Protein AF-0000000066756641 (afdb_homodimer)

Foldseek 3Di:
DFKAFDDPVQVCQVVVVDPDPPDDDPAATGQKFKDFDCDDDPPAPDPDDGGFIWMFFRRDGHDLDDDDDDHPVRIFTADDLFPRQCLRVLQPQLVLLVCQQPPDDDDAQQAEEEEEPLLDLNNLSNQLVCVVRNYAYEYEYEDDVCVVVSQVVSVVLHHPHYYYLVRCPDPCNQVVCPPRDQHQEYEYAAADSRLVSNLVRHAQLHEYEYEHHNNVYHHDDDPCSCPVSVYHYYYDDSSVVSPDPCRVVSSVVSRVSVVCSSVVSRDDDEDEDESVVVVVSVCVNVQVVHDDHTYMYGD/DFKAFDDPVQVCQVVVVDPDHDDDDPAATGQKFKDFDCDDDPVAPDPHDGGFIWMFFRGDGHDLDDDDDDHPVRIFTADDLFPRQCRRVLQPQLVLLVCQQPPDDDDAQQAEEEEEPLLDLNNLSNQLVCVVRNYAYEYEYEDDVCQVVSQVVSVVLHHPHYYYLVRCPDPCNQVVCPPRDQHQEYEYAAADSRLVSNLVRHAQLHEYEYEHHNNVYHHDDDPCSCPVSVYHYYYDDSSVVSPDPCRVVSSVVSRVSVVCSSVVSRDDDEDEDESVVVVVSVCVNVQVVHDDHTYMYGD

pLDDT: mean 93.09, std 9.1, range [49.53, 98.94]

Sequence (598 aa):
MMAAPINPSDINRIEGVYPVRPPLPAAVGGYEGVGQVHALGPAVTARLSPGDWVIPSPPSFGTWQTYITKHENVWHKVRSDVPMEYAATITVNPLTALRMLQDFVKLNPGDAIVQNGATSIVGQCVIQLAKVHGIHTINIIRDRPGSEEAKNKLKQLGADEVFTETQLDMKNVKSLLGALPEPALGFNCVGGNAASLILKLLKQGGTMVTYGGMSKRPVTVPTSYFIFKDLSLRGFWLQKWLNSDKTEDCRRMIDYLLGLVHEGKLKYEMESISFGEFSLALEKALGKHGSQPKQVIKFMMAAPINPSDINRIEGVYPVRPPLPAAVGGYEGVGQVHALGPAVTARLSPGDWVIPSPPSFGTWQTYITKHENVWHKVRSDVPMEYAATITVNPLTALRMLQDFVKLNPGDAIVQNGATSIVGQCVIQLAKVHGIHTINIIRDRPGSEEAKNKLKQLGADEVFTETQLDMKNVKSLLGALPEPALGFNCVGGNAASLILKLLKQGGTMVTYGGMSKRPVTVPTSYFIFKDLSLRGFWLQKWLNSDKTEDCRRMIDYLLGLVHEGKLKYEMESISFGEFSLALEKALGKHGSQPKQVIKF

Nearest PDB structures (foldseek):
  1zsy-assembly1_A  TM=9.633E-01  e=6.680E-35  Homo sapiens
  7ayc-assembly1_A-2  TM=9.553E-01  e=4.305E-34  Homo sapiens
  8eyi-assembly1_E  TM=7.798E-01  e=3.895E-12  Homo sapiens
  8gkc-assembly1_D  TM=7.804E-01  e=6.780E-11  Homo sapiens
  6fn6-assembly1_A  TM=7.825E-01  e=1.618E-10  Drosophila melanogaster

Structure (mmCIF, N/CA/C/O backbone):
data_AF-0000000066756641-model_v1
#
loop_
_entity.id
_entity.type
_entity.pdbx_description
1 polymer enoyl-
#
loop_
_atom_site.group_PDB
_atom_site.id
_atom_site.type_symbol
_atom_site.label_atom_id
_atom_site.label_alt_id
_atom_site.label_comp_id
_atom_site.label_asym_id
_atom_site.label_entity_id
_atom_site.label_seq_id
_atom_site.pdbx_PDB_ins_code
_atom_site.Cartn_x
_atom_site.Cartn_y
_atom_site.Cartn_z
_atom_site.occupancy
_atom_site.B_iso_or_equiv
_atom_site.auth_seq_id
_atom_site.auth_comp_id
_atom_site.auth_asym_id
_atom_site.auth_atom_id
_atom_site.pdbx_PDB_model_num
ATOM 1 N N . MET A 1 1 ? 11.094 37.906 10.68 1 96.69 1 MET A N 1
ATOM 2 C CA . MET A 1 1 ? 10.016 36.969 10.945 1 96.69 1 MET A CA 1
ATOM 3 C C . MET A 1 1 ? 9 37.562 11.922 1 96.69 1 MET A C 1
ATOM 5 O O . MET A 1 1 ? 9.367 38.281 12.844 1 96.69 1 MET A O 1
ATOM 9 N N . MET A 1 2 ? 7.77 37.312 11.656 1 97.88 2 MET A N 1
ATOM 10 C CA . MET A 1 2 ? 6.699 37.75 12.555 1 97.88 2 MET A CA 1
ATOM 11 C C . MET A 1 2 ? 6.277 36.594 13.469 1 97.88 2 MET A C 1
ATOM 13 O O . MET A 1 2 ? 6.094 36.781 14.672 1 97.88 2 MET A O 1
ATOM 17 N N . ALA A 1 3 ? 6.164 35.438 12.961 1 98.12 3 ALA A N 1
ATOM 18 C CA . ALA A 1 3 ? 5.738 34.25 13.719 1 98.12 3 ALA A CA 1
ATOM 19 C C . ALA A 1 3 ? 6.203 32.969 13.055 1 98.12 3 ALA A C 1
ATOM 21 O O . ALA A 1 3 ? 6.375 32.906 11.836 1 98.12 3 ALA A O 1
ATOM 22 N N . ALA A 1 4 ? 6.457 31.953 13.82 1 97.81 4 ALA A N 1
ATOM 23 C CA . ALA A 1 4 ? 6.832 30.625 13.359 1 97.81 4 ALA A CA 1
ATOM 24 C C . ALA A 1 4 ? 6.383 29.562 14.359 1 97.81 4 ALA A C 1
ATOM 26 O O . ALA A 1 4 ? 6.531 29.719 15.57 1 97.81 4 ALA A O 1
ATOM 27 N N . PRO A 1 5 ? 5.844 28.5 13.812 1 97.62 5 PRO A N 1
ATOM 28 C CA . PRO A 1 5 ? 5.402 27.438 14.727 1 97.62 5 PRO A CA 1
ATOM 29 C C . PRO A 1 5 ? 6.52 26.453 15.086 1 97.62 5 PRO A C 1
ATOM 31 O O . PRO A 1 5 ? 7.629 26.562 14.555 1 97.62 5 PRO A O 1
ATOM 34 N N . ILE A 1 6 ? 6.23 25.625 16.031 1 95.31 6 ILE A N 1
ATOM 35 C CA . ILE A 1 6 ? 7.02 24.438 16.297 1 95.31 6 ILE A CA 1
ATOM 36 C C . ILE A 1 6 ? 6.227 23.188 15.914 1 95.31 6 ILE A C 1
ATOM 38 O O . ILE A 1 6 ? 5.215 22.859 16.547 1 95.31 6 ILE A O 1
ATOM 42 N N . ASN A 1 7 ? 6.641 22.547 14.883 1 93.06 7 ASN A N 1
ATOM 43 C CA . ASN A 1 7 ? 5.996 21.297 14.445 1 93.06 7 ASN A CA 1
ATOM 44 C C . ASN A 1 7 ? 6.703 20.078 15.016 1 93.06 7 ASN A C 1
ATOM 46 O O . ASN A 1 7 ? 7.898 20.125 15.312 1 93.06 7 ASN A O 1
ATOM 50 N N . PRO A 1 8 ? 5.902 18.953 15.133 1 87.25 8 PRO A N 1
ATOM 51 C CA . PRO A 1 8 ? 6.566 17.703 15.508 1 87.25 8 PRO A CA 1
ATOM 52 C C . PRO A 1 8 ? 7.727 17.344 14.586 1 87.25 8 PRO A C 1
ATOM 54 O O . PRO A 1 8 ? 8.742 16.812 15.039 1 87.25 8 PRO A O 1
ATOM 57 N N . SER A 1 9 ? 7.621 17.656 13.391 1 86.88 9 SER A N 1
ATOM 58 C CA . SER A 1 9 ? 8.688 17.375 12.43 1 86.88 9 SER A CA 1
ATOM 59 C C . SER A 1 9 ? 9.938 18.203 12.742 1 86.88 9 SER A C 1
ATOM 61 O O . SER A 1 9 ? 11.055 17.75 12.484 1 86.88 9 SER A O 1
ATOM 63 N N . ASP A 1 10 ? 9.797 19.422 13.242 1 90.06 10 ASP A N 1
ATOM 64 C CA . ASP A 1 10 ? 10.93 20.234 13.672 1 90.06 10 ASP A CA 1
ATOM 65 C C . ASP A 1 10 ? 11.688 19.547 14.812 1 90.06 10 ASP A C 1
ATOM 67 O O . ASP A 1 10 ? 12.922 19.516 14.805 1 90.06 10 ASP A O 1
ATOM 71 N N . ILE A 1 11 ? 10.914 19.047 15.672 1 86.06 11 ILE A N 1
ATOM 72 C CA . ILE A 1 11 ? 11.477 18.375 16.844 1 86.06 11 ILE A CA 1
ATOM 73 C C . ILE A 1 11 ? 12.211 17.109 16.406 1 86.06 11 ILE A C 1
ATOM 75 O O . ILE A 1 11 ? 13.328 16.844 16.859 1 86.06 11 ILE A O 1
ATOM 79 N N . ASN A 1 12 ? 11.555 16.375 15.523 1 82.25 12 ASN A N 1
ATOM 80 C CA . ASN A 1 12 ? 12.18 15.156 15.016 1 82.25 12 ASN A CA 1
ATOM 81 C C . ASN A 1 12 ? 13.5 15.453 14.32 1 82.25 12 ASN A C 1
ATOM 83 O O . ASN A 1 12 ? 14.453 14.672 14.43 1 82.25 12 ASN A O 1
ATOM 87 N N . ARG A 1 13 ? 13.562 16.5 13.656 1 80.12 13 ARG A N 1
ATOM 88 C CA . ARG A 1 13 ? 14.781 16.906 12.977 1 80.12 13 ARG A CA 1
ATOM 89 C C . ARG A 1 13 ? 15.891 17.234 13.977 1 80.12 13 ARG A C 1
ATOM 91 O O . ARG A 1 13 ? 17.047 16.844 13.773 1 80.12 13 ARG A O 1
ATOM 98 N N . ILE A 1 14 ? 15.516 17.844 14.953 1 77.62 14 ILE A N 1
ATOM 99 C CA . ILE A 1 14 ? 16.469 18.219 15.992 1 77.62 14 ILE A CA 1
ATOM 100 C C . ILE A 1 14 ? 17 16.969 16.688 1 77.62 14 ILE A C 1
ATOM 102 O O . ILE A 1 14 ? 18.172 16.891 17.031 1 77.62 14 ILE A O 1
ATOM 106 N N . GLU A 1 15 ? 16.156 16 16.797 1 75 15 GLU A N 1
ATOM 107 C CA . GLU A 1 15 ? 16.5 14.758 17.469 1 75 15 GLU A CA 1
ATOM 108 C C . GLU A 1 15 ? 17.312 13.844 16.562 1 75 15 GLU A C 1
ATOM 110 O O . GLU A 1 15 ? 17.906 12.867 17.016 1 75 15 GLU A O 1
ATOM 115 N N . GLY A 1 16 ? 17.5 14.141 15.312 1 66.62 16 GLY A N 1
ATOM 116 C CA . GLY A 1 16 ? 18.328 13.406 14.375 1 66.62 16 GLY A CA 1
ATOM 117 C C . GLY A 1 16 ? 17.625 12.211 13.758 1 66.62 16 GLY A C 1
ATOM 118 O O . GLY A 1 16 ? 18.281 11.328 13.188 1 66.62 16 GLY A O 1
ATOM 119 N N . VAL A 1 17 ? 16.359 12.102 13.953 1 58.97 17 VAL A N 1
ATOM 120 C CA . VAL A 1 17 ? 15.625 10.938 13.461 1 58.97 17 VAL A CA 1
ATOM 121 C C . VAL A 1 17 ? 15.109 11.211 12.055 1 58.97 17 VAL A C 1
ATOM 123 O O . VAL A 1 17 ? 14.727 10.281 11.336 1 58.97 17 VAL A O 1
ATOM 126 N N . TYR A 1 18 ? 15.242 12.461 11.555 1 58.31 18 TYR A N 1
ATOM 127 C CA . TYR A 1 18 ? 14.781 12.836 10.227 1 58.31 18 TYR A CA 1
ATOM 128 C C . TYR A 1 18 ? 15.898 12.711 9.203 1 58.31 18 TYR A C 1
ATOM 130 O O . TYR A 1 18 ? 17.047 13.055 9.484 1 58.31 18 TYR A O 1
ATOM 138 N N . PRO A 1 19 ? 15.555 12.094 8.086 1 51.44 19 PRO A N 1
ATOM 139 C CA . PRO A 1 19 ? 16.625 11.867 7.105 1 51.44 19 PRO A CA 1
ATOM 140 C C . PRO A 1 19 ? 17.266 13.164 6.629 1 51.44 19 PRO A C 1
ATOM 142 O O . PRO A 1 19 ? 18.422 13.156 6.188 1 51.44 19 PRO A O 1
ATOM 145 N N . VAL A 1 20 ? 16.578 14.336 6.672 1 51.19 20 VAL A N 1
ATOM 146 C CA . VAL A 1 20 ? 17.188 15.586 6.227 1 51.19 20 VAL A CA 1
ATOM 147 C C . VAL A 1 20 ? 17.953 16.219 7.383 1 51.19 20 VAL A C 1
ATOM 149 O O . VAL A 1 20 ? 17.375 16.562 8.406 1 51.19 20 VAL A O 1
ATOM 152 N N . ARG A 1 21 ? 19.359 16 7.344 1 55.09 21 ARG A N 1
ATOM 153 C CA . ARG A 1 21 ? 20.188 16.578 8.398 1 55.09 21 ARG A CA 1
ATOM 154 C C . ARG A 1 21 ? 20.656 17.984 8.031 1 55.09 21 ARG A C 1
ATOM 156 O O . ARG A 1 21 ? 21.266 18.172 6.969 1 55.09 21 ARG A O 1
ATOM 163 N N . PRO A 1 22 ? 20.125 19.016 8.773 1 53.28 22 PRO A N 1
ATOM 164 C CA . PRO A 1 22 ? 20.703 20.344 8.516 1 53.28 22 PRO A CA 1
ATOM 165 C C . PRO A 1 22 ? 22.203 20.391 8.742 1 53.28 22 PRO A C 1
ATOM 167 O O . PRO A 1 22 ? 22.75 19.547 9.469 1 53.28 22 PRO A O 1
ATOM 170 N N . PRO A 1 23 ? 22.906 21.203 7.91 1 49.75 23 PRO A N 1
ATOM 171 C CA . PRO A 1 23 ? 24.344 21.344 8.148 1 49.75 23 PRO A CA 1
ATOM 172 C C . PRO A 1 23 ? 24.672 21.797 9.57 1 49.75 23 PRO A C 1
ATOM 174 O O . PRO A 1 23 ? 24.094 22.781 10.055 1 49.75 23 PRO A O 1
ATOM 177 N N . LEU A 1 24 ? 25.141 20.859 10.289 1 55.5 24 LEU A N 1
ATOM 178 C CA . LEU A 1 24 ? 25.719 21.234 11.57 1 55.5 24 LEU A CA 1
ATOM 179 C C . LEU A 1 24 ? 27.125 21.781 11.383 1 55.5 24 LEU A C 1
ATOM 181 O O . LEU A 1 24 ? 27.828 21.422 10.43 1 55.5 24 LEU A O 1
ATOM 185 N N . PRO A 1 25 ? 27.531 22.828 12.367 1 53.88 25 PRO A N 1
ATOM 186 C CA . PRO A 1 25 ? 26.984 23.516 13.539 1 53.88 25 PRO A CA 1
ATOM 187 C C . PRO A 1 25 ? 26.203 24.766 13.164 1 53.88 25 PRO A C 1
ATOM 189 O O . PRO A 1 25 ? 26.25 25.219 12.016 1 53.88 25 PRO A O 1
ATOM 192 N N . ALA A 1 26 ? 25.125 25.188 13.586 1 63.06 26 ALA A N 1
ATOM 193 C CA . ALA A 1 26 ? 24.453 26.484 13.609 1 63.06 26 ALA A CA 1
ATOM 194 C C . ALA A 1 26 ? 23.172 26.453 12.805 1 63.06 26 ALA A C 1
ATOM 196 O O . ALA A 1 26 ? 22.781 27.438 12.172 1 63.06 26 ALA A O 1
ATOM 197 N N . ALA A 1 27 ? 22.641 25.25 12.586 1 75.94 27 ALA A N 1
ATOM 198 C CA . ALA A 1 27 ? 21.406 25.266 11.797 1 75.94 27 ALA A CA 1
ATOM 199 C C . ALA A 1 27 ? 20.25 25.875 12.586 1 75.94 27 ALA A C 1
ATOM 201 O O . ALA A 1 27 ? 20.109 25.625 13.789 1 75.94 27 ALA A O 1
ATOM 202 N N . VAL A 1 28 ? 19.625 26.953 11.984 1 87.06 28 VAL A N 1
ATOM 203 C CA . VAL A 1 28 ? 18.422 27.547 12.547 1 87.06 28 VAL A CA 1
ATOM 204 C C . VAL A 1 28 ? 17.219 26.625 12.289 1 87.06 28 VAL A C 1
ATOM 206 O O . VAL A 1 28 ? 17.016 26.172 11.164 1 87.06 28 VAL A O 1
ATOM 209 N N . GLY A 1 29 ? 16.547 26.25 13.359 1 91 29 GLY A N 1
ATOM 210 C CA . GLY A 1 29 ? 15.383 25.391 13.242 1 91 29 GLY A CA 1
ATOM 211 C C . GLY A 1 29 ? 14.156 26.094 12.703 1 91 29 GLY A C 1
ATOM 212 O O . GLY A 1 29 ? 14.211 27.281 12.391 1 91 29 GLY A O 1
ATOM 213 N N . GLY A 1 30 ? 13.102 25.312 12.562 1 93.06 30 GLY A N 1
ATOM 214 C CA . GLY A 1 30 ? 11.844 25.844 12.062 1 93.06 30 GLY A CA 1
ATOM 215 C C . GLY A 1 30 ? 11.656 25.625 10.57 1 93.06 30 GLY A C 1
ATOM 216 O O . GLY A 1 30 ? 12.477 26.062 9.766 1 93.06 30 GLY A O 1
ATOM 217 N N . TYR A 1 31 ? 10.539 25.078 10.242 1 92.31 31 TYR A N 1
ATOM 218 C CA . TYR A 1 31 ? 10.352 24.656 8.859 1 92.31 31 TYR A CA 1
ATOM 219 C C . TYR A 1 31 ? 9.383 25.578 8.141 1 92.31 31 TYR A C 1
ATOM 221 O O . TYR A 1 31 ? 9.352 25.609 6.906 1 92.31 31 TYR A O 1
ATOM 229 N N . GLU A 1 32 ? 8.602 26.328 8.898 1 96.38 32 GLU A N 1
ATOM 230 C CA . GLU A 1 32 ? 7.652 27.266 8.312 1 96.38 32 GLU A CA 1
ATOM 231 C C . GLU A 1 32 ? 7.504 28.516 9.172 1 96.38 32 GLU A C 1
ATOM 233 O O . GLU A 1 32 ? 8.102 28.609 10.25 1 96.38 32 GLU A O 1
ATOM 238 N N . GLY A 1 33 ? 6.832 29.438 8.641 1 97.69 33 GLY A N 1
ATOM 239 C CA . GLY A 1 33 ? 6.613 30.719 9.297 1 97.69 33 GLY A CA 1
ATOM 240 C C . GLY A 1 33 ? 6.168 31.812 8.344 1 97.69 33 GLY A C 1
ATOM 241 O O . GLY A 1 33 ? 6.059 31.594 7.141 1 97.69 33 GLY A O 1
ATOM 242 N N . VAL A 1 34 ? 5.859 33 8.977 1 98.38 34 VAL A N 1
ATOM 243 C CA . VAL A 1 34 ? 5.465 34.156 8.188 1 98.38 34 VAL A CA 1
ATOM 244 C C . VAL A 1 34 ? 6.316 35.375 8.586 1 98.38 34 VAL A C 1
ATOM 246 O O . VAL A 1 34 ? 6.652 35.531 9.758 1 98.38 34 VAL A O 1
ATOM 249 N N . GLY A 1 35 ? 6.754 36.031 7.637 1 98.06 35 GLY A N 1
ATOM 250 C CA . GLY A 1 35 ? 7.484 37.25 7.844 1 98.06 35 GLY A CA 1
ATOM 251 C C . GLY A 1 35 ? 6.879 38.438 7.109 1 98.06 35 GLY A C 1
ATOM 252 O O . GLY A 1 35 ? 5.918 38.281 6.355 1 98.06 35 GLY A O 1
ATOM 253 N N . GLN A 1 36 ? 7.414 39.562 7.453 1 98 36 GLN A N 1
ATOM 254 C CA . GLN A 1 36 ? 7.094 40.812 6.754 1 98 36 GLN A CA 1
ATOM 255 C C . GLN A 1 36 ? 8.32 41.375 6.039 1 98 36 GLN A C 1
ATOM 257 O O . GLN A 1 36 ? 9.414 41.406 6.609 1 98 36 GLN A O 1
ATOM 262 N N . VAL A 1 37 ? 8.102 41.75 4.793 1 98.12 37 VAL A N 1
ATOM 263 C CA . VAL A 1 37 ? 9.227 42.312 4.055 1 98.12 37 VAL A CA 1
ATOM 264 C C . VAL A 1 37 ? 9.719 43.594 4.762 1 98.12 37 VAL A C 1
ATOM 266 O O . VAL A 1 37 ? 8.969 44.531 4.941 1 98.12 37 VAL A O 1
ATOM 269 N N . HIS A 1 38 ? 10.953 43.469 5.164 1 97.62 38 HIS A N 1
ATOM 270 C CA . HIS A 1 38 ? 11.578 44.594 5.859 1 97.62 38 HIS A CA 1
ATOM 271 C C . HIS A 1 38 ? 12.289 45.531 4.879 1 97.62 38 HIS A C 1
ATOM 273 O O . HIS A 1 38 ? 12.188 46.75 4.984 1 97.62 38 HIS A O 1
ATOM 279 N N . ALA A 1 39 ? 13.016 44.906 3.965 1 97.19 39 ALA A N 1
ATOM 280 C CA . ALA A 1 39 ? 13.758 45.656 2.951 1 97.19 39 ALA A CA 1
ATOM 281 C C . ALA A 1 39 ? 13.969 44.812 1.696 1 97.19 39 ALA A C 1
ATOM 283 O O . ALA A 1 39 ? 13.883 43.562 1.745 1 97.19 39 ALA A O 1
ATOM 284 N N . LEU A 1 40 ? 14.195 45.562 0.562 1 97 40 LEU A N 1
ATOM 285 C CA . LEU A 1 40 ? 14.469 44.906 -0.712 1 97 40 LEU A CA 1
ATOM 286 C C . LEU A 1 40 ? 15.859 45.281 -1.225 1 97 40 LEU A C 1
ATOM 288 O O . LEU A 1 40 ? 16.266 46.438 -1.118 1 97 40 LEU A O 1
ATOM 292 N N . GLY A 1 41 ? 16.562 44.188 -1.642 1 95.38 41 GLY A N 1
ATOM 293 C CA . GLY A 1 41 ? 17.812 44.5 -2.34 1 95.38 41 GLY A CA 1
ATOM 294 C C . GLY A 1 41 ? 17.594 45.094 -3.707 1 95.38 41 GLY A C 1
ATOM 295 O O . GLY A 1 41 ? 16.516 44.969 -4.297 1 95.38 41 GLY A O 1
ATOM 296 N N . PRO A 1 42 ? 18.594 45.719 -4.164 1 94.31 42 PRO A N 1
ATOM 297 C CA . PRO A 1 42 ? 18.453 46.438 -5.441 1 94.31 42 PRO A CA 1
ATOM 298 C C . PRO A 1 42 ? 18.203 45.5 -6.613 1 94.31 42 PRO A C 1
ATOM 300 O O . PRO A 1 42 ? 17.688 45.906 -7.648 1 94.31 42 PRO A O 1
ATOM 303 N N . ALA A 1 43 ? 18.5 44.25 -6.469 1 95.19 43 ALA A N 1
ATOM 304 C CA . ALA A 1 43 ? 18.406 43.312 -7.574 1 95.19 43 ALA A CA 1
ATOM 305 C C . ALA A 1 43 ? 17.047 42.625 -7.598 1 95.19 43 ALA A C 1
ATOM 307 O O . ALA A 1 43 ? 16.75 41.844 -8.508 1 95.19 43 ALA A O 1
ATOM 308 N N . VAL A 1 44 ? 16.25 42.906 -6.582 1 96.19 44 VAL A N 1
ATOM 309 C CA . VAL A 1 44 ? 14.945 42.25 -6.488 1 96.19 44 VAL A CA 1
ATOM 310 C C . VAL A 1 44 ? 14.023 42.75 -7.598 1 96.19 44 VAL A C 1
ATOM 312 O O . VAL A 1 44 ? 13.898 43.969 -7.789 1 96.19 44 VAL A O 1
ATOM 315 N N . THR A 1 45 ? 13.438 41.844 -8.375 1 95.19 45 THR A N 1
ATOM 316 C CA . THR A 1 45 ? 12.547 42.219 -9.469 1 95.19 45 THR A CA 1
ATOM 317 C C . THR A 1 45 ? 11.109 41.781 -9.164 1 95.19 45 THR A C 1
ATOM 319 O O . THR A 1 45 ? 10.172 42.25 -9.828 1 95.19 45 THR A O 1
ATOM 322 N N . ALA A 1 46 ? 11.008 40.906 -8.164 1 92.19 46 ALA A N 1
ATOM 323 C CA . ALA A 1 46 ? 9.688 40.438 -7.797 1 92.19 46 ALA A CA 1
ATOM 324 C C . ALA A 1 46 ? 8.797 41.562 -7.305 1 92.19 46 ALA A C 1
ATOM 326 O O . ALA A 1 46 ? 9.289 42.625 -6.906 1 92.19 46 ALA A O 1
ATOM 327 N N . ARG A 1 47 ? 7.414 41.375 -7.496 1 90.25 47 ARG A N 1
ATOM 328 C CA . ARG A 1 47 ? 6.441 42.375 -7.039 1 90.25 47 ARG A CA 1
ATOM 329 C C . ARG A 1 47 ? 6.254 42.281 -5.527 1 90.25 47 ARG A C 1
ATOM 331 O O . ARG A 1 47 ? 5.195 41.875 -5.047 1 90.25 47 ARG A O 1
ATOM 338 N N . LEU A 1 48 ? 7.238 42.656 -4.773 1 96.69 48 LEU A N 1
ATOM 339 C CA . LEU A 1 48 ? 7.27 42.719 -3.314 1 96.69 48 LEU A CA 1
ATOM 340 C C . LEU A 1 48 ? 7.539 44.156 -2.832 1 96.69 48 LEU A C 1
ATOM 342 O O . LEU A 1 48 ? 8.234 44.906 -3.502 1 96.69 48 LEU A O 1
ATOM 346 N N . SER A 1 49 ? 6.898 44.5 -1.694 1 96.94 49 SER A N 1
ATOM 347 C CA . SER A 1 49 ? 7.113 45.781 -1.046 1 96.94 49 SER A CA 1
ATOM 348 C C . SER A 1 49 ? 7.285 45.625 0.461 1 96.94 49 SER A C 1
ATOM 350 O O . SER A 1 49 ? 6.742 44.688 1.056 1 96.94 49 SER A O 1
ATOM 352 N N . PRO A 1 50 ? 8.062 46.531 0.97 1 97.31 50 PRO A N 1
ATOM 353 C CA . PRO A 1 50 ? 8.086 46.531 2.436 1 97.31 50 PRO A CA 1
ATOM 354 C C . PRO A 1 50 ? 6.684 46.5 3.045 1 97.31 50 PRO A C 1
ATOM 356 O O . PRO A 1 50 ? 5.797 47.25 2.58 1 97.31 50 PRO A O 1
ATOM 359 N N . GLY A 1 51 ? 6.496 45.656 3.973 1 97.81 51 GLY A N 1
ATOM 360 C CA . GLY A 1 51 ? 5.191 45.531 4.598 1 97.81 51 GLY A CA 1
ATOM 361 C C . GLY A 1 51 ? 4.418 44.312 4.145 1 97.81 51 GLY A C 1
ATOM 362 O O . GLY A 1 51 ? 3.498 43.875 4.832 1 97.81 51 GLY A O 1
ATOM 363 N N . ASP A 1 52 ? 4.812 43.781 3.008 1 98.38 52 ASP A N 1
ATOM 364 C CA . ASP A 1 52 ? 4.145 42.562 2.5 1 98.38 52 ASP A CA 1
ATOM 365 C C . ASP A 1 52 ? 4.406 41.375 3.408 1 98.38 52 ASP A C 1
ATOM 367 O O . ASP A 1 52 ? 5.523 41.188 3.898 1 98.38 52 ASP A O 1
ATOM 371 N N . TRP A 1 53 ? 3.369 40.562 3.682 1 98.56 53 TRP A N 1
ATOM 372 C CA . TRP A 1 53 ? 3.566 39.281 4.355 1 98.56 53 TRP A CA 1
ATOM 373 C C . TRP A 1 53 ? 4.098 38.25 3.387 1 98.56 53 TRP A C 1
ATOM 375 O O . TRP A 1 53 ? 3.619 38.125 2.256 1 98.56 53 TRP A O 1
ATOM 385 N N . VAL A 1 54 ? 5.102 37.531 3.789 1 98.25 54 VAL A N 1
ATOM 386 C CA . VAL A 1 54 ? 5.703 36.531 2.943 1 98.25 54 VAL A CA 1
ATOM 387 C C . VAL A 1 54 ? 5.965 35.25 3.762 1 98.25 54 VAL A C 1
ATOM 389 O O . VAL A 1 54 ? 6.215 35.344 4.969 1 98.25 54 VAL A O 1
ATOM 392 N N . ILE A 1 55 ? 5.875 34.156 3.133 1 97.81 55 ILE A N 1
ATOM 393 C CA . ILE A 1 55 ? 6.262 32.875 3.717 1 97.81 55 ILE A CA 1
ATOM 394 C C . ILE A 1 55 ? 7.297 32.188 2.826 1 97.81 55 ILE A C 1
ATOM 396 O O . ILE A 1 55 ? 7.316 32.406 1.611 1 97.81 55 ILE A O 1
ATOM 400 N N . PRO A 1 56 ? 8.148 31.375 3.475 1 95.31 56 PRO A N 1
ATOM 401 C CA . PRO A 1 56 ? 9.047 30.578 2.639 1 95.31 56 PRO A CA 1
ATOM 402 C C . PRO A 1 56 ? 8.312 29.531 1.812 1 95.31 56 PRO A C 1
ATOM 404 O O . PRO A 1 56 ? 7.57 28.719 2.365 1 95.31 56 PRO A O 1
ATOM 407 N N . SER A 1 57 ? 8.594 29.516 0.514 1 92.19 57 SER A N 1
ATOM 408 C CA . SER A 1 57 ? 7.961 28.516 -0.354 1 92.19 57 SER A CA 1
ATOM 409 C C . SER A 1 57 ? 8.781 28.297 -1.621 1 92.19 57 SER A C 1
ATOM 411 O O . SER A 1 57 ? 8.867 29.188 -2.477 1 92.19 57 SER A O 1
ATOM 413 N N . PRO A 1 58 ? 9.367 27.062 -1.732 1 88.81 58 PRO A N 1
ATOM 414 C CA . PRO A 1 58 ? 9.367 25.984 -0.737 1 88.81 58 PRO A CA 1
ATOM 415 C C . PRO A 1 58 ? 10.25 26.297 0.471 1 88.81 58 PRO A C 1
ATOM 417 O O . PRO A 1 58 ? 11.18 27.094 0.37 1 88.81 58 PRO A O 1
ATOM 420 N N . PRO A 1 59 ? 9.812 25.672 1.6 1 85.69 59 PRO A N 1
ATOM 421 C CA . PRO A 1 59 ? 10.68 25.859 2.766 1 85.69 59 PRO A CA 1
ATOM 422 C C . PRO A 1 59 ? 12.078 25.281 2.559 1 85.69 59 PRO A C 1
ATOM 424 O O . PRO A 1 59 ? 12.227 24.141 2.133 1 85.69 59 PRO A O 1
ATOM 427 N N . SER A 1 60 ? 13.055 26.109 2.797 1 82 60 SER A N 1
ATOM 428 C CA . SER A 1 60 ? 14.414 25.656 2.533 1 82 60 SER A CA 1
ATOM 429 C C . SER A 1 60 ? 15.383 26.141 3.607 1 82 60 SER A C 1
ATOM 431 O O . SER A 1 60 ? 16.578 25.859 3.553 1 82 60 SER A O 1
ATOM 433 N N . PHE A 1 61 ? 14.898 26.938 4.539 1 88.19 61 PHE A N 1
ATOM 434 C CA . PHE A 1 61 ? 15.734 27.484 5.594 1 88.19 61 PHE A CA 1
ATOM 435 C C . PHE A 1 61 ? 14.969 27.562 6.91 1 88.19 61 PHE A C 1
ATOM 437 O O . PHE A 1 61 ? 13.742 27.5 6.918 1 88.19 61 PHE A O 1
ATOM 444 N N . GLY A 1 62 ? 15.766 27.688 8.016 1 93.06 62 GLY A N 1
ATOM 445 C CA . GLY A 1 62 ? 15.164 27.797 9.336 1 93.06 62 GLY A CA 1
ATOM 446 C C . GLY A 1 62 ? 14.492 29.125 9.578 1 93.06 62 GLY A C 1
ATOM 447 O O . GLY A 1 62 ? 15.047 30.188 9.234 1 93.06 62 GLY A O 1
ATOM 448 N N . THR A 1 63 ? 13.352 29.094 10.227 1 95.19 63 THR A N 1
ATOM 449 C CA . THR A 1 63 ? 12.562 30.312 10.352 1 95.19 63 THR A CA 1
ATOM 450 C C . THR A 1 63 ? 12.602 30.828 11.789 1 95.19 63 THR A C 1
ATOM 452 O O . THR A 1 63 ? 12.094 31.922 12.07 1 95.19 63 THR A O 1
ATOM 455 N N . TRP A 1 64 ? 13.195 30.078 12.641 1 94.19 64 TRP A N 1
ATOM 456 C CA . TRP A 1 64 ? 13.297 30.531 14.023 1 94.19 64 TRP A CA 1
ATOM 457 C C . TRP A 1 64 ? 14.391 31.578 14.172 1 94.19 64 TRP A C 1
ATOM 459 O O . TRP A 1 64 ? 15.344 31.391 14.93 1 94.19 64 TRP A O 1
ATOM 469 N N . GLN A 1 65 ? 14.211 32.656 13.5 1 92.88 65 GLN A N 1
ATOM 470 C CA . GLN A 1 65 ? 15.117 33.812 13.539 1 92.88 65 GLN A CA 1
ATOM 471 C C . GLN A 1 65 ? 14.383 35.094 13.195 1 92.88 65 GLN A C 1
ATOM 473 O O . GLN A 1 65 ? 13.383 35.062 12.477 1 92.88 65 GLN A O 1
ATOM 478 N N . THR A 1 66 ? 14.898 36.156 13.641 1 93.69 66 THR A N 1
ATOM 479 C CA . THR A 1 66 ? 14.211 37.438 13.57 1 93.69 66 THR A CA 1
ATOM 480 C C . THR A 1 66 ? 14.258 38 12.148 1 93.69 66 THR A C 1
ATOM 482 O O . THR A 1 66 ? 13.258 38.531 11.648 1 93.69 66 THR A O 1
ATOM 485 N N . TYR A 1 67 ? 15.469 37.969 11.555 1 95.69 67 TYR A N 1
ATOM 486 C CA . TYR A 1 67 ? 15.625 38.438 10.188 1 95.69 67 TYR A CA 1
ATOM 487 C C . TYR A 1 67 ? 16.219 37.375 9.289 1 95.69 67 TYR A C 1
ATOM 489 O O . TYR A 1 67 ? 17.109 36.625 9.711 1 95.69 67 TYR A O 1
ATOM 497 N N . ILE A 1 68 ? 15.672 37.25 8.109 1 95.75 68 ILE A N 1
ATOM 498 C CA . ILE A 1 68 ? 16.172 36.312 7.105 1 95.75 68 ILE A CA 1
ATOM 499 C C . ILE A 1 68 ? 16.359 37.062 5.773 1 95.75 68 ILE A C 1
ATOM 501 O O . ILE A 1 68 ? 15.469 37.781 5.328 1 95.75 68 ILE A O 1
ATOM 505 N N . THR A 1 69 ? 17.547 36.938 5.188 1 95.75 69 THR A N 1
ATOM 506 C CA . THR A 1 69 ? 17.812 37.469 3.848 1 95.75 69 THR A CA 1
ATOM 507 C C . THR A 1 69 ? 17.984 36.312 2.852 1 95.75 69 THR A C 1
ATOM 509 O O . THR A 1 69 ? 18.875 35.469 3.027 1 95.75 69 THR A O 1
ATOM 512 N N . LYS A 1 70 ? 17.141 36.281 1.856 1 95.5 70 LYS A N 1
ATOM 513 C CA . LYS A 1 70 ? 17.203 35.25 0.827 1 95.5 70 LYS A CA 1
ATOM 514 C C . LYS A 1 70 ? 16.812 35.812 -0.539 1 95.5 70 LYS A C 1
ATOM 516 O O . LYS A 1 70 ? 16.328 36.938 -0.638 1 95.5 70 LYS A O 1
ATOM 521 N N . HIS A 1 71 ? 17.109 35 -1.584 1 95.5 71 HIS A N 1
ATOM 522 C CA . HIS A 1 71 ? 16.688 35.375 -2.936 1 95.5 71 HIS A CA 1
ATOM 523 C C . HIS A 1 71 ? 15.172 35.469 -3.029 1 95.5 71 HIS A C 1
ATOM 525 O O . HIS A 1 71 ? 14.445 34.75 -2.344 1 95.5 71 HIS A O 1
ATOM 531 N N . GLU A 1 72 ? 14.68 36.375 -3.846 1 94.94 72 GLU A N 1
ATOM 532 C CA . GLU A 1 72 ? 13.258 36.688 -3.961 1 94.94 72 GLU A CA 1
ATOM 533 C C . GLU A 1 72 ? 12.445 35.438 -4.305 1 94.94 72 GLU A C 1
ATOM 535 O O . GLU A 1 72 ? 11.281 35.344 -3.918 1 94.94 72 GLU A O 1
ATOM 540 N N . ASN A 1 73 ? 13.023 34.438 -4.906 1 92.44 73 ASN A N 1
ATOM 541 C CA . ASN A 1 73 ? 12.305 33.281 -5.449 1 92.44 73 ASN A CA 1
ATOM 542 C C . ASN A 1 73 ? 11.844 32.344 -4.348 1 92.44 73 ASN A C 1
ATOM 544 O O . ASN A 1 73 ? 10.984 31.484 -4.574 1 92.44 73 ASN A O 1
ATOM 548 N N . VAL A 1 74 ? 12.32 32.5 -3.213 1 93.44 74 VAL A N 1
ATOM 549 C CA . VAL A 1 74 ? 11.969 31.547 -2.156 1 93.44 74 VAL A CA 1
ATOM 550 C C . VAL A 1 74 ? 10.805 32.094 -1.333 1 93.44 74 VAL A C 1
ATOM 552 O O . VAL A 1 74 ? 10.289 31.422 -0.443 1 93.44 74 VAL A O 1
ATOM 555 N N . TRP A 1 75 ? 10.469 33.344 -1.616 1 95.62 75 TRP A N 1
ATOM 556 C CA . TRP A 1 75 ? 9.43 34 -0.844 1 95.62 75 TRP A CA 1
ATOM 557 C C . TRP A 1 75 ? 8.102 34 -1.604 1 95.62 75 TRP A C 1
ATOM 559 O O . TRP A 1 75 ? 8.07 34.25 -2.807 1 95.62 75 TRP A O 1
ATOM 569 N N . HIS A 1 76 ? 7.074 33.656 -0.908 1 97 76 HIS A N 1
ATOM 570 C CA . HIS A 1 76 ? 5.719 33.719 -1.437 1 97 76 HIS A CA 1
ATOM 571 C C . HIS A 1 76 ? 4.883 34.781 -0.699 1 97 76 HIS A C 1
ATOM 573 O O . HIS A 1 76 ? 4.691 34.656 0.515 1 97 76 HIS A O 1
ATOM 579 N N . LYS A 1 77 ? 4.504 35.781 -1.427 1 98.12 77 LYS A N 1
ATOM 580 C CA . LYS A 1 77 ? 3.635 36.781 -0.843 1 98.12 77 LYS A CA 1
ATOM 581 C C . LYS A 1 77 ? 2.26 36.219 -0.512 1 98.12 77 LYS A C 1
ATOM 583 O O . LYS A 1 77 ? 1.652 35.531 -1.337 1 98.12 77 LYS A O 1
ATOM 588 N N . VAL A 1 78 ? 1.762 36.469 0.696 1 98.38 78 VAL A N 1
ATOM 589 C CA . VAL A 1 78 ? 0.466 35.938 1.113 1 98.38 78 VAL A CA 1
ATOM 590 C C . VAL A 1 78 ? -0.426 37.094 1.593 1 98.38 78 VAL A C 1
ATOM 592 O O . VAL A 1 78 ? 0.049 38.219 1.814 1 98.38 78 VAL A O 1
ATOM 595 N N . ARG A 1 79 ? -1.718 36.75 1.671 1 98.31 79 ARG A N 1
ATOM 596 C CA . ARG A 1 79 ? -2.68 37.75 2.158 1 98.31 79 ARG A CA 1
ATOM 597 C C . ARG A 1 79 ? -2.418 38.094 3.619 1 98.31 79 ARG A C 1
ATOM 599 O O . ARG A 1 79 ? -1.98 37.219 4.395 1 98.31 79 ARG A O 1
ATOM 606 N N . SER A 1 80 ? -2.789 39.312 3.939 1 97.5 80 SER A N 1
ATOM 607 C CA . SER A 1 80 ? -2.521 39.781 5.293 1 97.5 80 SER A CA 1
ATOM 608 C C . SER A 1 80 ? -3.818 40.062 6.047 1 97.5 80 SER A C 1
ATOM 610 O O . SER A 1 80 ? -3.803 40.688 7.105 1 97.5 80 SER A O 1
ATOM 612 N N . ASP A 1 81 ? -4.949 39.656 5.535 1 98.19 81 ASP A N 1
ATOM 613 C CA . ASP A 1 81 ? -6.246 39.875 6.172 1 98.19 81 ASP A CA 1
ATOM 614 C C . ASP A 1 81 ? -6.711 38.625 6.918 1 98.19 81 ASP A C 1
ATOM 616 O O . ASP A 1 81 ? -7.906 38.312 6.957 1 98.19 81 ASP A O 1
ATOM 620 N N . VAL A 1 82 ? -5.801 37.781 7.367 1 98.12 82 VAL A N 1
ATOM 621 C CA . VAL A 1 82 ? -6.008 36.656 8.242 1 98.12 82 VAL A CA 1
ATOM 622 C C . VAL A 1 82 ? -5.113 36.75 9.477 1 98.12 82 VAL A C 1
ATOM 624 O O . VAL A 1 82 ? -4.137 37.531 9.469 1 98.12 82 VAL A O 1
ATOM 627 N N . PRO A 1 83 ? -5.488 36.094 10.547 1 97.31 83 PRO A N 1
ATOM 628 C CA . PRO A 1 83 ? -4.559 36.125 11.68 1 97.31 83 PRO A CA 1
ATOM 629 C C . PRO A 1 83 ? -3.168 35.625 11.312 1 97.31 83 PRO A C 1
ATOM 631 O O . PRO A 1 83 ? -3.047 34.625 10.578 1 97.31 83 PRO A O 1
ATOM 634 N N . MET A 1 84 ? -2.168 36.281 11.789 1 97.12 84 MET A N 1
ATOM 635 C CA . MET A 1 84 ? -0.772 36.031 11.445 1 97.12 84 MET A CA 1
ATOM 636 C C . MET A 1 84 ? -0.403 34.562 11.734 1 97.12 84 MET A C 1
ATOM 638 O O . MET A 1 84 ? 0.382 33.969 11 1 97.12 84 MET A O 1
ATOM 642 N N . GLU A 1 85 ? -1.007 34.031 12.836 1 97.75 85 GLU A N 1
ATOM 643 C CA . GLU A 1 85 ? -0.698 32.656 13.25 1 97.75 85 GLU A CA 1
ATOM 644 C C . GLU A 1 85 ? -1.093 31.641 12.18 1 97.75 85 GLU A C 1
ATOM 646 O O . GLU A 1 85 ? -0.422 30.625 12 1 97.75 85 GLU A O 1
ATOM 651 N N . TYR A 1 86 ? -2.168 31.938 11.422 1 98.31 86 TYR A N 1
ATOM 652 C CA . TYR A 1 86 ? -2.605 31.031 10.367 1 98.31 86 TYR A CA 1
ATOM 653 C C . TYR A 1 86 ? -1.646 31.078 9.18 1 98.31 86 TYR A C 1
ATOM 655 O O . TYR A 1 86 ? -1.307 30.047 8.609 1 98.31 86 TYR A O 1
ATOM 663 N N . ALA A 1 87 ? -1.208 32.281 8.844 1 98.31 87 ALA A N 1
ATOM 664 C CA . ALA A 1 87 ? -0.218 32.406 7.777 1 98.31 87 ALA A CA 1
ATOM 665 C C . ALA A 1 87 ? 1.068 31.656 8.141 1 98.31 87 ALA A C 1
ATOM 667 O O . ALA A 1 87 ? 1.707 31.047 7.285 1 98.31 87 ALA A O 1
ATOM 668 N N . ALA A 1 88 ? 1.433 31.688 9.445 1 98.19 88 ALA A N 1
ATOM 669 C CA . ALA A 1 88 ? 2.676 31.094 9.938 1 98.19 88 ALA A CA 1
ATOM 670 C C . ALA A 1 88 ? 2.598 29.562 9.93 1 98.19 88 ALA A C 1
ATOM 672 O O . ALA A 1 88 ? 3.625 28.891 9.977 1 98.19 88 ALA A O 1
ATOM 673 N N . THR A 1 89 ? 1.365 29.031 9.922 1 98.19 89 THR A N 1
ATOM 674 C CA . THR A 1 89 ? 1.205 27.594 10.133 1 98.19 89 THR A CA 1
ATOM 675 C C . THR A 1 89 ? 0.56 26.938 8.914 1 98.19 89 THR A C 1
ATOM 677 O O . THR A 1 89 ? 0.175 25.766 8.961 1 98.19 89 THR A O 1
ATOM 680 N N . ILE A 1 90 ? 0.426 27.625 7.801 1 98.25 90 ILE A N 1
ATOM 681 C CA . ILE A 1 90 ? -0.443 27.203 6.703 1 98.25 90 ILE A CA 1
ATOM 682 C C . ILE A 1 90 ? 0.246 26.125 5.875 1 98.25 90 ILE A C 1
ATOM 684 O O . ILE A 1 90 ? -0.419 25.281 5.258 1 98.25 90 ILE A O 1
ATOM 688 N N . THR A 1 91 ? 1.531 26.062 5.887 1 97.06 91 THR A N 1
ATOM 689 C CA . THR A 1 91 ? 2.283 25.297 4.906 1 97.06 91 THR A CA 1
ATOM 690 C C . THR A 1 91 ? 2.355 23.828 5.32 1 97.06 91 THR A C 1
ATOM 692 O O . THR A 1 91 ? 2.191 22.922 4.484 1 97.06 91 THR A O 1
ATOM 695 N N . VAL A 1 92 ? 2.498 23.531 6.582 1 96.88 92 VAL A N 1
ATOM 696 C CA . VAL A 1 92 ? 2.818 22.172 6.977 1 96.88 92 VAL A CA 1
ATOM 697 C C . VAL A 1 92 ? 1.531 21.391 7.219 1 96.88 92 VAL A C 1
ATOM 699 O O . VAL A 1 92 ? 1.16 20.531 6.418 1 96.88 92 VAL A O 1
ATOM 702 N N . ASN A 1 93 ? 0.75 21.766 8.195 1 97.88 93 ASN A N 1
ATOM 703 C CA . ASN A 1 93 ? -0.371 20.938 8.617 1 97.88 93 ASN A CA 1
ATOM 704 C C . ASN A 1 93 ? -1.55 21.047 7.66 1 97.88 93 ASN A C 1
ATOM 706 O O . ASN A 1 93 ? -2.051 20.047 7.16 1 97.88 93 ASN A O 1
ATOM 710 N N . PRO A 1 94 ? -2.008 22.297 7.316 1 98.56 94 PRO A N 1
ATOM 711 C CA . PRO A 1 94 ? -3.143 22.375 6.395 1 98.56 94 PRO A CA 1
ATOM 712 C C . PRO A 1 94 ? -2.812 21.828 5.008 1 98.56 94 PRO A C 1
ATOM 714 O O . PRO A 1 94 ? -3.648 21.156 4.383 1 98.56 94 PRO A O 1
ATOM 717 N N . LEU A 1 95 ? -1.596 22.125 4.57 1 97.88 95 LEU A N 1
ATOM 718 C CA . LEU A 1 95 ? -1.217 21.656 3.242 1 97.88 95 LEU A CA 1
ATOM 719 C C . LEU A 1 95 ? -1.106 20.141 3.219 1 97.88 95 LEU A C 1
ATOM 721 O O . LEU A 1 95 ? -1.471 19.5 2.229 1 97.88 95 LEU A O 1
ATOM 725 N N . THR A 1 96 ? -0.599 19.516 4.27 1 98.06 96 THR A N 1
ATOM 726 C CA . THR A 1 96 ? -0.584 18.062 4.402 1 98.06 96 THR A CA 1
ATOM 727 C C . THR A 1 96 ? -1.992 17.5 4.258 1 98.06 96 THR A C 1
ATOM 729 O O . THR A 1 96 ? -2.211 16.562 3.484 1 98.06 96 THR A O 1
ATOM 732 N N . ALA A 1 97 ? -2.916 18.062 4.969 1 98.81 97 ALA A N 1
ATOM 733 C CA . ALA A 1 97 ? -4.305 17.609 4.93 1 98.81 97 ALA A CA 1
ATOM 734 C C . ALA A 1 97 ? -4.871 17.703 3.516 1 98.81 97 ALA A C 1
ATOM 736 O O . ALA A 1 97 ? -5.484 16.75 3.025 1 98.81 97 ALA A O 1
ATOM 737 N N . LEU A 1 98 ? -4.613 18.828 2.891 1 98.62 98 LEU A N 1
ATOM 738 C CA . LEU A 1 98 ? -5.148 19.062 1.553 1 98.62 98 LEU A CA 1
ATOM 739 C C . LEU A 1 98 ? -4.57 18.062 0.56 1 98.62 98 LEU A C 1
ATOM 741 O O . LEU A 1 98 ? -5.312 17.453 -0.22 1 98.62 98 LEU A O 1
ATOM 745 N N . ARG A 1 99 ? -3.264 17.875 0.6 1 97.69 99 ARG A N 1
ATOM 746 C CA . ARG A 1 99 ? -2.605 16.969 -0.334 1 97.69 99 ARG A CA 1
ATOM 747 C C . ARG A 1 99 ? -3.076 15.531 -0.127 1 97.69 99 ARG A C 1
ATOM 749 O O . ARG A 1 99 ? -3.305 14.805 -1.094 1 97.69 99 ARG A O 1
ATOM 756 N N . MET A 1 100 ? -3.26 15.125 1.07 1 98.44 100 MET A N 1
ATOM 757 C CA . MET A 1 100 ? -3.705 13.758 1.353 1 98.44 100 MET A CA 1
ATOM 758 C C . MET A 1 100 ? -5.117 13.531 0.828 1 98.44 100 MET A C 1
ATOM 760 O O . MET A 1 100 ? -5.434 12.445 0.334 1 98.44 100 MET A O 1
ATOM 764 N N . LEU A 1 101 ? -5.938 14.539 0.886 1 98.38 101 LEU A N 1
ATOM 765 C CA . LEU A 1 101 ? -7.316 14.422 0.427 1 98.38 101 LEU A CA 1
ATOM 766 C C . LEU A 1 101 ? -7.379 14.352 -1.096 1 98.38 101 LEU A C 1
ATOM 768 O O . LEU A 1 101 ? -8.32 13.781 -1.655 1 98.38 101 LEU A O 1
ATOM 772 N N . GLN A 1 102 ? -6.316 14.773 -1.748 1 96.62 102 GLN A N 1
ATOM 773 C CA . GLN A 1 102 ? -6.449 14.977 -3.186 1 96.62 102 GLN A CA 1
ATOM 774 C C . GLN A 1 102 ? -5.586 13.992 -3.967 1 96.62 102 GLN A C 1
ATOM 776 O O . GLN A 1 102 ? -5.852 13.727 -5.141 1 96.62 102 GLN A O 1
ATOM 781 N N . ASP A 1 103 ? -4.617 13.484 -3.398 1 95.94 103 ASP A N 1
ATOM 782 C CA . ASP A 1 103 ? -3.52 12.922 -4.184 1 95.94 103 ASP A CA 1
ATOM 783 C C . ASP A 1 103 ? -3.707 11.422 -4.398 1 95.94 103 ASP A C 1
ATOM 785 O O . ASP A 1 103 ? -3.152 10.852 -5.336 1 95.94 103 ASP A O 1
ATOM 789 N N . PHE A 1 104 ? -4.48 10.734 -3.619 1 97.88 104 PHE A N 1
ATOM 790 C CA . PHE A 1 104 ? -4.363 9.281 -3.594 1 97.88 104 PHE A CA 1
ATOM 791 C C . PHE A 1 104 ? -5.602 8.625 -4.195 1 97.88 104 PHE A C 1
ATOM 793 O O . PHE A 1 104 ? -5.504 7.609 -4.883 1 97.88 104 PHE A O 1
ATOM 800 N N . VAL A 1 105 ? -6.738 9.133 -3.852 1 98 105 VAL A N 1
ATOM 801 C CA . VAL A 1 105 ? -8.016 8.633 -4.34 1 98 105 VAL A CA 1
ATOM 802 C C . VAL A 1 105 ? -8.891 9.797 -4.809 1 98 105 VAL A C 1
ATOM 804 O O . VAL A 1 105 ? -8.961 10.828 -4.145 1 98 105 VAL A O 1
ATOM 807 N N . LYS A 1 106 ? -9.484 9.625 -5.969 1 97.94 106 LYS A N 1
ATOM 808 C CA . LYS A 1 106 ? -10.469 10.625 -6.371 1 97.94 106 LYS A CA 1
ATOM 809 C C . LYS A 1 106 ? -11.734 10.531 -5.516 1 97.94 106 LYS A C 1
ATOM 811 O O . LYS A 1 106 ? -12.484 9.555 -5.609 1 97.94 106 LYS A O 1
ATOM 816 N N . LEU A 1 107 ? -11.938 11.477 -4.723 1 98.12 107 LEU A N 1
ATOM 817 C CA . LEU A 1 107 ? -13.102 11.523 -3.844 1 98.12 107 LEU A CA 1
ATOM 818 C C . LEU A 1 107 ? -14.195 12.414 -4.43 1 98.12 107 LEU A C 1
ATOM 820 O O . LEU A 1 107 ? -13.906 13.492 -4.961 1 98.12 107 LEU A O 1
ATOM 824 N N . ASN A 1 108 ? -15.367 11.945 -4.387 1 98 108 ASN A N 1
ATOM 825 C CA . ASN A 1 108 ? -16.547 12.711 -4.781 1 98 108 ASN A CA 1
ATOM 826 C C . ASN A 1 108 ? -17.391 13.094 -3.572 1 98 108 ASN A C 1
ATOM 828 O O . ASN A 1 108 ? -17.312 12.461 -2.521 1 98 108 ASN A O 1
ATOM 832 N N . PRO A 1 109 ? -18.156 14.273 -3.764 1 98.12 109 PRO A N 1
ATOM 833 C CA . PRO A 1 109 ? -19.094 14.562 -2.682 1 98.12 109 PRO A CA 1
ATOM 834 C C . PRO A 1 109 ? -19.953 13.352 -2.316 1 98.12 109 PRO A C 1
ATOM 836 O O . PRO A 1 109 ? -20.438 12.641 -3.201 1 98.12 109 PRO A O 1
ATOM 839 N N . GLY A 1 110 ? -20.078 13.094 -1.092 1 97.88 110 GLY A N 1
ATOM 840 C CA . GLY A 1 110 ? -20.844 11.945 -0.63 1 97.88 110 GLY A CA 1
ATOM 841 C C . GLY A 1 110 ? -19.969 10.781 -0.204 1 97.88 110 GLY A C 1
ATOM 842 O O . GLY A 1 110 ? -20.406 9.906 0.543 1 97.88 110 GLY A O 1
ATOM 843 N N . ASP A 1 111 ? -18.719 10.711 -0.686 1 98.31 111 ASP A N 1
ATOM 844 C CA . ASP A 1 111 ? -17.781 9.672 -0.252 1 98.31 111 ASP A CA 1
ATOM 845 C C . ASP A 1 111 ? -17.391 9.859 1.211 1 98.31 111 ASP A C 1
ATOM 847 O O . ASP A 1 111 ? -17.703 10.891 1.812 1 98.31 111 ASP A O 1
ATOM 851 N N . ALA A 1 112 ? -16.719 8.867 1.785 1 98.44 112 ALA A N 1
ATOM 852 C CA . ALA A 1 112 ? -16.266 8.953 3.172 1 98.44 112 ALA A CA 1
ATOM 853 C C . ALA A 1 112 ? -14.766 8.664 3.277 1 98.44 112 ALA A C 1
ATOM 855 O O . ALA A 1 112 ? -14.211 7.949 2.443 1 98.44 112 ALA A O 1
ATOM 856 N N . ILE A 1 113 ? -14.211 9.266 4.281 1 98.88 113 ILE A N 1
ATOM 857 C CA . ILE A 1 113 ? -12.844 8.953 4.68 1 98.88 113 ILE A CA 1
ATOM 858 C C . ILE A 1 113 ? -12.805 8.609 6.168 1 98.88 113 ILE A C 1
ATOM 860 O O . ILE A 1 113 ? -13.75 8.906 6.902 1 98.88 113 ILE A O 1
ATOM 864 N N . VAL A 1 114 ? -11.758 7.922 6.566 1 98.75 114 VAL A N 1
ATOM 865 C CA . VAL A 1 114 ? -11.547 7.602 7.973 1 98.75 114 VAL A CA 1
ATOM 866 C C . VAL A 1 114 ? -10.141 8.023 8.391 1 98.75 114 VAL A C 1
ATOM 868 O O . VAL A 1 114 ? -9.203 7.965 7.59 1 98.75 114 VAL A O 1
ATOM 871 N N . GLN A 1 115 ? -10 8.531 9.578 1 98.81 115 GLN A N 1
ATOM 872 C CA . GLN A 1 115 ? -8.672 8.914 10.047 1 98.81 115 GLN A CA 1
ATOM 873 C C . GLN A 1 115 ? -8.516 8.641 11.539 1 98.81 115 GLN A C 1
ATOM 875 O O . GLN A 1 115 ? -9.5 8.641 12.281 1 98.81 115 GLN A O 1
ATOM 880 N N . ASN A 1 116 ? -7.293 8.305 11.914 1 98.25 116 ASN A N 1
ATOM 881 C CA . ASN A 1 116 ? -6.922 8.422 13.32 1 98.25 116 ASN A CA 1
ATOM 882 C C . ASN A 1 116 ? -6.129 9.703 13.578 1 98.25 116 ASN A C 1
ATOM 884 O O . ASN A 1 116 ? -5.871 10.477 12.656 1 98.25 116 ASN A O 1
ATOM 888 N N . GLY A 1 117 ? -5.914 10.07 14.836 1 95.88 117 GLY A N 1
ATOM 889 C CA . GLY A 1 117 ? -5.266 11.336 15.133 1 95.88 117 GLY A CA 1
ATOM 890 C C . GLY A 1 117 ? -6.109 12.539 14.766 1 95.88 117 GLY A C 1
ATOM 891 O O . GLY A 1 117 ? -5.582 13.562 14.32 1 95.88 117 GLY A O 1
ATOM 892 N N . ALA A 1 118 ? -7.391 12.453 14.93 1 97.38 118 ALA A N 1
ATOM 893 C CA . ALA A 1 118 ? -8.32 13.469 14.453 1 97.38 118 ALA A CA 1
ATOM 894 C C . ALA A 1 118 ? -8.156 14.773 15.242 1 97.38 118 ALA A C 1
ATOM 896 O O . ALA A 1 118 ? -8.508 15.844 14.75 1 97.38 118 ALA A O 1
ATOM 897 N N . THR A 1 119 ? -7.645 14.648 16.453 1 94.88 119 THR A N 1
ATOM 898 C CA . THR A 1 119 ? -7.508 15.836 17.297 1 94.88 119 THR A CA 1
ATOM 899 C C . THR A 1 119 ? -6.258 16.625 16.906 1 94.88 119 THR A C 1
ATOM 901 O O . THR A 1 119 ? -6.09 17.766 17.328 1 94.88 119 THR A O 1
ATOM 904 N N . SER A 1 120 ? -5.371 16 16.188 1 94.5 120 SER A N 1
ATOM 905 C CA . SER A 1 120 ? -4.195 16.734 15.719 1 94.5 120 SER A CA 1
ATOM 906 C C . SER A 1 120 ? -4.586 17.891 14.812 1 94.5 120 SER A C 1
ATOM 908 O O . SER A 1 120 ? -5.715 17.953 14.32 1 94.5 120 SER A O 1
ATOM 910 N N . ILE A 1 121 ? -3.639 18.781 14.578 1 96.75 121 ILE A N 1
ATOM 911 C CA . ILE A 1 121 ? -3.934 19.906 13.688 1 96.75 121 ILE A CA 1
ATOM 912 C C . ILE A 1 121 ? -4.219 19.391 12.281 1 96.75 121 ILE A C 1
ATOM 914 O O . ILE A 1 121 ? -5.168 19.844 11.633 1 96.75 121 ILE A O 1
ATOM 918 N N . VAL A 1 122 ? -3.457 18.406 11.812 1 98.12 122 VAL A N 1
ATOM 919 C CA . VAL A 1 122 ? -3.711 17.828 10.5 1 98.12 122 VAL A CA 1
ATOM 920 C C . VAL A 1 122 ? -5.102 17.203 10.477 1 98.12 122 VAL A C 1
ATOM 922 O O . VAL A 1 122 ? -5.871 17.422 9.539 1 98.12 122 VAL A O 1
ATOM 925 N N . GLY A 1 123 ? -5.406 16.438 11.477 1 98.38 123 GLY A N 1
ATOM 926 C CA . GLY A 1 123 ? -6.707 15.789 11.555 1 98.38 123 GLY A CA 1
ATOM 927 C C . GLY A 1 123 ? -7.859 16.781 11.531 1 98.38 123 GLY A C 1
ATOM 928 O O . GLY A 1 123 ? -8.859 16.562 10.836 1 98.38 123 GLY A O 1
ATOM 929 N N . GLN A 1 124 ? -7.727 17.812 12.266 1 98.56 124 GLN A N 1
ATOM 930 C CA . GLN A 1 124 ? -8.758 18.859 12.289 1 98.56 124 GLN A CA 1
ATOM 931 C C . GLN A 1 124 ? -8.891 19.516 10.922 1 98.56 124 GLN A C 1
ATOM 933 O O . GLN A 1 124 ? -10 19.828 10.484 1 98.56 124 GLN A O 1
ATOM 938 N N . CYS A 1 125 ? -7.766 19.766 10.289 1 98.81 125 CYS A N 1
ATOM 939 C CA . CYS A 1 125 ? -7.801 20.328 8.945 1 98.81 125 CYS A CA 1
ATOM 940 C C . CYS A 1 125 ? -8.492 19.375 7.973 1 98.81 125 CYS A C 1
ATOM 942 O O . CYS A 1 125 ? -9.273 19.797 7.125 1 98.81 125 CYS A O 1
ATOM 944 N N . VAL A 1 126 ? -8.258 18.078 8.094 1 98.88 126 VAL A N 1
ATOM 945 C CA . VAL A 1 126 ? -8.883 17.062 7.246 1 98.88 126 VAL A CA 1
ATOM 946 C C . VAL A 1 126 ? -10.398 17.141 7.387 1 98.88 126 VAL A C 1
ATOM 948 O O . VAL A 1 126 ? -11.117 17.125 6.387 1 98.88 126 VAL A O 1
ATOM 951 N N . ILE A 1 127 ? -10.852 17.234 8.602 1 98.88 127 ILE A N 1
ATOM 952 C CA . ILE A 1 127 ? -12.281 17.297 8.875 1 98.88 127 ILE A CA 1
ATOM 953 C C . ILE A 1 127 ? -12.898 18.484 8.148 1 98.88 127 ILE A C 1
ATOM 955 O O . ILE A 1 127 ? -13.898 18.344 7.434 1 98.88 127 ILE A O 1
ATOM 959 N N . GLN A 1 128 ? -12.32 19.609 8.297 1 98.94 128 GLN A N 1
ATOM 960 C CA . GLN A 1 128 ? -12.891 20.828 7.766 1 98.94 128 GLN A CA 1
ATOM 961 C C . GLN A 1 128 ? -12.789 20.875 6.246 1 98.94 128 GLN A C 1
ATOM 963 O O . GLN A 1 128 ? -13.727 21.297 5.566 1 98.94 128 GLN A O 1
ATOM 968 N N . LEU A 1 129 ? -11.656 20.469 5.699 1 98.88 129 LEU A N 1
ATOM 969 C CA . LEU A 1 129 ? -11.492 20.438 4.25 1 98.88 129 LEU A CA 1
ATOM 970 C C . LEU A 1 129 ? -12.445 19.422 3.621 1 98.88 129 LEU A C 1
ATOM 972 O O . LEU A 1 129 ? -12.984 19.656 2.539 1 98.88 129 LEU A O 1
ATOM 976 N N . ALA A 1 130 ? -12.594 18.266 4.266 1 98.88 130 ALA A N 1
ATOM 977 C CA . ALA A 1 130 ? -13.57 17.281 3.793 1 98.88 130 ALA A CA 1
ATOM 978 C C . ALA A 1 130 ? -14.977 17.891 3.75 1 98.88 130 ALA A C 1
ATOM 980 O O . ALA A 1 130 ? -15.711 17.688 2.781 1 98.88 130 ALA A O 1
ATOM 981 N N . LYS A 1 131 ? -15.305 18.609 4.789 1 98.62 131 LYS A N 1
ATOM 982 C CA . LYS A 1 131 ? -16.609 19.266 4.844 1 98.62 131 LYS A CA 1
ATOM 983 C C . LYS A 1 131 ? -16.797 20.219 3.678 1 98.62 131 LYS A C 1
ATOM 985 O O . LYS A 1 131 ? -17.844 20.219 3.02 1 98.62 131 LYS A O 1
ATOM 990 N N . VAL A 1 132 ? -15.766 21 3.426 1 98.31 132 VAL A N 1
ATOM 991 C CA . VAL A 1 132 ? -15.797 21.953 2.326 1 98.31 132 VAL A CA 1
ATOM 992 C C . VAL A 1 132 ? -16.062 21.234 1.011 1 98.31 132 VAL A C 1
ATOM 994 O O . VAL A 1 132 ? -16.734 21.75 0.127 1 98.31 132 VAL A O 1
ATOM 997 N N . HIS A 1 133 ? -15.648 20 0.887 1 97.81 133 HIS A N 1
ATOM 998 C CA . HIS A 1 133 ? -15.734 19.266 -0.372 1 97.81 133 HIS A CA 1
ATOM 999 C C . HIS A 1 133 ? -16.875 18.266 -0.353 1 97.81 133 HIS A C 1
ATOM 1001 O O . HIS A 1 133 ? -17.031 17.469 -1.28 1 97.81 133 HIS A O 1
ATOM 1007 N N . GLY A 1 134 ? -17.641 18.234 0.691 1 98.31 134 GLY A N 1
ATOM 1008 C CA . GLY A 1 134 ? -18.797 17.375 0.783 1 98.31 134 GLY A CA 1
ATOM 1009 C C . GLY A 1 134 ? -18.453 15.914 1.048 1 98.31 134 GLY A C 1
ATOM 1010 O O . GLY A 1 134 ? -19.156 15.008 0.607 1 98.31 134 GLY A O 1
ATOM 1011 N N . ILE A 1 135 ? -17.344 15.68 1.694 1 98.62 135 ILE A N 1
ATOM 1012 C CA . ILE A 1 135 ? -16.875 14.336 2.02 1 98.62 135 ILE A CA 1
ATOM 1013 C C . ILE A 1 135 ? -17.156 14.031 3.486 1 98.62 135 ILE A C 1
ATOM 1015 O O . ILE A 1 135 ? -16.922 14.867 4.363 1 98.62 135 ILE A O 1
ATOM 1019 N N . HIS A 1 136 ? -17.672 12.867 3.781 1 98.5 136 HIS A N 1
ATOM 1020 C CA . HIS A 1 136 ? -17.938 12.453 5.156 1 98.5 136 HIS A CA 1
ATOM 1021 C C . HIS A 1 136 ? -16.672 12 5.855 1 98.5 136 HIS A C 1
ATOM 1023 O O . HIS A 1 136 ? -15.766 11.453 5.215 1 98.5 136 HIS A O 1
ATOM 1029 N N . THR A 1 137 ? -16.656 12.25 7.137 1 98.69 137 THR A N 1
ATOM 1030 C CA . THR A 1 137 ? -15.453 11.867 7.871 1 98.69 137 THR A CA 1
ATOM 1031 C C . THR A 1 137 ? -15.805 10.977 9.055 1 98.69 137 THR A C 1
ATOM 1033 O O . THR A 1 137 ? -16.781 11.234 9.766 1 98.69 137 THR A O 1
ATOM 1036 N N . ILE A 1 138 ? -15.117 9.898 9.164 1 98.25 138 ILE A N 1
ATOM 1037 C CA . ILE A 1 138 ? -15.102 9.039 10.336 1 98.25 138 ILE A CA 1
ATOM 1038 C C . ILE A 1 138 ? -13.789 9.227 11.094 1 98.25 138 ILE A C 1
ATOM 1040 O O . ILE A 1 138 ? -12.711 8.984 10.555 1 98.25 138 ILE A O 1
ATOM 1044 N N . ASN A 1 139 ? -13.922 9.633 12.328 1 98.44 139 ASN A N 1
ATOM 1045 C CA . ASN A 1 139 ? -12.75 10.062 13.086 1 98.44 139 ASN A CA 1
ATOM 1046 C C . ASN A 1 139 ? -12.547 9.211 14.336 1 98.44 139 ASN A C 1
ATOM 1048 O O . ASN A 1 139 ? -13.469 9.031 15.125 1 98.44 139 ASN A O 1
ATOM 1052 N N . ILE A 1 140 ? -11.344 8.711 14.422 1 96.94 140 ILE A N 1
ATOM 1053 C CA . ILE A 1 140 ? -10.984 7.867 15.562 1 96.94 140 ILE A CA 1
ATOM 1054 C C . ILE A 1 140 ? -10.117 8.656 16.531 1 96.94 140 ILE A C 1
ATOM 1056 O O . ILE A 1 140 ? -9.125 9.273 16.141 1 96.94 140 ILE A O 1
ATOM 1060 N N . ILE A 1 141 ? -10.492 8.68 17.781 1 95.88 141 ILE A N 1
ATOM 1061 C CA . ILE A 1 141 ? -9.719 9.352 18.812 1 95.88 141 ILE A CA 1
ATOM 1062 C C . ILE A 1 141 ? -9.367 8.367 19.922 1 95.88 141 ILE A C 1
ATOM 1064 O O . ILE A 1 141 ? -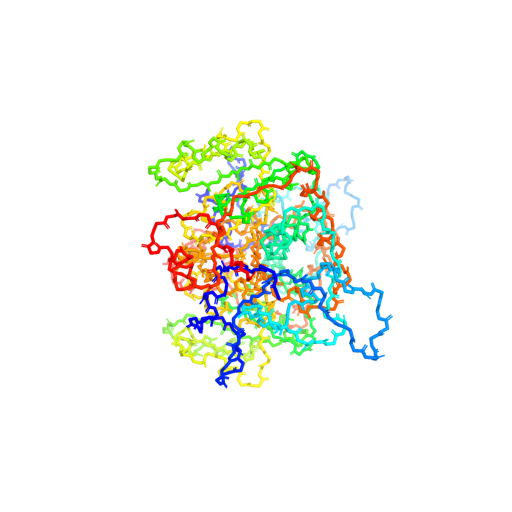9.992 7.305 20.031 1 95.88 141 ILE A O 1
ATOM 1068 N N . ARG A 1 142 ? -8.391 8.68 20.656 1 90.5 142 ARG A N 1
ATOM 1069 C CA . ARG A 1 142 ? -7.969 7.848 21.766 1 90.5 142 ARG A CA 1
ATOM 1070 C C . ARG A 1 142 ? -8.961 7.934 22.922 1 90.5 142 ARG A C 1
ATOM 1072 O O . ARG A 1 142 ? -9.625 8.953 23.109 1 90.5 142 ARG A O 1
ATOM 1079 N N . ASP A 1 143 ? -8.969 6.848 23.578 1 88.56 143 ASP A N 1
ATOM 1080 C CA . ASP A 1 143 ? -9.734 6.852 24.828 1 88.56 143 ASP A CA 1
ATOM 1081 C C . ASP A 1 143 ? -9 7.605 25.922 1 88.56 143 ASP A C 1
ATOM 1083 O O . ASP A 1 143 ? -7.953 7.148 26.406 1 88.56 143 ASP A O 1
ATOM 1087 N N . ARG A 1 144 ? -9.5 8.734 26.359 1 85.19 144 ARG A N 1
ATOM 1088 C CA . ARG A 1 144 ? -8.891 9.492 27.438 1 85.19 144 ARG A CA 1
ATOM 1089 C C . ARG A 1 144 ? -9.922 10.359 28.156 1 85.19 144 ARG A C 1
ATOM 1091 O O . ARG A 1 144 ? -11.039 10.539 27.672 1 85.19 144 ARG A O 1
ATOM 1098 N N . PRO A 1 145 ? -9.477 10.703 29.359 1 85 145 PRO A N 1
ATOM 1099 C CA . PRO A 1 145 ? -10.352 11.703 29.969 1 85 145 PRO A CA 1
ATOM 1100 C C . PRO A 1 145 ? -10.562 12.93 29.078 1 85 145 PRO A C 1
ATOM 1102 O O . PRO A 1 145 ? -9.609 13.445 28.5 1 85 145 PRO A O 1
ATOM 1105 N N . GLY A 1 146 ? -11.781 13.266 28.828 1 87.19 146 GLY A N 1
ATOM 1106 C CA . GLY A 1 146 ? -12.094 14.414 27.984 1 87.19 146 GLY A CA 1
ATOM 1107 C C . GLY A 1 146 ? -12.445 14.023 26.547 1 87.19 146 GLY A C 1
ATOM 1108 O O . GLY A 1 146 ? -12.555 14.891 25.688 1 87.19 146 GLY A O 1
ATOM 1109 N N . SER A 1 147 ? -12.555 12.789 26.406 1 90.06 147 SER A N 1
ATOM 1110 C CA . SER A 1 147 ? -12.859 12.305 25.062 1 90.06 147 SER A CA 1
ATOM 1111 C C . SER A 1 147 ? -14.188 12.852 24.562 1 90.06 147 SER A C 1
ATOM 1113 O O . SER A 1 147 ? -14.344 13.125 23.375 1 90.06 147 SER A O 1
ATOM 1115 N N . GLU A 1 148 ? -15.094 13.023 25.438 1 92.44 148 GLU A N 1
ATOM 1116 C CA . GLU A 1 148 ? -16.375 13.57 25.016 1 92.44 148 GLU A CA 1
ATOM 1117 C C . GLU A 1 148 ? -16.25 15.023 24.562 1 92.44 148 GLU A C 1
ATOM 1119 O O . GLU A 1 148 ? -16.859 15.43 23.578 1 92.44 148 GLU A O 1
ATOM 1124 N N . GLU A 1 149 ? -15.492 15.742 25.312 1 93.56 149 GLU A N 1
ATOM 1125 C CA . GLU A 1 149 ? -15.227 17.125 24.906 1 93.56 149 GLU A CA 1
ATOM 1126 C C . GLU A 1 149 ? -14.523 17.172 23.562 1 93.56 149 GLU A C 1
ATOM 1128 O O . GLU A 1 149 ? -14.836 18.031 22.719 1 93.56 149 GLU A O 1
ATOM 1133 N N . ALA A 1 150 ? -13.594 16.328 23.422 1 94.25 150 ALA A N 1
ATOM 1134 C CA . ALA A 1 150 ? -12.867 16.25 22.156 1 94.25 150 ALA A CA 1
ATOM 1135 C C . ALA A 1 150 ? -13.805 15.898 21 1 94.25 150 ALA A C 1
ATOM 1137 O O . ALA A 1 150 ? -13.719 16.5 19.922 1 94.25 150 ALA A O 1
ATOM 1138 N N . LYS A 1 151 ? -14.703 15.008 21.25 1 96.25 151 LYS A N 1
ATOM 1139 C CA . LYS A 1 151 ? -15.695 14.625 20.25 1 96.25 151 LYS A CA 1
ATOM 1140 C C . LYS A 1 151 ? -16.547 15.812 19.828 1 96.25 151 LYS A C 1
ATOM 1142 O O . LYS A 1 151 ? -16.719 16.062 18.625 1 96.25 151 LYS A O 1
ATOM 1147 N N . ASN A 1 152 ? -16.984 16.484 20.797 1 96.56 152 ASN A N 1
ATOM 1148 C CA . ASN A 1 152 ? -17.844 17.641 20.531 1 96.56 152 ASN A CA 1
ATOM 1149 C C . ASN A 1 152 ? -17.094 18.703 19.734 1 96.56 152 ASN A C 1
ATOM 1151 O O . ASN A 1 152 ? -17.656 19.297 18.812 1 96.56 152 ASN A O 1
ATOM 1155 N N . LYS A 1 153 ? -15.922 18.891 20.125 1 96.19 153 LYS A N 1
ATOM 1156 C CA . LYS A 1 153 ? -15.109 19.875 19.422 1 96.19 153 LYS A CA 1
ATOM 1157 C C . LYS A 1 153 ? -14.93 19.5 17.953 1 96.19 153 LYS A C 1
ATOM 1159 O O . LYS A 1 153 ? -15.07 20.344 17.062 1 96.19 153 LYS A O 1
ATOM 1164 N N . LEU A 1 154 ? -14.664 18.266 17.672 1 98.19 154 LEU A N 1
ATOM 1165 C CA . LEU A 1 154 ? -14.461 17.812 16.312 1 98.19 154 LEU A CA 1
ATOM 1166 C C . LEU A 1 154 ? -15.766 17.891 15.516 1 98.19 154 LEU A C 1
ATOM 1168 O O . LEU A 1 154 ? -15.75 18.219 14.328 1 98.19 154 LEU A O 1
ATOM 1172 N N . LYS A 1 155 ? -16.844 17.609 16.188 1 98.12 155 LYS A N 1
ATOM 1173 C CA . LYS A 1 155 ? -18.141 17.719 15.516 1 98.12 155 LYS A CA 1
ATOM 1174 C C . LYS A 1 155 ? -18.438 19.172 15.141 1 98.12 155 LYS A C 1
ATOM 1176 O O . LYS A 1 155 ? -18.984 19.438 14.07 1 98.12 155 LYS A O 1
ATOM 1181 N N . GLN A 1 156 ? -18.047 20.031 16 1 97.69 156 GLN A N 1
ATOM 1182 C CA . GLN A 1 156 ? -18.234 21.453 15.719 1 97.69 156 GLN A CA 1
ATOM 1183 C C . GLN A 1 156 ? -17.391 21.891 14.523 1 97.69 156 GLN A C 1
ATOM 1185 O O . GLN A 1 156 ? -17.766 22.812 13.797 1 97.69 156 GLN A O 1
ATOM 1190 N N . LEU A 1 157 ? -16.312 21.172 14.312 1 98.19 157 LEU A N 1
ATOM 1191 C CA . LEU A 1 157 ? -15.445 21.469 13.18 1 98.19 157 LEU A CA 1
ATOM 1192 C C . LEU A 1 157 ? -15.984 20.859 11.898 1 98.19 157 LEU A C 1
ATOM 1194 O O . LEU A 1 157 ? -15.477 21.141 10.805 1 98.19 157 LEU A O 1
ATOM 1198 N N . GLY A 1 158 ? -16.953 19.969 12.039 1 98.31 158 GLY A N 1
ATOM 1199 C CA . GLY A 1 158 ? -17.578 19.438 10.844 1 98.31 158 GLY A CA 1
ATOM 1200 C C . GLY A 1 158 ? -17.484 17.922 10.75 1 98.31 158 GLY A C 1
ATOM 1201 O O . GLY A 1 158 ? -17.906 17.328 9.758 1 98.31 158 GLY A O 1
ATOM 1202 N N . ALA A 1 159 ? -17 17.281 11.75 1 98.5 159 ALA A N 1
ATOM 1203 C CA . ALA A 1 159 ? -16.875 15.82 11.734 1 98.5 159 ALA A CA 1
ATOM 1204 C C . ALA A 1 159 ? -18.25 15.164 11.688 1 98.5 159 ALA A C 1
ATOM 1206 O O . ALA A 1 159 ? -19.172 15.578 12.406 1 98.5 159 ALA A O 1
ATOM 1207 N N . ASP A 1 160 ? -18.438 14.148 10.852 1 97.75 160 ASP A N 1
ATOM 1208 C CA . ASP A 1 160 ? -19.688 13.406 10.797 1 97.75 160 ASP A CA 1
ATOM 1209 C C . ASP A 1 160 ? -19.797 12.406 11.945 1 97.75 160 ASP A C 1
ATOM 1211 O O . ASP A 1 160 ? -20.797 12.367 12.664 1 97.75 160 ASP A O 1
ATOM 1215 N N . GLU A 1 161 ? -18.766 11.562 12.117 1 96.75 161 GLU A N 1
ATOM 1216 C CA . GLU A 1 161 ? -18.719 10.609 13.211 1 96.75 161 GLU A CA 1
ATOM 1217 C C . GLU A 1 161 ? -17.359 10.641 13.914 1 96.75 161 GLU A C 1
ATOM 1219 O O . GLU A 1 161 ? -16.328 10.781 13.273 1 96.75 161 GLU A O 1
ATOM 1224 N N . VAL A 1 162 ? -17.422 10.578 15.211 1 97.19 162 VAL A N 1
ATOM 1225 C CA . VAL A 1 162 ? -16.234 10.492 16.047 1 97.19 162 VAL A CA 1
ATOM 1226 C C . VAL A 1 162 ? -16.359 9.328 17.016 1 97.19 162 VAL A C 1
ATOM 1228 O O . VAL A 1 162 ? -17.312 9.266 17.797 1 97.19 162 VAL A O 1
ATOM 1231 N N . PHE A 1 163 ? -15.422 8.383 16.906 1 95.31 163 PHE A N 1
ATOM 1232 C CA . PHE A 1 163 ? -15.43 7.203 17.766 1 95.31 163 PHE A CA 1
ATOM 1233 C C . PHE A 1 163 ? -14.125 7.09 18.547 1 95.31 163 PHE A C 1
ATOM 1235 O O . PHE A 1 163 ? -13.055 7.445 18.031 1 95.31 163 PHE A O 1
ATOM 1242 N N . THR A 1 164 ? -14.227 6.59 19.75 1 93.88 164 THR A N 1
ATOM 1243 C CA . THR A 1 164 ? -13.016 6.176 20.453 1 93.88 164 THR A CA 1
ATOM 1244 C C . THR A 1 164 ? -12.547 4.805 19.969 1 93.88 164 THR A C 1
ATOM 1246 O O . THR A 1 164 ? -13.328 4.051 19.375 1 93.88 164 THR A O 1
ATOM 1249 N N . GLU A 1 165 ? -11.344 4.5 20.172 1 91.81 165 GLU A N 1
ATOM 1250 C CA . GLU A 1 165 ? -10.805 3.201 19.766 1 91.81 165 GLU A CA 1
ATOM 1251 C C . GLU A 1 165 ? -11.594 2.061 20.406 1 91.81 165 GLU A C 1
ATOM 1253 O O . GLU A 1 165 ? -11.883 1.059 19.75 1 91.81 165 GLU A O 1
ATOM 1258 N N . THR A 1 166 ? -11.961 2.252 21.625 1 89.94 166 THR A N 1
ATOM 1259 C CA . THR A 1 166 ? -12.672 1.208 22.359 1 89.94 166 THR A CA 1
ATOM 1260 C C . THR A 1 166 ? -14.055 0.982 21.75 1 89.94 166 THR A C 1
ATOM 1262 O O . THR A 1 166 ? -14.531 -0.152 21.688 1 89.94 166 THR A O 1
ATOM 1265 N N . GLN A 1 167 ? -14.656 2.047 21.312 1 89.06 167 GLN A N 1
ATOM 1266 C CA . GLN A 1 167 ? -15.969 1.934 20.703 1 89.06 167 GLN A CA 1
ATOM 1267 C C . GLN A 1 167 ? -15.906 1.112 19.422 1 89.06 167 GLN A C 1
ATOM 1269 O O . GLN A 1 167 ? -16.875 0.425 19.062 1 89.06 167 GLN A O 1
ATOM 1274 N N . LEU A 1 168 ? -14.727 1.186 18.781 1 88.75 168 LEU A N 1
ATOM 1275 C CA . LEU A 1 168 ? -14.602 0.512 17.484 1 88.75 168 LEU A CA 1
ATOM 1276 C C . LEU A 1 168 ? -14.062 -0.904 17.672 1 88.75 168 LEU A C 1
ATOM 1278 O O . LEU A 1 168 ? -14.102 -1.711 16.734 1 88.75 168 LEU A O 1
ATOM 1282 N N . ASP A 1 169 ? -13.547 -1.129 18.812 1 79.38 169 ASP A N 1
ATOM 1283 C CA . ASP A 1 169 ? -13 -2.457 19.062 1 79.38 169 ASP A CA 1
ATOM 1284 C C . ASP A 1 169 ? -14.117 -3.463 19.344 1 79.38 169 ASP A C 1
ATOM 1286 O O . ASP A 1 169 ? -14.156 -4.066 20.422 1 79.38 169 ASP A O 1
ATOM 1290 N N . MET A 1 170 ? -15.102 -3.434 18.562 1 73.25 170 MET A N 1
ATOM 1291 C CA . MET A 1 170 ? -16.219 -4.371 18.641 1 73.25 170 MET A CA 1
ATOM 1292 C C . MET A 1 170 ? -16.312 -5.211 17.375 1 73.25 170 MET A C 1
ATOM 1294 O O . MET A 1 170 ? -15.719 -4.871 16.344 1 73.25 170 MET A O 1
ATOM 1298 N N . LYS A 1 171 ? -16.906 -6.281 17.453 1 67.62 171 LYS A N 1
ATOM 1299 C CA . LYS A 1 171 ? -16.953 -7.277 16.391 1 67.62 171 LYS A CA 1
ATOM 1300 C C . LYS A 1 171 ? -17.531 -6.688 15.109 1 67.62 171 LYS A C 1
ATOM 1302 O O . LYS A 1 171 ? -17.016 -6.914 14.016 1 67.62 171 LYS A O 1
ATOM 1307 N N . ASN A 1 172 ? -18.641 -5.867 15.234 1 79.19 172 ASN A N 1
ATOM 1308 C CA . ASN A 1 172 ? -19.234 -5.332 14.008 1 79.19 172 ASN A CA 1
ATOM 1309 C C . ASN A 1 172 ? -19.078 -3.814 13.938 1 79.19 172 ASN A C 1
ATOM 1311 O O . ASN A 1 172 ? -20.062 -3.084 14.102 1 79.19 172 ASN A O 1
ATOM 1315 N N . VAL A 1 173 ? -17.859 -3.369 13.547 1 79.44 173 VAL A N 1
ATOM 1316 C CA . VAL A 1 173 ? -17.516 -1.951 13.516 1 79.44 173 VAL A CA 1
ATOM 1317 C C . VAL A 1 173 ? -18.266 -1.262 12.375 1 79.44 173 VAL A C 1
ATOM 1319 O O . VAL A 1 173 ? -18.641 -0.09 12.484 1 79.44 173 VAL A O 1
ATOM 1322 N N . LYS A 1 174 ? -18.609 -2.027 11.359 1 79.5 174 LYS A N 1
ATOM 1323 C CA . LYS A 1 174 ? -19.25 -1.434 10.195 1 79.5 174 LYS A CA 1
ATOM 1324 C C . LYS A 1 174 ? -20.688 -1.027 10.516 1 79.5 174 LYS A C 1
ATOM 1326 O O . LYS A 1 174 ? -21.234 -0.095 9.914 1 79.5 174 LYS A O 1
ATOM 1331 N N . SER A 1 175 ? -21.203 -1.681 11.539 1 83.81 175 SER A N 1
ATOM 1332 C CA . SER A 1 175 ? -22.562 -1.334 11.938 1 83.81 175 SER A CA 1
ATOM 1333 C C . SER A 1 175 ? -22.609 0.052 12.57 1 83.81 175 SER A C 1
ATOM 1335 O O . SER A 1 175 ? -23.656 0.71 12.547 1 83.81 175 SER A O 1
ATOM 1337 N N . LEU A 1 176 ? -21.516 0.496 13.016 1 85.81 176 LEU A N 1
ATOM 1338 C CA . LEU A 1 176 ? -21.453 1.792 13.688 1 85.81 176 LEU A CA 1
ATOM 1339 C C . LEU A 1 176 ? -21.516 2.93 12.672 1 85.81 176 LEU A C 1
ATOM 1341 O O . LEU A 1 176 ? -21.797 4.074 13.031 1 85.81 176 LEU A O 1
ATOM 1345 N N . LEU A 1 177 ? -21.297 2.617 11.406 1 88.31 177 LEU A N 1
ATOM 1346 C CA . LEU A 1 177 ? -21.219 3.652 10.383 1 88.31 177 LEU A CA 1
ATOM 1347 C C . LEU A 1 177 ? -22.625 4.141 10.016 1 88.31 177 LEU A C 1
ATOM 1349 O O . LEU A 1 177 ? -22.766 5.211 9.414 1 88.31 177 LEU A O 1
ATOM 1353 N N . GLY A 1 178 ? -23.672 3.414 10.414 1 86.88 178 GLY A N 1
ATOM 1354 C CA . GLY A 1 178 ? -25.016 3.803 10.055 1 86.88 178 GLY A CA 1
ATOM 1355 C C . GLY A 1 178 ? -25.219 3.979 8.562 1 86.88 178 GLY A C 1
ATOM 1356 O O . GLY A 1 178 ? -24.938 3.062 7.785 1 86.88 178 GLY A O 1
ATOM 1357 N N . ALA A 1 179 ? -25.562 5.188 8.211 1 90.19 179 ALA A N 1
ATOM 1358 C CA . ALA A 1 179 ? -25.875 5.48 6.812 1 90.19 179 ALA A CA 1
ATOM 1359 C C . ALA A 1 179 ? -24.641 5.934 6.055 1 90.19 179 ALA A C 1
ATOM 1361 O O . ALA A 1 179 ? -24.672 6.109 4.832 1 90.19 179 ALA A O 1
ATOM 1362 N N . LEU A 1 180 ? -23.562 6.066 6.758 1 94.38 180 LEU A N 1
ATOM 1363 C CA . LEU A 1 180 ? -22.344 6.531 6.094 1 94.38 180 LEU A CA 1
ATOM 1364 C C . LEU A 1 180 ? -21.75 5.438 5.211 1 94.38 180 LEU A C 1
ATOM 1366 O O . LEU A 1 180 ? -21.75 4.262 5.59 1 94.38 180 LEU A O 1
ATOM 1370 N N . PRO A 1 181 ? -21.344 5.84 4.059 1 96 181 PRO A N 1
ATOM 1371 C CA . PRO A 1 181 ? -20.656 4.84 3.24 1 96 181 PRO A CA 1
ATOM 1372 C C . PRO A 1 181 ? -19.312 4.414 3.838 1 96 181 PRO A C 1
ATOM 1374 O O . PRO A 1 181 ? -18.703 5.164 4.605 1 96 181 PRO A O 1
ATOM 1377 N N . GLU A 1 182 ? -18.812 3.18 3.488 1 96.69 182 GLU A N 1
ATOM 1378 C CA . GLU A 1 182 ? -17.469 2.766 3.865 1 96.69 182 GLU A CA 1
ATOM 1379 C C . GLU A 1 182 ? -16.422 3.674 3.236 1 96.69 182 GLU A C 1
ATOM 1381 O O . GLU A 1 182 ? -16.547 4.059 2.072 1 96.69 182 GLU A O 1
ATOM 1386 N N . PRO A 1 183 ? -15.477 3.992 3.982 1 98.19 183 PRO A N 1
ATOM 1387 C CA . PRO A 1 183 ? -14.492 4.965 3.498 1 98.19 183 PRO A CA 1
ATOM 1388 C C . PRO A 1 183 ? -13.602 4.406 2.395 1 98.19 183 PRO A C 1
ATOM 1390 O O . PRO A 1 183 ? -13.18 3.246 2.463 1 98.19 183 PRO A O 1
ATOM 1393 N N . ALA A 1 184 ? -13.352 5.227 1.439 1 98.44 184 ALA A N 1
ATOM 1394 C CA . ALA A 1 184 ? -12.461 4.859 0.341 1 98.44 184 ALA A CA 1
ATOM 1395 C C . ALA A 1 184 ? -11.016 5.191 0.675 1 98.44 184 ALA A C 1
ATOM 1397 O O . ALA A 1 184 ? -10.086 4.676 0.044 1 98.44 184 ALA A O 1
ATOM 1398 N N . LEU A 1 185 ? -10.836 6.074 1.618 1 98.88 185 LEU A N 1
ATOM 1399 C CA . LEU A 1 185 ? -9.523 6.617 1.962 1 98.88 185 LEU A CA 1
ATOM 1400 C C . LEU A 1 185 ? -9.375 6.758 3.473 1 98.88 185 LEU A C 1
ATOM 1402 O O . LEU A 1 185 ? -10.305 7.199 4.152 1 98.88 185 LEU A O 1
ATOM 1406 N N . GLY A 1 186 ? -8.25 6.254 3.992 1 98.88 186 GLY A N 1
ATOM 1407 C CA . GLY A 1 186 ? -7.926 6.363 5.406 1 98.88 186 GLY A CA 1
ATOM 1408 C C . GLY A 1 186 ? -6.602 7.055 5.66 1 98.88 186 GLY A C 1
ATOM 1409 O O . GLY A 1 186 ? -5.648 6.879 4.898 1 98.88 186 GLY A O 1
ATOM 1410 N N . PHE A 1 187 ? -6.543 7.82 6.73 1 98.94 187 PHE A N 1
ATOM 1411 C CA . PHE A 1 187 ? -5.316 8.5 7.129 1 98.94 187 PHE A CA 1
ATOM 1412 C C . PHE A 1 187 ? -4.832 7.996 8.484 1 98.94 187 PHE A C 1
ATOM 1414 O O . PHE A 1 187 ? -5.578 8.016 9.461 1 98.94 187 PHE A O 1
ATOM 1421 N N . ASN A 1 188 ? -3.578 7.57 8.492 1 98.81 188 ASN A N 1
ATOM 1422 C CA . ASN A 1 188 ? -2.973 7.039 9.703 1 98.81 188 ASN A CA 1
ATOM 1423 C C . ASN A 1 188 ? -1.761 7.859 10.133 1 98.81 188 ASN A C 1
ATOM 1425 O O . ASN A 1 188 ? -0.837 8.07 9.344 1 98.81 188 ASN A O 1
ATOM 1429 N N . CYS A 1 189 ? -1.78 8.383 11.344 1 97.69 189 CYS A N 1
ATOM 1430 C CA . CYS A 1 189 ? -0.59 9.047 11.867 1 97.69 189 CYS A CA 1
ATOM 1431 C C . CYS A 1 189 ? -0.224 8.508 13.242 1 97.69 189 CYS A C 1
ATOM 1433 O O . CYS A 1 189 ? 0.564 9.125 13.961 1 97.69 189 CYS A O 1
ATOM 1435 N N . VAL A 1 190 ? -0.829 7.391 13.648 1 96.38 190 VAL A N 1
ATOM 1436 C CA . VAL A 1 190 ? -0.609 6.855 14.992 1 96.38 190 VAL A CA 1
ATOM 1437 C C . VAL A 1 190 ? 0.112 5.512 14.898 1 96.38 190 VAL A C 1
ATOM 1439 O O . VAL A 1 190 ? 1.183 5.332 15.484 1 96.38 190 VAL A O 1
ATOM 1442 N N . GLY A 1 191 ? -0.355 4.551 14.148 1 96.81 191 GLY A N 1
ATOM 1443 C CA . GLY A 1 191 ? 0.15 3.189 14.078 1 96.81 191 GLY A CA 1
ATOM 1444 C C . GLY A 1 191 ? -0.556 2.24 15.031 1 96.81 191 GLY A C 1
ATOM 1445 O O . GLY A 1 191 ? -1.627 2.559 15.547 1 96.81 191 GLY A O 1
ATOM 1446 N N . GLY A 1 192 ? -0.078 1.026 15.109 1 95.88 192 GLY A N 1
ATOM 1447 C CA . GLY A 1 192 ? -0.607 0.061 16.062 1 95.88 192 GLY A CA 1
ATOM 1448 C C . GLY A 1 192 ? -2.084 -0.225 15.859 1 95.88 192 GLY A C 1
ATOM 1449 O O . GLY A 1 192 ? -2.561 -0.293 14.727 1 95.88 192 GLY A O 1
ATOM 1450 N N . ASN A 1 193 ? -2.803 -0.357 16.922 1 93.62 193 ASN A N 1
ATOM 1451 C CA . ASN A 1 193 ? -4.215 -0.726 16.891 1 93.62 193 ASN A CA 1
ATOM 1452 C C . ASN A 1 193 ? -5.051 0.324 16.172 1 93.62 193 ASN A C 1
ATOM 1454 O O . ASN A 1 193 ? -5.996 -0.014 15.453 1 93.62 193 ASN A O 1
ATOM 1458 N N . ALA A 1 194 ? -4.703 1.541 16.375 1 95.12 194 ALA A N 1
ATOM 1459 C CA . ALA A 1 194 ? -5.445 2.613 15.727 1 95.12 194 ALA A CA 1
ATOM 1460 C C . ALA A 1 194 ? -5.398 2.467 14.211 1 95.12 194 ALA A C 1
ATOM 1462 O O . ALA A 1 194 ? -6.395 2.703 13.523 1 95.12 194 ALA A O 1
ATOM 1463 N N . ALA A 1 195 ? -4.262 2.076 13.75 1 97.38 195 ALA A N 1
ATOM 1464 C CA . ALA A 1 195 ? -4.129 1.835 12.312 1 97.38 195 ALA A CA 1
ATOM 1465 C C . ALA A 1 195 ? -4.969 0.635 11.875 1 97.38 195 ALA A C 1
ATOM 1467 O O . ALA A 1 195 ? -5.594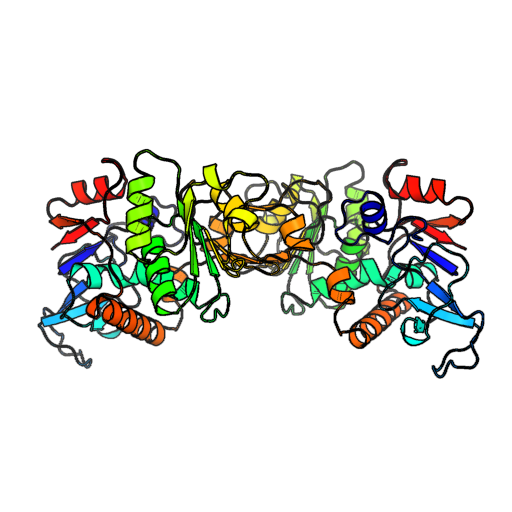 0.66 10.82 1 97.38 195 ALA A O 1
ATOM 1468 N N . SER A 1 196 ? -4.98 -0.393 12.695 1 96 196 SER A N 1
ATOM 1469 C CA . SER A 1 196 ? -5.754 -1.593 12.383 1 96 196 SER A CA 1
ATOM 1470 C C . SER A 1 196 ? -7.242 -1.277 12.266 1 96 196 SER A C 1
ATOM 1472 O O . SER A 1 196 ? -7.941 -1.864 11.438 1 96 196 SER A O 1
ATOM 1474 N N . LEU A 1 197 ? -7.707 -0.385 13.086 1 95.56 197 LEU A N 1
ATOM 1475 C CA . LEU A 1 197 ? -9.109 0.002 13.047 1 95.56 197 LEU A CA 1
ATOM 1476 C C . LEU A 1 197 ? -9.445 0.71 11.742 1 95.56 197 LEU A C 1
ATOM 1478 O O . LEU A 1 197 ? -10.523 0.515 11.18 1 95.56 197 LEU A O 1
ATOM 1482 N N . ILE A 1 198 ? -8.516 1.554 11.219 1 97.5 198 ILE A N 1
ATOM 1483 C CA . ILE A 1 198 ? -8.703 2.188 9.922 1 97.5 198 ILE A CA 1
ATOM 1484 C C . ILE A 1 198 ? -8.836 1.118 8.844 1 97.5 198 ILE A C 1
ATOM 1486 O O . ILE A 1 198 ? -9.766 1.16 8.031 1 97.5 198 ILE A O 1
ATOM 1490 N N . LEU A 1 199 ? -7.949 0.156 8.859 1 97.31 199 LEU A N 1
ATOM 1491 C CA . LEU A 1 199 ? -7.953 -0.912 7.863 1 97.31 199 LEU A CA 1
ATOM 1492 C C . LEU A 1 199 ? -9.281 -1.656 7.871 1 97.31 199 LEU A C 1
ATOM 1494 O O . LEU A 1 199 ? -9.82 -1.987 6.812 1 97.31 199 LEU A O 1
ATOM 1498 N N . LYS A 1 200 ? -9.758 -1.867 9.023 1 95.69 200 LYS A N 1
ATOM 1499 C CA . LYS A 1 200 ? -11.008 -2.596 9.195 1 95.69 200 LYS A CA 1
ATOM 1500 C C . LYS A 1 200 ? -12.18 -1.827 8.586 1 95.69 200 LYS A C 1
ATOM 1502 O O . LYS A 1 200 ? -13.086 -2.426 8.008 1 95.69 200 LYS A O 1
ATOM 1507 N N . LEU A 1 201 ? -12.148 -0.541 8.617 1 96.81 201 LEU A N 1
ATOM 1508 C CA . LEU A 1 201 ? -13.281 0.292 8.234 1 96.81 201 LEU A CA 1
ATOM 1509 C C . LEU A 1 201 ? -13.258 0.589 6.742 1 96.81 201 LEU A C 1
ATOM 1511 O O . LEU A 1 201 ? -14.281 0.953 6.16 1 96.81 201 LEU A O 1
ATOM 1515 N N . LEU A 1 202 ? -12.086 0.493 6.141 1 97.5 202 LEU A N 1
ATOM 1516 C CA . LEU A 1 202 ? -11.961 0.833 4.727 1 97.5 202 LEU A CA 1
ATOM 1517 C C . LEU A 1 202 ? -12.828 -0.083 3.867 1 97.5 202 LEU A C 1
ATOM 1519 O O . LEU A 1 202 ? -13.008 -1.258 4.195 1 97.5 202 LEU A O 1
ATOM 1523 N N . LYS A 1 203 ? -13.328 0.452 2.836 1 97.31 203 LYS A N 1
ATOM 1524 C CA . LYS A 1 203 ? -14.109 -0.353 1.896 1 97.31 203 LYS A CA 1
ATOM 1525 C C . LYS A 1 203 ? -13.203 -1.253 1.062 1 97.31 203 LYS A C 1
ATOM 1527 O O . LYS A 1 203 ? -11.977 -1.146 1.135 1 97.31 203 LYS A O 1
ATOM 1532 N N . GLN A 1 204 ? -13.836 -2.135 0.297 1 96.62 204 GLN A N 1
ATOM 1533 C CA . GLN A 1 204 ? -13.094 -2.906 -0.695 1 96.62 204 GLN A CA 1
ATOM 1534 C C . GLN A 1 204 ? -12.328 -1.99 -1.644 1 96.62 204 GLN A C 1
ATOM 1536 O O . GLN A 1 204 ? -12.891 -1.029 -2.176 1 96.62 204 GLN A O 1
ATOM 1541 N N . GLY A 1 205 ? -11.055 -2.266 -1.757 1 97.56 205 GLY A N 1
ATOM 1542 C CA . GLY A 1 205 ? -10.234 -1.454 -2.645 1 97.56 205 GLY A CA 1
ATOM 1543 C C . GLY A 1 205 ? -9.82 -0.131 -2.031 1 97.56 205 GLY A C 1
ATOM 1544 O O . GLY A 1 205 ? -9.344 0.764 -2.734 1 97.56 205 GLY A O 1
ATOM 1545 N N . GLY A 1 206 ? -10.016 0.031 -0.744 1 98.5 206 GLY A N 1
ATOM 1546 C CA . GLY A 1 206 ? -9.68 1.271 -0.065 1 98.5 206 GLY A CA 1
ATOM 1547 C C . GLY A 1 206 ? -8.18 1.493 0.057 1 98.5 206 GLY A C 1
ATOM 1548 O O . GLY A 1 206 ? -7.391 0.571 -0.161 1 98.5 206 GLY A O 1
ATOM 1549 N N . THR A 1 207 ? -7.785 2.695 0.428 1 98.88 207 THR A N 1
ATOM 1550 C CA . THR A 1 207 ? -6.391 3.09 0.564 1 98.88 207 THR A CA 1
ATOM 1551 C C . THR A 1 207 ? -6.129 3.699 1.939 1 98.88 207 THR A C 1
ATOM 1553 O O . THR A 1 207 ? -6.934 4.492 2.434 1 98.88 207 THR A O 1
ATOM 1556 N N . MET A 1 208 ? -5.113 3.258 2.576 1 98.94 208 MET A N 1
ATOM 1557 C CA . MET A 1 208 ? -4.656 3.932 3.789 1 98.94 208 MET A CA 1
ATOM 1558 C C . MET A 1 208 ? -3.346 4.668 3.543 1 98.94 208 MET A C 1
ATOM 1560 O O . MET A 1 208 ? -2.402 4.098 2.992 1 98.94 208 MET A O 1
ATOM 1564 N N . VAL A 1 209 ? -3.318 5.898 3.896 1 98.88 209 VAL A N 1
ATOM 1565 C CA . VAL A 1 209 ? -2.127 6.734 3.785 1 98.88 209 VAL A CA 1
ATOM 1566 C C . VAL A 1 209 ? -1.537 6.98 5.172 1 98.88 209 VAL A C 1
ATOM 1568 O O . VAL A 1 209 ? -2.215 7.508 6.059 1 98.88 209 VAL A O 1
ATOM 1571 N N . THR A 1 210 ? -0.302 6.535 5.367 1 98.81 210 THR A N 1
ATOM 1572 C CA . THR A 1 210 ? 0.417 6.789 6.609 1 98.81 210 THR A CA 1
ATOM 1573 C C . THR A 1 210 ? 1.281 8.039 6.488 1 98.81 210 THR A C 1
ATOM 1575 O O . THR A 1 210 ? 2.15 8.117 5.617 1 98.81 210 THR A O 1
ATOM 1578 N N . TYR A 1 211 ? 1.04 9 7.359 1 97.75 211 TYR A N 1
ATOM 1579 C CA . TYR A 1 211 ? 1.773 10.25 7.25 1 97.75 211 TYR A CA 1
ATOM 1580 C C . TYR A 1 211 ? 2.441 10.609 8.57 1 97.75 211 TYR A C 1
ATOM 1582 O O . TYR A 1 211 ? 3.057 11.672 8.695 1 97.75 211 TYR A O 1
ATOM 1590 N N . GLY A 1 212 ? 2.295 9.703 9.523 1 95.31 212 GLY A N 1
ATOM 1591 C CA . GLY A 1 212 ? 2.91 9.852 10.836 1 95.31 212 GLY A CA 1
ATOM 1592 C C . GLY A 1 212 ? 2.941 8.562 11.625 1 95.31 212 GLY A C 1
ATOM 1593 O O . GLY A 1 212 ? 2.424 7.539 11.18 1 95.31 212 GLY A O 1
ATOM 1594 N N . GLY A 1 213 ? 3.57 8.539 12.734 1 93.06 213 GLY A N 1
ATOM 1595 C CA . GLY A 1 213 ? 3.717 7.402 13.625 1 93.06 213 GLY A CA 1
ATOM 1596 C C . GLY A 1 213 ? 3.811 7.793 15.086 1 93.06 213 GLY A C 1
ATOM 1597 O O . GLY A 1 213 ? 4.785 7.461 15.766 1 93.06 213 GLY A O 1
ATOM 1598 N N . MET A 1 214 ? 2.766 8.312 15.578 1 88.19 214 MET A N 1
ATOM 1599 C CA . MET A 1 214 ? 2.803 8.953 16.891 1 88.19 214 MET A CA 1
ATOM 1600 C C . MET A 1 214 ? 2.973 7.914 18 1 88.19 214 MET A C 1
ATOM 1602 O O . MET A 1 214 ? 3.502 8.227 19.062 1 88.19 214 MET A O 1
ATOM 1606 N N . SER A 1 215 ? 2.543 6.695 17.812 1 90.62 215 SER A N 1
ATOM 1607 C CA . SER A 1 215 ? 2.65 5.645 18.828 1 90.62 215 SER A CA 1
ATOM 1608 C C . SER A 1 215 ? 4 4.941 18.734 1 90.62 215 SER A C 1
ATOM 1610 O O . SER A 1 215 ? 4.348 4.152 19.625 1 90.62 215 SER A O 1
ATOM 1612 N N . LYS A 1 216 ? 4.695 5.238 17.641 1 90.5 216 LYS A N 1
ATOM 1613 C CA . LYS A 1 216 ? 5.969 4.582 17.359 1 90.5 216 LYS A CA 1
ATOM 1614 C C . LYS A 1 216 ? 5.777 3.086 17.141 1 90.5 216 LYS A C 1
ATOM 1616 O O . LYS A 1 216 ? 6.734 2.312 17.203 1 90.5 216 LYS A O 1
ATOM 1621 N N . ARG A 1 217 ? 4.578 2.645 17.047 1 95.12 217 ARG A N 1
ATOM 1622 C CA . ARG A 1 217 ? 4.27 1.263 16.703 1 95.12 217 ARG A CA 1
ATOM 1623 C C . ARG A 1 217 ? 4.062 1.118 15.195 1 95.12 217 ARG A C 1
ATOM 1625 O O . ARG A 1 217 ? 3.5 2.006 14.555 1 95.12 217 ARG A O 1
ATOM 1632 N N . PRO A 1 218 ? 4.457 0.029 14.672 1 97.75 218 PRO A N 1
ATOM 1633 C CA . PRO A 1 218 ? 4.309 -0.169 13.227 1 97.75 218 PRO A CA 1
ATOM 1634 C C . PRO A 1 218 ? 2.865 -0.436 12.812 1 97.75 218 PRO A C 1
ATOM 1636 O O . PRO A 1 218 ? 1.984 -0.551 13.672 1 97.75 218 PRO A O 1
ATOM 1639 N N . VAL A 1 219 ? 2.631 -0.435 11.539 1 98.12 219 VAL A N 1
ATOM 1640 C CA . VAL A 1 219 ? 1.357 -0.856 10.961 1 98.12 219 VAL A CA 1
ATOM 1641 C C . VAL A 1 219 ? 1.377 -2.363 10.711 1 98.12 219 VAL A C 1
ATOM 1643 O O . VAL A 1 219 ? 2.312 -2.885 10.102 1 98.12 219 VAL A O 1
ATOM 1646 N N . THR A 1 220 ? 0.426 -3.062 11.234 1 98.19 220 THR A N 1
ATOM 1647 C CA . THR A 1 220 ? 0.274 -4.5 11.023 1 98.19 220 THR A CA 1
ATOM 1648 C C . THR A 1 220 ? -0.956 -4.797 10.172 1 98.19 220 THR A C 1
ATOM 1650 O O . THR A 1 220 ? -2.064 -4.367 10.5 1 98.19 220 THR A O 1
ATOM 1653 N N . VAL A 1 221 ? -0.798 -5.531 9.117 1 98.12 221 VAL A N 1
ATOM 1654 C CA . VAL A 1 221 ? -1.886 -5.75 8.164 1 98.12 221 VAL A CA 1
ATOM 1655 C C . VAL A 1 221 ? -2.072 -7.246 7.926 1 98.12 221 VAL A C 1
ATOM 1657 O O . VAL A 1 221 ? -1.159 -7.918 7.441 1 98.12 221 VAL A O 1
ATOM 1660 N N . PRO A 1 222 ? -3.227 -7.762 8.266 1 97.19 222 PRO A N 1
ATOM 1661 C CA . PRO A 1 222 ? -3.516 -9.148 7.887 1 97.19 222 PRO A CA 1
ATOM 1662 C C . PRO A 1 222 ? -3.434 -9.375 6.379 1 97.19 222 PRO A C 1
ATOM 1664 O O . PRO A 1 222 ? -3.822 -8.5 5.598 1 97.19 222 PRO A O 1
ATOM 1667 N N . THR A 1 223 ? -3.012 -10.539 6.008 1 95.75 223 THR A N 1
ATOM 1668 C CA . THR A 1 223 ? -2.855 -10.914 4.605 1 95.75 223 THR A CA 1
ATOM 1669 C C . THR A 1 223 ? -4.18 -10.781 3.859 1 95.75 223 THR A C 1
ATOM 1671 O O . THR A 1 223 ? -4.207 -10.344 2.709 1 95.75 223 THR A O 1
ATOM 1674 N N . SER A 1 224 ? -5.25 -11.109 4.504 1 95.5 224 SER A N 1
ATOM 1675 C CA . SER A 1 224 ? -6.562 -11.117 3.871 1 95.5 224 SER A CA 1
ATOM 1676 C C . SER A 1 224 ? -6.973 -9.719 3.426 1 95.5 224 SER A C 1
ATOM 1678 O O . SER A 1 224 ? -7.699 -9.562 2.441 1 95.5 224 SER A O 1
ATOM 1680 N N . TYR A 1 225 ? -6.508 -8.672 4.129 1 97.5 225 TYR A N 1
ATOM 1681 C CA . TYR A 1 225 ? -6.844 -7.309 3.748 1 97.5 225 TYR A CA 1
ATOM 1682 C C . TYR A 1 225 ? -6.191 -6.934 2.424 1 97.5 225 TYR A C 1
ATOM 1684 O O . TYR A 1 225 ? -6.75 -6.16 1.646 1 97.5 225 TYR A O 1
ATOM 1692 N N . PHE A 1 226 ? -5.008 -7.484 2.168 1 97.75 226 PHE A N 1
ATOM 1693 C CA . PHE A 1 226 ? -4.352 -7.262 0.886 1 97.75 226 PHE A CA 1
ATOM 1694 C C . PHE A 1 226 ? -5.035 -8.062 -0.218 1 97.75 226 PHE A C 1
ATOM 1696 O O . PHE A 1 226 ? -5.438 -7.496 -1.238 1 97.75 226 PHE A O 1
ATOM 1703 N N . ILE A 1 227 ? -5.16 -9.32 0.035 1 95.81 227 ILE A N 1
ATOM 1704 C CA . ILE A 1 227 ? -5.582 -10.227 -1.028 1 95.81 227 ILE A CA 1
ATOM 1705 C C . ILE A 1 227 ? -7.082 -10.07 -1.271 1 95.81 227 ILE A C 1
ATOM 1707 O O . ILE A 1 227 ? -7.504 -9.703 -2.367 1 95.81 227 ILE A O 1
ATOM 1711 N N . PHE A 1 228 ? -7.941 -10.164 -0.236 1 93.88 228 PHE A N 1
ATOM 1712 C CA . PHE A 1 228 ? -9.383 -10.289 -0.442 1 93.88 228 PHE A CA 1
ATOM 1713 C C . PHE A 1 228 ? -10.055 -8.922 -0.402 1 93.88 228 PHE A C 1
ATOM 1715 O O . PHE A 1 228 ? -11.047 -8.695 -1.097 1 93.88 228 PHE A O 1
ATOM 1722 N N . LYS A 1 229 ? -9.523 -8.047 0.371 1 96 229 LYS A N 1
ATOM 1723 C CA . LYS A 1 229 ? -10.125 -6.719 0.473 1 96 229 LYS A CA 1
ATOM 1724 C C . LYS A 1 229 ? -9.461 -5.738 -0.493 1 96 229 LYS A C 1
ATOM 1726 O O . LYS A 1 229 ? -9.969 -4.637 -0.71 1 96 229 LYS A O 1
ATOM 1731 N N . ASP A 1 230 ? -8.273 -6.113 -1.013 1 97.38 230 ASP A N 1
ATOM 1732 C CA . ASP A 1 230 ? -7.562 -5.359 -2.039 1 97.38 230 ASP A CA 1
ATOM 1733 C C . ASP A 1 230 ? -7.207 -3.959 -1.542 1 97.38 230 ASP A C 1
ATOM 1735 O O . ASP A 1 230 ? -7.41 -2.973 -2.254 1 97.38 230 ASP A O 1
ATOM 1739 N N . LEU A 1 231 ? -6.77 -3.863 -0.306 1 98.56 231 LEU A N 1
ATOM 1740 C CA . LEU A 1 231 ? -6.348 -2.576 0.234 1 98.56 231 LEU A CA 1
ATOM 1741 C C . LEU A 1 231 ? -5.012 -2.15 -0.358 1 98.56 231 LEU A C 1
ATOM 1743 O O . LEU A 1 231 ? -4.184 -2.996 -0.706 1 98.56 231 LEU A O 1
ATOM 1747 N N . SER A 1 232 ? -4.84 -0.875 -0.467 1 98.75 232 SER A N 1
ATOM 1748 C CA . SER A 1 232 ? -3.568 -0.245 -0.81 1 98.75 232 SER A CA 1
ATOM 1749 C C . SER A 1 232 ? -3.029 0.582 0.353 1 98.75 232 SER A C 1
ATOM 1751 O O . SER A 1 232 ? -3.762 1.374 0.949 1 98.75 232 SER A O 1
ATOM 1753 N N . LEU A 1 233 ? -1.79 0.349 0.715 1 98.88 233 LEU A N 1
ATOM 1754 C CA . LEU A 1 233 ? -1.148 1.162 1.742 1 98.88 233 LEU A CA 1
ATOM 1755 C C . LEU A 1 233 ? -0.037 2.018 1.143 1 98.88 233 LEU A C 1
ATOM 1757 O O . LEU A 1 233 ? 0.808 1.513 0.399 1 98.88 233 LEU A O 1
ATOM 1761 N N . ARG A 1 234 ? -0.089 3.285 1.451 1 98.69 234 ARG A N 1
ATOM 1762 C CA . ARG A 1 234 ? 0.841 4.285 0.933 1 98.69 234 ARG A CA 1
ATOM 1763 C C . ARG A 1 234 ? 1.345 5.195 2.049 1 98.69 234 ARG A C 1
ATOM 1765 O O . ARG A 1 234 ? 0.897 5.09 3.191 1 98.69 234 ARG A O 1
ATOM 1772 N N . GLY A 1 235 ? 2.354 5.961 1.685 1 98.31 235 GLY A N 1
ATOM 1773 C CA . GLY A 1 235 ? 2.873 6.98 2.584 1 98.31 235 GLY A CA 1
ATOM 1774 C C . GLY A 1 235 ? 2.791 8.383 2.008 1 98.31 235 GLY A C 1
ATOM 1775 O O . GLY A 1 235 ? 2.582 8.555 0.805 1 98.31 235 GLY A O 1
ATOM 1776 N N . PHE A 1 236 ? 2.857 9.297 2.869 1 97.94 236 PHE A N 1
ATOM 1777 C CA . PHE A 1 236 ? 2.924 10.688 2.436 1 97.94 236 PHE A CA 1
ATOM 1778 C C . PHE A 1 236 ? 3.941 11.469 3.264 1 97.94 236 PHE A C 1
ATOM 1780 O O . PHE A 1 236 ? 3.961 11.359 4.492 1 97.94 236 PHE A O 1
ATOM 1787 N N . TRP A 1 237 ? 4.73 12.156 2.557 1 95.19 237 TRP A N 1
ATOM 1788 C CA . TRP A 1 237 ? 5.746 13.016 3.16 1 95.19 237 TRP A CA 1
ATOM 1789 C C . TRP A 1 237 ? 5.742 14.398 2.516 1 95.19 237 TRP A C 1
ATOM 1791 O O . TRP A 1 237 ? 6.223 14.562 1.392 1 95.19 237 TRP A O 1
ATOM 1801 N N . LEU A 1 238 ? 5.262 15.359 3.236 1 94.38 238 LEU A N 1
ATOM 1802 C CA . LEU A 1 238 ? 5.078 16.703 2.695 1 94.38 238 LEU A CA 1
ATOM 1803 C C . LEU A 1 238 ? 6.402 17.266 2.186 1 94.38 238 LEU A C 1
ATOM 1805 O O . LEU A 1 238 ? 6.445 17.891 1.121 1 94.38 238 LEU A O 1
ATOM 1809 N N . GLN A 1 239 ? 7.445 17.062 2.955 1 89.56 239 GLN A N 1
ATOM 1810 C CA . GLN A 1 239 ? 8.734 17.625 2.578 1 89.56 239 GLN A CA 1
ATOM 1811 C C . GLN A 1 239 ? 9.18 17.125 1.204 1 89.56 239 GLN A C 1
ATOM 1813 O O . GLN A 1 239 ? 9.742 17.891 0.415 1 89.56 239 GLN A O 1
ATOM 1818 N N . LYS A 1 240 ? 8.969 15.906 1.005 1 89.25 240 LYS A N 1
ATOM 1819 C CA . LYS A 1 240 ? 9.289 15.352 -0.31 1 89.25 240 LYS A CA 1
ATOM 1820 C C . LYS A 1 240 ? 8.477 16.031 -1.403 1 89.25 240 LYS A C 1
ATOM 1822 O O . LYS A 1 240 ? 9 16.344 -2.477 1 89.25 240 LYS A O 1
ATOM 1827 N N . TRP A 1 241 ? 7.281 16.219 -1.136 1 87.75 241 TRP A N 1
ATOM 1828 C CA . TRP A 1 241 ? 6.383 16.875 -2.084 1 87.75 241 TRP A CA 1
ATOM 1829 C C . TRP A 1 241 ? 6.816 18.312 -2.34 1 87.75 241 TRP A C 1
ATOM 1831 O O . TRP A 1 241 ? 6.828 18.766 -3.486 1 87.75 241 TRP A O 1
ATOM 1841 N N . LEU A 1 242 ? 7.219 19 -1.342 1 89.25 242 LEU A N 1
ATOM 1842 C CA . LEU A 1 242 ? 7.613 20.406 -1.443 1 89.25 242 LEU A CA 1
ATOM 1843 C C . LEU A 1 242 ? 8.922 20.547 -2.205 1 89.25 242 LEU A C 1
ATOM 1845 O O . LEU A 1 242 ? 9.203 21.594 -2.785 1 89.25 242 LEU A O 1
ATOM 1849 N N . ASN A 1 243 ? 9.703 19.547 -2.164 1 84.31 243 ASN A N 1
ATOM 1850 C CA . ASN A 1 243 ? 10.992 19.562 -2.854 1 84.31 243 ASN A CA 1
ATOM 1851 C C . ASN A 1 243 ? 10.844 19.219 -4.332 1 84.31 243 ASN A C 1
ATOM 1853 O O . ASN A 1 243 ? 11.797 19.312 -5.098 1 84.31 243 ASN A O 1
ATOM 1857 N N . SER A 1 244 ? 9.719 18.906 -4.652 1 79.56 244 SER A N 1
ATOM 1858 C CA . SER A 1 244 ? 9.477 18.578 -6.051 1 79.56 244 SER A CA 1
ATOM 1859 C C . SER A 1 244 ? 9.32 19.828 -6.898 1 79.56 244 SER A C 1
ATOM 1861 O O . SER A 1 244 ? 9.32 20.953 -6.367 1 79.56 244 SER A O 1
ATOM 1863 N N . ASP A 1 245 ? 9.398 19.75 -8.219 1 76.69 245 ASP A N 1
ATOM 1864 C CA . ASP A 1 245 ? 9.328 20.875 -9.148 1 76.69 245 ASP A CA 1
ATOM 1865 C C . ASP A 1 245 ? 7.906 21.422 -9.25 1 76.69 245 ASP A C 1
ATOM 1867 O O . ASP A 1 245 ? 7.484 21.891 -10.305 1 76.69 245 ASP A O 1
ATOM 1871 N N . LYS A 1 246 ? 7.258 21.531 -7.992 1 82.38 246 LYS A N 1
ATOM 1872 C CA . LYS A 1 246 ? 5.859 21.953 -8.031 1 82.38 246 LYS A CA 1
ATOM 1873 C C . LYS A 1 246 ? 5.637 23.203 -7.176 1 82.38 246 LYS A C 1
ATOM 1875 O O . LYS A 1 246 ? 4.641 23.297 -6.461 1 82.38 246 LYS A O 1
ATOM 1880 N N . THR A 1 247 ? 6.508 24.094 -7.281 1 87.56 247 THR A N 1
ATOM 1881 C CA . THR A 1 247 ? 6.484 25.281 -6.43 1 87.56 247 THR A CA 1
ATOM 1882 C C . THR A 1 247 ? 5.223 26.094 -6.676 1 87.56 247 THR A C 1
ATOM 1884 O O . THR A 1 247 ? 4.551 26.516 -5.73 1 87.56 247 THR A O 1
ATOM 1887 N N . GLU A 1 248 ? 4.887 26.281 -7.93 1 90.94 248 GLU A N 1
ATOM 1888 C CA . GLU A 1 248 ? 3.727 27.109 -8.25 1 90.94 248 GLU A CA 1
ATOM 1889 C C . GLU A 1 248 ? 2.438 26.453 -7.75 1 90.94 248 GLU A C 1
ATOM 1891 O O . GLU A 1 248 ? 1.537 27.141 -7.266 1 90.94 248 GLU A O 1
ATOM 1896 N N . ASP A 1 249 ? 2.361 25.156 -7.879 1 92.44 249 ASP A N 1
ATOM 1897 C CA . ASP A 1 249 ? 1.202 24.438 -7.367 1 92.44 249 ASP A CA 1
ATOM 1898 C C . ASP A 1 249 ? 1.085 24.594 -5.852 1 92.44 249 ASP A C 1
ATOM 1900 O O . ASP A 1 249 ? -0.01 24.812 -5.328 1 92.44 249 ASP A O 1
ATOM 1904 N N . CYS A 1 250 ? 2.178 24.531 -5.242 1 93.56 250 CYS A N 1
ATOM 1905 C CA . CYS A 1 250 ? 2.221 24.688 -3.791 1 93.56 250 CYS A CA 1
ATOM 1906 C C . CYS A 1 250 ? 1.708 26.047 -3.373 1 93.56 250 CYS A C 1
ATOM 1908 O O . CYS A 1 250 ? 0.864 26.156 -2.482 1 93.56 250 CYS A O 1
ATOM 1910 N N . ARG A 1 251 ? 2.156 27.078 -4.027 1 96.06 251 ARG A N 1
ATOM 1911 C CA . ARG A 1 251 ? 1.784 28.453 -3.697 1 96.06 251 ARG A CA 1
ATOM 1912 C C . ARG A 1 251 ? 0.295 28.688 -3.932 1 96.06 251 ARG A C 1
ATOM 1914 O O . ARG A 1 251 ? -0.369 29.344 -3.125 1 96.06 251 ARG A O 1
ATOM 1921 N N . ARG A 1 252 ? -0.215 28.062 -4.992 1 96.88 252 ARG A N 1
ATOM 1922 C CA . ARG A 1 252 ? -1.646 28.172 -5.258 1 96.88 252 ARG A CA 1
ATOM 1923 C C . ARG A 1 252 ? -2.461 27.5 -4.164 1 96.88 252 ARG A C 1
ATOM 1925 O O . ARG A 1 252 ? -3.502 28.016 -3.748 1 96.88 252 ARG A O 1
ATOM 1932 N N . MET A 1 253 ? -1.99 26.422 -3.715 1 97.69 253 MET A N 1
ATOM 1933 C CA . MET A 1 253 ? -2.684 25.688 -2.66 1 97.69 253 MET A CA 1
ATOM 1934 C C . MET A 1 253 ? -2.645 26.453 -1.345 1 97.69 253 MET A C 1
ATOM 1936 O O . MET A 1 253 ? -3.631 26.484 -0.606 1 97.69 253 MET A O 1
ATOM 1940 N N . ILE A 1 254 ? -1.559 27.062 -1.113 1 97.75 254 ILE A N 1
ATOM 1941 C CA . ILE A 1 254 ? -1.405 27.875 0.089 1 97.75 254 ILE A CA 1
ATOM 1942 C C . ILE A 1 254 ? -2.391 29.047 0.053 1 97.75 254 ILE A C 1
ATOM 1944 O O . ILE A 1 254 ? -3.07 29.312 1.044 1 97.75 254 ILE A O 1
ATOM 1948 N N . ASP A 1 255 ? -2.482 29.641 -1.07 1 98.5 255 ASP A N 1
ATOM 1949 C CA . ASP A 1 255 ? -3.424 30.75 -1.224 1 98.5 255 ASP A CA 1
ATOM 1950 C C . ASP A 1 255 ? -4.863 30.266 -1.047 1 98.5 255 ASP A C 1
ATOM 1952 O O . ASP A 1 255 ? -5.68 30.953 -0.43 1 98.5 255 ASP A O 1
ATOM 1956 N N . TYR A 1 256 ? -5.133 29.156 -1.621 1 98.69 256 TYR A N 1
ATOM 1957 C CA . TYR A 1 256 ? -6.453 28.547 -1.462 1 98.69 256 TYR A CA 1
ATOM 1958 C C . TYR A 1 256 ? -6.77 28.312 0.009 1 98.69 256 TYR A C 1
ATOM 1960 O O . TYR A 1 256 ? -7.84 28.688 0.489 1 98.69 256 TYR A O 1
ATOM 1968 N N . LEU A 1 257 ? -5.848 27.797 0.725 1 98.81 257 LEU A N 1
ATOM 1969 C CA . LEU A 1 257 ? -6.031 27.484 2.137 1 98.81 257 LEU A CA 1
ATOM 1970 C C . LEU A 1 257 ? -6.195 28.75 2.961 1 98.81 257 LEU A C 1
ATOM 1972 O O . LEU A 1 257 ? -7.055 28.812 3.846 1 98.81 257 LEU A O 1
ATOM 1976 N N . LEU A 1 258 ? -5.395 29.719 2.67 1 98.81 258 LEU A N 1
ATOM 1977 C CA . LEU A 1 258 ? -5.535 30.984 3.373 1 98.81 258 LEU A CA 1
ATOM 1978 C C . LEU A 1 258 ? -6.871 31.641 3.041 1 98.81 258 LEU A C 1
ATOM 1980 O O . LEU A 1 258 ? -7.445 32.344 3.877 1 98.81 258 LEU A O 1
ATOM 1984 N N . GLY A 1 259 ? -7.309 31.391 1.812 1 98.81 259 GLY A N 1
ATOM 1985 C CA . GLY A 1 259 ? -8.648 31.828 1.471 1 98.81 259 GLY A CA 1
ATOM 1986 C C . GLY A 1 259 ? -9.719 31.219 2.348 1 98.81 259 GLY A C 1
ATOM 1987 O O . GLY A 1 259 ? -10.641 31.906 2.789 1 98.81 259 GLY A O 1
ATOM 1988 N N . LEU A 1 260 ? -9.625 29.984 2.609 1 98.88 260 LEU A N 1
ATOM 1989 C CA . LEU A 1 260 ? -10.57 29.281 3.473 1 98.88 260 LEU A CA 1
ATOM 1990 C C . LEU A 1 260 ? -10.5 29.828 4.898 1 98.88 260 LEU A C 1
ATOM 1992 O O . LEU A 1 260 ? -11.523 29.938 5.574 1 98.88 260 LEU A O 1
ATOM 1996 N N . VAL A 1 261 ? -9.312 30.109 5.324 1 98.75 261 VAL A N 1
ATOM 1997 C CA . VAL A 1 261 ? -9.156 30.734 6.637 1 98.75 261 VAL A CA 1
ATOM 1998 C C . VAL A 1 261 ? -9.898 32.062 6.672 1 98.75 261 VAL A C 1
ATOM 2000 O O . VAL A 1 261 ? -10.633 32.344 7.621 1 98.75 261 VAL A O 1
ATOM 2003 N N . HIS A 1 262 ? -9.703 32.812 5.645 1 98.69 262 HIS A N 1
ATOM 2004 C CA . HIS A 1 262 ? -10.336 34.094 5.547 1 98.69 262 HIS A CA 1
ATOM 2005 C C . HIS A 1 262 ? -11.852 34 5.594 1 98.69 262 HIS A C 1
ATOM 2007 O O . HIS A 1 262 ? -12.523 34.812 6.207 1 98.69 262 HIS A O 1
ATOM 2013 N N . GLU A 1 263 ? -12.367 32.938 5.023 1 98.5 263 GLU A N 1
ATOM 2014 C CA . GLU A 1 263 ? -13.805 32.75 4.945 1 98.5 263 GLU A CA 1
ATOM 2015 C C . GLU A 1 263 ? -14.336 32.094 6.215 1 98.5 263 GLU A C 1
ATOM 2017 O O . GLU A 1 263 ? -15.547 31.875 6.359 1 98.5 263 GLU A O 1
ATOM 2022 N N . GLY A 1 264 ? -13.484 31.703 7.105 1 97.88 264 GLY A N 1
ATOM 2023 C CA . GLY A 1 264 ? -13.883 31.062 8.352 1 97.88 264 GLY A CA 1
ATOM 2024 C C . GLY A 1 264 ? -14.164 29.578 8.188 1 97.88 264 GLY A C 1
ATOM 2025 O O . GLY A 1 264 ? -14.789 28.969 9.055 1 97.88 264 GLY A O 1
ATOM 2026 N N . LYS A 1 265 ? -13.656 29.016 7.133 1 98.56 265 LYS A N 1
ATOM 2027 C CA . LYS A 1 265 ? -13.961 27.609 6.828 1 98.56 265 LYS A CA 1
ATOM 2028 C C . LYS A 1 265 ? -12.828 26.703 7.285 1 98.56 265 LYS A C 1
ATOM 2030 O O . LYS A 1 265 ? -12.953 25.469 7.23 1 98.56 265 LYS A O 1
ATOM 2035 N N . LEU A 1 266 ? -11.773 27.297 7.723 1 98.75 266 LEU A N 1
ATOM 2036 C CA . LEU A 1 266 ? -10.633 26.562 8.273 1 98.75 266 LEU A CA 1
ATOM 2037 C C . LEU A 1 266 ? -10.117 27.234 9.539 1 98.75 266 LEU A C 1
ATOM 2039 O O . LEU A 1 266 ? -9.648 28.391 9.492 1 98.75 266 LEU A O 1
ATOM 2043 N N . LYS A 1 267 ? -10.25 26.5 10.625 1 97.81 267 LYS A N 1
ATOM 2044 C CA . LYS A 1 267 ? -9.875 27.047 11.914 1 97.81 267 LYS A CA 1
ATOM 2045 C C . LYS A 1 267 ? -9.227 25.984 12.805 1 97.81 267 LYS A C 1
ATOM 2047 O O . LYS A 1 267 ? -9.57 24.812 12.719 1 97.81 267 LYS A O 1
ATOM 2052 N N . TYR A 1 268 ? -8.328 26.328 13.531 1 96.56 268 TYR A N 1
ATOM 2053 C CA . TYR A 1 268 ? -7.73 25.484 14.555 1 96.56 268 TYR A CA 1
ATOM 2054 C C . TYR A 1 268 ? -7.066 26.328 15.641 1 96.56 268 TYR A C 1
ATOM 2056 O O . TYR A 1 268 ? -6.754 27.5 15.422 1 96.56 268 TYR A O 1
ATOM 2064 N N . GLU A 1 269 ? -6.91 25.781 16.797 1 95.12 269 GLU A N 1
ATOM 2065 C CA . GLU A 1 269 ? -6.418 26.5 17.969 1 95.12 269 GLU A CA 1
ATOM 2066 C C . GLU A 1 269 ? -4.895 26.484 18.016 1 95.12 269 GLU A C 1
ATOM 2068 O O . GLU A 1 269 ? -4.262 25.484 17.703 1 95.12 269 GLU A O 1
ATOM 2073 N N . MET A 1 270 ? -4.367 27.594 18.391 1 97 270 MET A N 1
ATOM 2074 C CA . MET A 1 270 ? -2.928 27.781 18.578 1 97 270 MET A CA 1
ATOM 2075 C C . MET A 1 270 ? -2.643 28.625 19.812 1 97 270 MET A C 1
ATOM 2077 O O . MET A 1 270 ? -3.551 29.234 20.391 1 97 270 MET A O 1
ATOM 2081 N N . GLU A 1 271 ? -1.469 28.453 20.281 1 96.88 271 GLU A N 1
ATOM 2082 C CA . GLU A 1 271 ? -0.984 29.281 21.391 1 96.88 271 GLU A CA 1
ATOM 2083 C C . GLU A 1 271 ? 0.255 30.078 20.969 1 96.88 271 GLU A C 1
ATOM 2085 O O . GLU A 1 271 ? 1.257 29.5 20.547 1 96.88 271 GLU A O 1
ATOM 2090 N N . SER A 1 272 ? 0.097 31.406 21.125 1 96.69 272 SER A N 1
ATOM 2091 C CA . SER A 1 272 ? 1.227 32.281 20.812 1 96.69 272 SER A CA 1
ATOM 2092 C C . SER A 1 272 ? 2.139 32.438 22.016 1 96.69 272 SER A C 1
ATOM 2094 O O . SER A 1 272 ? 1.661 32.594 23.141 1 96.69 272 SER A O 1
ATOM 2096 N N . ILE A 1 273 ? 3.365 32.344 21.766 1 96.62 273 ILE A N 1
ATOM 2097 C CA . ILE A 1 273 ? 4.367 32.531 22.812 1 96.62 273 ILE A CA 1
ATOM 2098 C C . ILE A 1 273 ? 5.496 33.406 22.281 1 96.62 273 ILE A C 1
ATOM 2100 O O . ILE A 1 273 ? 5.883 33.312 21.109 1 96.62 273 ILE A O 1
ATOM 2104 N N . SER A 1 274 ? 6.039 34.312 23.172 1 95.75 274 SER A N 1
ATOM 2105 C CA . SER A 1 274 ? 7.109 35.219 22.75 1 95.75 274 SER A CA 1
ATOM 2106 C C . SER A 1 274 ? 8.398 34.438 22.469 1 95.75 274 SER A C 1
ATOM 2108 O O . SER A 1 274 ? 8.703 33.469 23.156 1 95.75 274 SER A O 1
ATOM 2110 N N . PHE A 1 275 ? 9.125 34.906 21.5 1 93.56 275 PHE A N 1
ATOM 2111 C CA . PHE A 1 275 ? 10.406 34.312 21.156 1 93.56 275 PHE A CA 1
ATOM 2112 C C . PHE A 1 275 ? 11.328 34.25 22.359 1 93.56 275 PHE A C 1
ATOM 2114 O O . PHE A 1 275 ? 12.133 33.344 22.5 1 93.56 275 PHE A O 1
ATOM 2121 N N . GLY A 1 276 ? 11.188 35.219 23.266 1 92.81 276 GLY A N 1
ATOM 2122 C CA . GLY A 1 276 ? 11.969 35.219 24.484 1 92.81 276 GLY A CA 1
ATOM 2123 C C . GLY A 1 276 ? 11.719 34.031 25.375 1 92.81 276 GLY A C 1
ATOM 2124 O O . GLY A 1 276 ? 12.531 33.719 26.25 1 92.81 276 GLY A O 1
ATOM 2125 N N . GLU A 1 277 ? 10.641 33.406 25.188 1 95.25 277 GLU A N 1
ATOM 2126 C CA . GLU A 1 277 ? 10.266 32.219 25.953 1 95.25 277 GLU A CA 1
ATOM 2127 C C . GLU A 1 277 ? 10.336 30.953 25.094 1 95.25 277 GLU A C 1
ATOM 2129 O O . GLU A 1 277 ? 9.5 30.062 25.219 1 95.25 277 GLU A O 1
ATOM 2134 N N . PHE A 1 278 ? 11.289 30.984 24.25 1 92.5 278 PHE A N 1
ATOM 2135 C CA . PHE A 1 278 ? 11.438 29.906 23.297 1 92.5 278 PHE A CA 1
ATOM 2136 C C . PHE A 1 278 ? 11.539 28.562 24 1 92.5 278 PHE A C 1
ATOM 2138 O O . PHE A 1 278 ? 10.953 27.578 23.562 1 92.5 278 PHE A O 1
ATOM 2145 N N . SER A 1 279 ? 12.258 28.5 25.062 1 93.38 279 SER A N 1
ATOM 2146 C CA . SER A 1 279 ? 12.445 27.25 25.797 1 93.38 279 SER A CA 1
ATOM 2147 C C . SER A 1 279 ? 11.109 26.703 26.297 1 93.38 279 SER A C 1
ATOM 2149 O O . SER A 1 279 ? 10.859 25.5 26.234 1 93.38 279 SER A O 1
ATOM 2151 N N . LEU A 1 280 ? 10.328 27.594 26.766 1 94.81 280 LEU A N 1
ATOM 2152 C CA . LEU A 1 280 ? 9 27.203 27.234 1 94.81 280 LEU A CA 1
ATOM 2153 C C . LEU A 1 280 ? 8.148 26.703 26.078 1 94.81 280 LEU A C 1
ATOM 2155 O O . LEU A 1 280 ? 7.453 25.688 26.203 1 94.81 280 LEU A O 1
ATOM 2159 N N . ALA A 1 281 ? 8.195 27.375 24.953 1 94.19 281 ALA A N 1
ATOM 2160 C CA . ALA A 1 281 ? 7.457 26.969 23.766 1 94.19 281 ALA A CA 1
ATOM 2161 C C . ALA A 1 281 ? 7.859 25.562 23.328 1 94.19 281 ALA A C 1
ATOM 2163 O O . ALA A 1 281 ? 7 24.75 22.984 1 94.19 281 ALA A O 1
ATOM 2164 N N . LEU A 1 282 ? 9.117 25.344 23.375 1 92.56 282 LEU A N 1
ATOM 2165 C CA . LEU A 1 282 ? 9.656 24.047 22.984 1 92.56 282 LEU A CA 1
ATOM 2166 C C . LEU A 1 282 ? 9.188 22.953 23.938 1 92.56 282 LEU A C 1
ATOM 2168 O O . LEU A 1 282 ? 8.82 21.859 23.516 1 92.56 282 LEU A O 1
ATOM 2172 N N . GLU A 1 283 ? 9.203 23.219 25.219 1 93.44 283 GLU A N 1
ATOM 2173 C CA . GLU A 1 283 ? 8.758 22.266 26.219 1 93.44 283 GLU A CA 1
ATOM 2174 C C . GLU A 1 283 ? 7.281 21.906 26.031 1 93.44 283 GLU A C 1
ATOM 2176 O O . GLU A 1 283 ? 6.898 20.75 26.125 1 93.44 283 GLU A O 1
ATOM 2181 N N . LYS A 1 284 ? 6.539 22.922 25.781 1 92.56 284 LYS A N 1
ATOM 2182 C CA . LYS A 1 284 ? 5.117 22.719 25.531 1 92.56 284 LYS A CA 1
ATOM 2183 C C . LYS A 1 284 ? 4.891 21.875 24.281 1 92.56 284 LYS A C 1
ATOM 2185 O O . LYS A 1 284 ? 4.078 20.953 24.297 1 92.56 284 LYS A O 1
ATOM 2190 N N . ALA A 1 285 ? 5.637 22.188 23.25 1 91 285 ALA A N 1
ATOM 2191 C CA . ALA A 1 285 ? 5.508 21.453 22 1 91 285 ALA A CA 1
ATOM 2192 C C . ALA A 1 285 ? 5.93 20 22.156 1 91 285 ALA A C 1
ATOM 2194 O O . ALA A 1 285 ? 5.418 19.109 21.469 1 91 285 ALA A O 1
ATOM 2195 N N . LEU A 1 286 ? 6.781 19.719 23.094 1 88.31 286 LEU A N 1
ATOM 2196 C CA . LEU A 1 286 ? 7.297 18.375 23.359 1 88.31 286 LEU A CA 1
ATOM 2197 C C . LEU A 1 286 ? 6.34 17.594 24.266 1 88.31 286 LEU A C 1
ATOM 2199 O O . LEU A 1 286 ? 6.527 16.391 24.484 1 88.31 286 LEU A O 1
ATOM 2203 N N . GLY A 1 287 ? 5.367 18.297 24.797 1 85.94 287 GLY A N 1
ATOM 2204 C CA . GLY A 1 287 ? 4.367 17.641 25.609 1 85.94 287 GLY A CA 1
ATOM 2205 C C . GLY A 1 287 ? 4.727 17.594 27.078 1 85.94 287 GLY A C 1
ATOM 2206 O O . GLY A 1 287 ? 4.078 16.906 27.875 1 85.94 287 GLY A O 1
ATOM 2207 N N . LYS A 1 288 ? 5.727 18.297 27.469 1 88.44 288 LYS A N 1
ATOM 2208 C CA . LYS A 1 288 ? 6.172 18.281 28.859 1 88.44 288 LYS A CA 1
ATOM 2209 C C . LYS A 1 288 ? 5.141 18.922 29.781 1 88.44 288 LYS A C 1
ATOM 2211 O O . LYS A 1 288 ? 5.176 18.734 31 1 88.44 288 LYS A O 1
ATOM 2216 N N . HIS A 1 289 ? 4.277 19.672 29.234 1 89.88 289 HIS A N 1
ATOM 2217 C CA . HIS A 1 289 ? 3.234 20.328 30.016 1 89.88 289 HIS A CA 1
ATOM 2218 C C . HIS A 1 289 ? 1.853 19.812 29.641 1 89.88 289 HIS A C 1
ATOM 2220 O O . HIS A 1 289 ? 0.878 20.562 29.625 1 89.88 289 HIS A O 1
ATOM 2226 N N . GLY A 1 290 ? 1.81 18.516 29.188 1 81.62 290 GLY A N 1
ATOM 2227 C CA . GLY A 1 290 ? 0.54 17.953 28.75 1 81.62 290 GLY A CA 1
ATOM 2228 C C . GLY A 1 290 ? 0.14 18.391 27.359 1 81.62 290 GLY A C 1
ATOM 2229 O O . GLY A 1 290 ? 0.96 18.938 26.609 1 81.62 290 GLY A O 1
ATOM 2230 N N . SER A 1 291 ? -1.07 18.078 27 1 81.44 291 SER A N 1
ATOM 2231 C CA . SER A 1 291 ? -1.584 18.453 25.688 1 81.44 291 SER A CA 1
ATOM 2232 C C . SER A 1 291 ? -1.803 19.953 25.594 1 81.44 291 SER A C 1
ATOM 2234 O O . SER A 1 291 ? -2.463 20.562 26.453 1 81.44 291 SER A O 1
ATOM 2236 N N . GLN A 1 292 ? -1.089 20.516 24.688 1 87.81 292 GLN A N 1
ATOM 2237 C CA . GLN A 1 292 ? -1.186 21.953 24.422 1 87.81 292 GLN A CA 1
ATOM 2238 C C . GLN A 1 292 ? -1.565 22.219 22.969 1 87.81 292 GLN A C 1
ATOM 2240 O O . GLN A 1 292 ? -1.303 21.391 22.094 1 87.81 292 GLN A O 1
ATOM 2245 N N . PRO A 1 293 ? -2.221 23.375 22.703 1 92.19 293 PRO A N 1
ATOM 2246 C CA . PRO A 1 293 ? -2.395 23.766 21.312 1 92.19 293 PRO A CA 1
ATOM 2247 C C . PRO A 1 293 ? -1.065 23.953 20.578 1 92.19 293 PRO A C 1
ATOM 2249 O O . PRO A 1 293 ? -0.007 23.969 21.203 1 92.19 293 PRO A O 1
ATOM 2252 N N . LYS A 1 294 ? -1.091 24 19.344 1 94.94 294 LYS A N 1
ATOM 2253 C CA . LYS A 1 294 ? 0.105 24.266 18.562 1 94.94 294 LYS A CA 1
ATOM 2254 C C . LYS A 1 294 ? 0.791 25.562 19.016 1 94.94 294 LYS A C 1
ATOM 2256 O O . LYS A 1 294 ? 0.141 26.594 19.156 1 94.94 294 LYS A O 1
ATOM 2261 N N . GLN A 1 295 ? 2.096 25.422 19.297 1 96.5 295 GLN A N 1
ATOM 2262 C CA . GLN A 1 295 ? 2.875 26.578 19.734 1 96.5 295 GLN A CA 1
ATOM 2263 C C . GLN A 1 295 ? 3.334 27.422 18.547 1 96.5 295 GLN A C 1
ATOM 2265 O O . GLN A 1 295 ? 3.904 26.891 17.594 1 96.5 295 GLN A O 1
ATOM 2270 N N . VAL A 1 296 ? 3.039 28.688 18.609 1 98 296 VAL A N 1
ATOM 2271 C CA . VAL A 1 296 ? 3.486 29.656 17.594 1 98 296 VAL A CA 1
ATOM 2272 C C . VAL A 1 296 ? 4.344 30.719 18.266 1 98 296 VAL A C 1
ATOM 2274 O O . VAL A 1 296 ? 3.867 31.469 19.125 1 98 296 VAL A O 1
ATOM 2277 N N . ILE A 1 297 ? 5.562 30.781 17.812 1 97.5 297 ILE A N 1
ATOM 2278 C CA . ILE A 1 297 ? 6.5 31.781 18.344 1 97.5 297 ILE A CA 1
ATOM 2279 C C . ILE A 1 297 ? 6.262 33.125 17.656 1 97.5 297 ILE A C 1
ATOM 2281 O O . ILE A 1 297 ? 6.219 33.188 16.422 1 97.5 297 ILE A O 1
ATOM 2285 N N . LYS A 1 298 ? 6.16 34.125 18.469 1 97.44 298 LYS A N 1
ATOM 2286 C CA . LYS A 1 298 ? 6.047 35.5 17.953 1 97.44 298 LYS A CA 1
ATOM 2287 C C . LYS A 1 298 ? 7.352 36.25 18.141 1 97.44 298 LYS A C 1
ATOM 2289 O O . LYS A 1 298 ? 7.953 36.219 19.219 1 97.44 298 LYS A O 1
ATOM 2294 N N . PHE A 1 299 ? 7.699 36.875 17.078 1 96.19 299 PHE A N 1
ATOM 2295 C CA . PHE A 1 299 ? 8.969 37.594 17.094 1 96.19 299 PHE A CA 1
ATOM 2296 C C . PHE A 1 299 ? 8.742 39.094 17.328 1 96.19 299 PHE A C 1
ATOM 2298 O O . PHE A 1 299 ? 7.711 39.625 16.922 1 96.19 299 PHE A O 1
ATOM 2305 N N . MET B 1 1 ? -12.188 -34.875 -18.219 1 96.62 1 MET B N 1
ATOM 2306 C CA 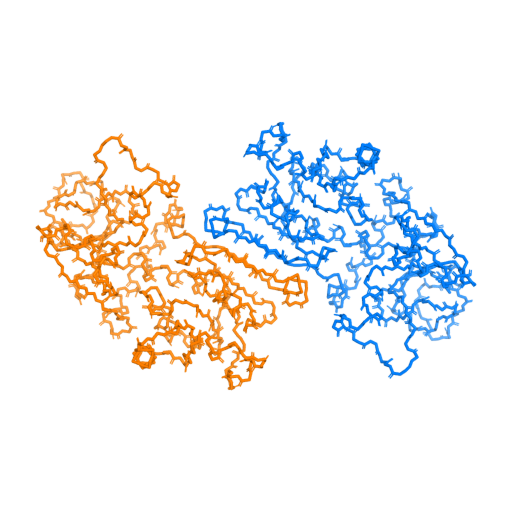. MET B 1 1 ? -10.953 -34.281 -17.703 1 96.62 1 MET B CA 1
ATOM 2307 C C . MET B 1 1 ? -9.781 -35.25 -17.859 1 96.62 1 MET B C 1
ATOM 2309 O O . MET B 1 1 ? -9.945 -36.469 -17.719 1 96.62 1 MET B O 1
ATOM 2313 N N . MET B 1 2 ? -8.672 -34.719 -18.234 1 97.88 2 MET B N 1
ATOM 2314 C CA . MET B 1 2 ? -7.449 -35.5 -18.344 1 97.88 2 MET B CA 1
ATOM 2315 C C . MET B 1 2 ? -6.602 -35.375 -17.078 1 97.88 2 MET B C 1
ATOM 2317 O O . MET B 1 2 ? -6.082 -36.344 -16.562 1 97.88 2 MET B O 1
ATOM 2321 N N . ALA B 1 3 ? -6.488 -34.219 -16.562 1 98.12 3 ALA B N 1
ATOM 2322 C CA . ALA B 1 3 ? -5.68 -33.938 -15.383 1 98.12 3 ALA B CA 1
ATOM 2323 C C . ALA B 1 3 ? -6.137 -32.656 -14.688 1 98.12 3 ALA B C 1
ATOM 2325 O O . ALA B 1 3 ? -6.668 -31.75 -15.328 1 98.12 3 ALA B O 1
ATOM 2326 N N . ALA B 1 4 ? -5.992 -32.594 -13.414 1 97.75 4 ALA B N 1
ATOM 2327 C CA . ALA B 1 4 ? -6.293 -31.406 -12.586 1 97.75 4 ALA B CA 1
ATOM 2328 C C . ALA B 1 4 ? -5.402 -31.375 -11.352 1 97.75 4 ALA B C 1
ATOM 2330 O O . ALA B 1 4 ? -5.188 -32.406 -10.695 1 97.75 4 ALA B O 1
ATOM 2331 N N . PRO B 1 5 ? -4.91 -30.203 -11.055 1 97.56 5 PRO B N 1
ATOM 2332 C CA . PRO B 1 5 ? -4.051 -30.109 -9.867 1 97.56 5 PRO B CA 1
ATOM 2333 C C . PRO B 1 5 ? -4.844 -29.875 -8.586 1 97.56 5 PRO B C 1
ATOM 2335 O O . PRO B 1 5 ? -6.066 -29.719 -8.625 1 97.56 5 PRO B O 1
ATOM 2338 N N . ILE B 1 6 ? -4.16 -29.984 -7.504 1 95.19 6 ILE B N 1
ATOM 2339 C CA . ILE B 1 6 ? -4.637 -29.516 -6.211 1 95.19 6 ILE B CA 1
ATOM 2340 C C . ILE B 1 6 ? -3.836 -28.281 -5.781 1 95.19 6 ILE B C 1
ATOM 2342 O O . ILE B 1 6 ? -2.643 -28.391 -5.484 1 95.19 6 ILE B O 1
ATOM 2346 N N . ASN B 1 7 ? -4.457 -27.156 -5.793 1 92.94 7 ASN B N 1
ATOM 2347 C CA . ASN B 1 7 ? -3.811 -25.922 -5.344 1 92.94 7 ASN B CA 1
ATOM 2348 C C . ASN B 1 7 ? -4.117 -25.641 -3.881 1 92.94 7 ASN B C 1
ATOM 2350 O O . ASN B 1 7 ? -5.16 -26.047 -3.365 1 92.94 7 ASN B O 1
ATOM 2354 N N . PRO B 1 8 ? -3.16 -24.859 -3.227 1 87.06 8 PRO B N 1
ATOM 2355 C CA . PRO B 1 8 ? -3.486 -24.406 -1.871 1 87.06 8 PRO B CA 1
ATOM 2356 C C . PRO B 1 8 ? -4.812 -23.656 -1.804 1 87.06 8 PRO B C 1
ATOM 2358 O O . PRO B 1 8 ? -5.551 -23.781 -0.824 1 87.06 8 PRO B O 1
ATOM 2361 N N . SER B 1 9 ? -5.125 -22.953 -2.781 1 86.81 9 SER B N 1
ATOM 2362 C CA . SER B 1 9 ? -6.383 -22.219 -2.824 1 86.81 9 SER B CA 1
ATOM 2363 C C . SER B 1 9 ? -7.578 -23.172 -2.848 1 86.81 9 SER B C 1
ATOM 2365 O O . SER B 1 9 ? -8.648 -22.844 -2.328 1 86.81 9 SER B O 1
ATOM 2367 N N . ASP B 1 10 ? -7.473 -24.328 -3.488 1 90 10 ASP B N 1
ATOM 2368 C CA . ASP B 1 10 ? -8.523 -25.344 -3.469 1 90 10 ASP B CA 1
ATOM 2369 C C . ASP B 1 10 ? -8.781 -25.844 -2.049 1 90 10 ASP B C 1
ATOM 2371 O O . ASP B 1 10 ? -9.93 -25.984 -1.635 1 90 10 ASP B O 1
ATOM 2375 N N . ILE B 1 11 ? -7.707 -26.031 -1.408 1 85.88 11 ILE B N 1
ATOM 2376 C CA . ILE B 1 11 ? -7.77 -26.531 -0.037 1 85.88 11 ILE B CA 1
ATOM 2377 C C . ILE B 1 11 ? -8.414 -25.484 0.863 1 85.88 11 ILE B C 1
ATOM 2379 O O . ILE B 1 11 ? -9.281 -25.797 1.68 1 85.88 11 ILE B O 1
ATOM 2383 N N . ASN B 1 12 ? -7.969 -24.25 0.67 1 82 12 ASN B N 1
ATOM 2384 C CA . ASN B 1 12 ? -8.531 -23.156 1.459 1 82 12 ASN B CA 1
ATOM 2385 C C . ASN B 1 12 ? -10.031 -23.031 1.241 1 82 12 ASN B C 1
ATOM 2387 O O . ASN B 1 12 ? -10.781 -22.734 2.178 1 82 12 ASN B O 1
ATOM 2391 N N . ARG B 1 13 ? -10.445 -23.234 0.085 1 79.62 13 ARG B N 1
ATOM 2392 C CA . ARG B 1 13 ? -11.867 -23.188 -0.243 1 79.62 13 ARG B CA 1
ATOM 2393 C C . ARG B 1 13 ? -12.641 -24.281 0.473 1 79.62 13 ARG B C 1
ATOM 2395 O O . ARG B 1 13 ? -13.727 -24.047 1.006 1 79.62 13 ARG B O 1
ATOM 2402 N N . ILE B 1 14 ? -12.078 -25.359 0.495 1 77.19 14 ILE B N 1
ATOM 2403 C CA . ILE B 1 14 ? -12.703 -26.516 1.137 1 77.19 14 ILE B CA 1
ATOM 2404 C C . ILE B 1 14 ? -12.789 -26.281 2.643 1 77.19 14 ILE B C 1
ATOM 2406 O O . ILE B 1 14 ? -13.781 -26.641 3.279 1 77.19 14 ILE B O 1
ATOM 2410 N N . GLU B 1 15 ? -11.828 -25.625 3.148 1 74.31 15 GLU B N 1
ATOM 2411 C CA . GLU B 1 15 ? -11.766 -25.344 4.582 1 74.31 15 GLU B CA 1
ATOM 2412 C C . GLU B 1 15 ? -12.664 -24.172 4.965 1 74.31 15 GLU B C 1
ATOM 2414 O O . GLU B 1 15 ? -12.922 -23.953 6.148 1 74.31 15 GLU B O 1
ATOM 2419 N N . GLY B 1 16 ? -13.289 -23.469 4.07 1 65.56 16 GLY B N 1
ATOM 2420 C CA . GLY B 1 16 ? -14.25 -22.406 4.324 1 65.56 16 GLY B CA 1
ATOM 2421 C C . GLY B 1 16 ? -13.602 -21.078 4.609 1 65.56 16 GLY B C 1
ATOM 2422 O O . GLY B 1 16 ? -14.242 -20.156 5.133 1 65.56 16 GLY B O 1
ATOM 2423 N N . VAL B 1 17 ? -12.32 -20.984 4.395 1 57.66 17 VAL B N 1
ATOM 2424 C CA . VAL B 1 17 ? -11.609 -19.75 4.715 1 57.66 17 VAL B CA 1
ATOM 2425 C C . VAL B 1 17 ? -11.641 -18.812 3.518 1 57.66 17 VAL B C 1
ATOM 2427 O O . VAL B 1 17 ? -11.414 -17.609 3.664 1 57.66 17 VAL B O 1
ATOM 2430 N N . TYR B 1 18 ? -12.078 -19.297 2.326 1 56.75 18 TYR B N 1
ATOM 2431 C CA . TYR B 1 18 ? -12.125 -18.484 1.114 1 56.75 18 TYR B CA 1
ATOM 2432 C C . TYR B 1 18 ? -13.484 -17.812 0.963 1 56.75 18 TYR B C 1
ATOM 2434 O O . TYR B 1 18 ? -14.523 -18.422 1.239 1 56.75 18 TYR B O 1
ATOM 2442 N N . PRO B 1 19 ? -13.445 -16.531 0.637 1 49.91 19 PRO B N 1
ATOM 2443 C CA . PRO B 1 19 ? -14.727 -15.812 0.555 1 49.91 19 PRO B CA 1
ATOM 2444 C C . PRO B 1 19 ? -15.672 -16.422 -0.474 1 49.91 19 PRO B C 1
ATOM 2446 O O . PRO B 1 19 ? -16.891 -16.25 -0.375 1 49.91 19 PRO B O 1
ATOM 2449 N N . VAL B 1 20 ? -15.18 -17.125 -1.539 1 51.09 20 VAL B N 1
ATOM 2450 C CA . VAL B 1 20 ? -16.078 -17.719 -2.529 1 51.09 20 VAL B CA 1
ATOM 2451 C C . VAL B 1 20 ? -16.5 -19.109 -2.072 1 51.09 20 VAL B C 1
ATOM 2453 O O . VAL B 1 20 ? -15.672 -20 -1.916 1 51.09 20 VAL B O 1
ATOM 2456 N N . ARG B 1 21 ? -17.812 -19.156 -1.486 1 54.5 21 ARG B N 1
ATOM 2457 C CA . ARG B 1 21 ? -18.312 -20.453 -1.03 1 54.5 21 ARG B CA 1
ATOM 2458 C C . ARG B 1 21 ? -19.078 -21.172 -2.143 1 54.5 21 ARG B C 1
ATOM 2460 O O . ARG B 1 21 ? -20 -20.594 -2.729 1 54.5 21 ARG B O 1
ATOM 2467 N N . PRO B 1 22 ? -18.5 -22.328 -2.619 1 52.62 22 PRO B N 1
ATOM 2468 C CA . PRO B 1 22 ? -19.312 -23.094 -3.574 1 52.62 22 PRO B CA 1
ATOM 2469 C C . PRO B 1 22 ? -20.656 -23.5 -3.004 1 52.62 22 PRO B C 1
ATOM 2471 O O . PRO B 1 22 ? -20.828 -23.562 -1.784 1 52.62 22 PRO B O 1
ATOM 2474 N N . PRO B 1 23 ? -21.719 -23.531 -3.883 1 49.53 23 PRO B N 1
ATOM 2475 C CA . PRO B 1 23 ? -23.016 -24 -3.396 1 49.53 23 PRO B CA 1
ATOM 2476 C C . PRO B 1 23 ? -22.938 -25.406 -2.787 1 49.53 23 PRO B C 1
ATOM 2478 O O . PRO B 1 23 ? -22.375 -26.312 -3.395 1 49.53 23 PRO B O 1
ATOM 2481 N N . LEU B 1 24 ? -23.016 -25.406 -1.506 1 54.97 24 LEU B N 1
ATOM 2482 C CA . LEU B 1 24 ? -23.234 -26.688 -0.845 1 54.97 24 LEU B CA 1
ATOM 2483 C C . LEU B 1 24 ? -24.703 -27.109 -0.927 1 54.97 24 LEU B C 1
ATOM 2485 O O . LEU B 1 24 ? -25.594 -26.25 -1.021 1 54.97 24 LEU B O 1
ATOM 2489 N N . PRO B 1 25 ? -24.906 -28.562 -0.936 1 53.59 25 PRO B N 1
ATOM 2490 C CA . PRO B 1 25 ? -24.125 -29.797 -0.926 1 53.59 25 PRO B CA 1
ATOM 2491 C C . PRO B 1 25 ? -23.688 -30.219 -2.322 1 53.59 25 PRO B C 1
ATOM 2493 O O . PRO B 1 25 ? -24.156 -29.688 -3.32 1 53.59 25 PRO B O 1
ATOM 2496 N N . ALA B 1 26 ? -22.609 -30.703 -2.707 1 62.41 26 ALA B N 1
ATOM 2497 C CA . ALA B 1 26 ? -22.141 -31.484 -3.859 1 62.41 26 ALA B CA 1
ATOM 2498 C C . ALA B 1 26 ? -21.188 -30.656 -4.715 1 62.41 26 ALA B C 1
ATOM 2500 O O . ALA B 1 26 ? -21.156 -30.797 -5.938 1 62.41 26 ALA B O 1
ATOM 2501 N N . ALA B 1 27 ? -20.578 -29.625 -4.113 1 75 27 ALA B N 1
ATOM 2502 C CA . ALA B 1 27 ? -19.672 -28.859 -4.98 1 75 27 ALA B CA 1
ATOM 2503 C C . ALA B 1 27 ? -18.422 -29.672 -5.32 1 75 27 ALA B C 1
ATOM 2505 O O . ALA B 1 27 ? -17.875 -30.375 -4.461 1 75 27 ALA B O 1
ATOM 2506 N N . VAL B 1 28 ? -18.188 -29.844 -6.672 1 86.94 28 VAL B N 1
ATOM 2507 C CA . VAL B 1 28 ? -16.953 -30.469 -7.152 1 86.94 28 VAL B CA 1
ATOM 2508 C C . VAL B 1 28 ? -15.789 -29.5 -7 1 86.94 28 VAL B C 1
ATOM 2510 O O . VAL B 1 28 ? -15.891 -28.328 -7.398 1 86.94 28 VAL B O 1
ATOM 2513 N N . GLY B 1 29 ? -14.75 -29.938 -6.301 1 90.88 29 GLY B N 1
ATOM 2514 C CA . GLY B 1 29 ? -13.578 -29.109 -6.094 1 90.88 29 GLY B CA 1
ATOM 2515 C C . GLY B 1 29 ? -12.703 -29 -7.324 1 90.88 29 GLY B C 1
ATOM 2516 O O . GLY B 1 29 ? -13.016 -29.547 -8.375 1 90.88 29 GLY B O 1
ATOM 2517 N N . GLY B 1 30 ? -11.641 -28.219 -7.156 1 92.88 30 GLY B N 1
ATOM 2518 C CA . GLY B 1 30 ? -10.695 -28 -8.242 1 92.88 30 GLY B CA 1
ATOM 2519 C C . GLY B 1 30 ? -10.977 -26.734 -9.031 1 92.88 30 GLY B C 1
ATOM 2520 O O . GLY B 1 30 ? -12.078 -26.547 -9.539 1 92.88 30 GLY B O 1
ATOM 2521 N N . TYR B 1 31 ? -9.945 -25.984 -9.219 1 92.25 31 TYR B N 1
ATOM 2522 C CA . TYR B 1 31 ? -10.156 -24.672 -9.805 1 92.25 31 TYR B CA 1
ATOM 2523 C C . TYR B 1 31 ? -9.594 -24.609 -11.219 1 92.25 31 TYR B C 1
ATOM 2525 O O . TYR B 1 31 ? -9.945 -23.703 -11.992 1 92.25 31 TYR B O 1
ATOM 2533 N N . GLU B 1 32 ? -8.75 -25.531 -11.547 1 96.38 32 GLU B N 1
ATOM 2534 C CA . GLU B 1 32 ? -8.172 -25.594 -12.891 1 96.38 32 GLU B CA 1
ATOM 2535 C C . GLU B 1 32 ? -7.938 -27.031 -13.336 1 96.38 32 GLU B C 1
ATOM 2537 O O . GLU B 1 32 ? -8.172 -27.969 -12.57 1 96.38 32 GLU B O 1
ATOM 2542 N N . GLY B 1 33 ? -7.602 -27.156 -14.547 1 97.62 33 GLY B N 1
ATOM 2543 C CA . GLY B 1 33 ? -7.375 -28.453 -15.164 1 97.62 33 GLY B CA 1
ATOM 2544 C C . GLY B 1 33 ? -7.426 -28.422 -16.672 1 97.62 33 GLY B C 1
ATOM 2545 O O . GLY B 1 33 ? -7.695 -27.375 -17.266 1 97.62 33 GLY B O 1
ATOM 2546 N N . VAL B 1 34 ? -7.094 -29.609 -17.266 1 98.38 34 VAL B N 1
ATOM 2547 C CA . VAL B 1 34 ? -7.145 -29.75 -18.719 1 98.38 34 VAL B CA 1
ATOM 2548 C C . VAL B 1 34 ? -7.996 -30.953 -19.094 1 98.38 34 VAL B C 1
ATOM 2550 O O . VAL B 1 34 ? -7.965 -31.984 -18.422 1 98.38 34 VAL B O 1
ATOM 2553 N N . GLY B 1 35 ? -8.797 -30.766 -20 1 98 35 GLY B N 1
ATOM 2554 C CA . GLY B 1 35 ? -9.602 -31.844 -20.562 1 98 35 GLY B CA 1
ATOM 2555 C C . GLY B 1 35 ? -9.438 -32 -22.062 1 98 35 GLY B C 1
ATOM 2556 O O . GLY B 1 35 ? -8.75 -31.203 -22.703 1 98 35 GLY B O 1
ATOM 2557 N N . GLN B 1 36 ? -10 -33.062 -22.516 1 98 36 GLN B N 1
ATOM 2558 C CA . GLN B 1 36 ? -10.102 -33.312 -23.938 1 98 36 GLN B CA 1
ATOM 2559 C C . GLN B 1 36 ? -11.555 -33.344 -24.391 1 98 36 GLN B C 1
ATOM 2561 O O . GLN B 1 36 ? -12.406 -33.969 -23.75 1 98 36 GLN B O 1
ATOM 2566 N N . VAL B 1 37 ? -11.805 -32.688 -25.5 1 98.06 37 VAL B N 1
ATOM 2567 C CA . VAL B 1 37 ? -13.172 -32.688 -26.016 1 98.06 37 VAL B CA 1
ATOM 2568 C C . VAL B 1 37 ? -13.602 -34.094 -26.359 1 98.06 37 VAL B C 1
ATOM 2570 O O . VAL B 1 37 ? -12.977 -34.75 -27.188 1 98.06 37 VAL B O 1
ATOM 2573 N N . HIS B 1 38 ? -14.617 -34.5 -25.641 1 97.62 38 HIS B N 1
ATOM 2574 C CA . HIS B 1 38 ? -15.141 -35.844 -25.859 1 97.62 38 HIS B CA 1
ATOM 2575 C C . HIS B 1 38 ? -16.25 -35.844 -26.906 1 97.62 38 HIS B C 1
ATOM 2577 O O . HIS B 1 38 ? -16.297 -36.719 -27.766 1 97.62 38 HIS B O 1
ATOM 2583 N N . ALA B 1 39 ? -17.141 -34.875 -26.766 1 97.06 39 ALA B N 1
ATOM 2584 C CA . ALA B 1 39 ? -18.266 -34.719 -27.672 1 97.06 39 ALA B CA 1
ATOM 2585 C C . ALA B 1 39 ? -18.734 -33.281 -27.75 1 97.06 39 ALA B C 1
ATOM 2587 O O . ALA B 1 39 ? -18.453 -32.469 -26.844 1 97.06 39 ALA B O 1
ATOM 2588 N N . LEU B 1 40 ? -19.406 -32.969 -28.906 1 96.94 40 LEU B N 1
ATOM 2589 C CA . LEU B 1 40 ? -19.969 -31.641 -29.109 1 96.94 40 LEU B CA 1
ATOM 2590 C C . LEU B 1 40 ? -21.484 -31.719 -29.266 1 96.94 40 LEU B C 1
ATOM 2592 O O . LEU B 1 40 ? -22 -32.625 -29.922 1 96.94 40 LEU B O 1
ATOM 2596 N N . GLY B 1 41 ? -22.125 -30.797 -28.516 1 95.25 41 GLY B N 1
ATOM 2597 C CA . GLY B 1 41 ? -23.547 -30.656 -28.75 1 95.25 41 GLY B CA 1
ATOM 2598 C C . GLY B 1 41 ? -23.875 -30.031 -30.094 1 95.25 41 GLY B C 1
ATOM 2599 O O . GLY B 1 41 ? -23.031 -29.344 -30.672 1 95.25 41 GLY B O 1
ATOM 2600 N N . PRO B 1 42 ? -25.031 -30.234 -30.5 1 94.25 42 PRO B N 1
ATOM 2601 C CA . PRO B 1 42 ? -25.406 -29.719 -31.828 1 94.25 42 PRO B CA 1
ATOM 2602 C C . PRO B 1 42 ? -25.422 -28.203 -31.891 1 94.25 42 PRO B C 1
ATOM 2604 O O . PRO B 1 42 ? -25.328 -27.625 -33 1 94.25 42 PRO B O 1
ATOM 2607 N N . ALA B 1 43 ? -25.453 -27.547 -30.812 1 95.12 43 ALA B N 1
ATOM 2608 C CA . ALA B 1 43 ? -25.594 -26.094 -30.781 1 95.12 43 ALA B CA 1
ATOM 2609 C C . ALA B 1 43 ? -24.219 -25.422 -30.734 1 95.12 43 ALA B C 1
ATOM 2611 O O . ALA B 1 43 ? -24.109 -24.188 -30.781 1 95.12 43 ALA B O 1
ATOM 2612 N N . VAL B 1 44 ? -23.188 -26.234 -30.594 1 96.12 44 VAL B N 1
ATOM 2613 C CA . VAL B 1 44 ? -21.844 -25.688 -30.469 1 96.12 44 VAL B CA 1
ATOM 2614 C C . VAL B 1 44 ? -21.406 -25.062 -31.797 1 96.12 44 VAL B C 1
ATOM 2616 O O . VAL B 1 44 ? -21.531 -25.703 -32.844 1 96.12 44 VAL B O 1
ATOM 2619 N N . THR B 1 45 ? -20.984 -23.812 -31.781 1 95.19 45 THR B N 1
ATOM 2620 C CA . THR B 1 45 ? -20.547 -23.109 -33 1 95.19 45 THR B CA 1
ATOM 2621 C C . THR B 1 45 ? -19.047 -22.844 -32.938 1 95.19 45 THR B C 1
ATOM 2623 O O . THR B 1 45 ? -18.438 -22.516 -33.969 1 95.19 45 THR B O 1
ATOM 2626 N N . ALA B 1 46 ? -18.5 -23 -31.734 1 92.06 46 ALA B N 1
ATOM 2627 C CA . ALA B 1 46 ? -17.078 -22.75 -31.578 1 92.06 46 ALA B CA 1
ATOM 2628 C C . ALA B 1 46 ? -16.25 -23.734 -32.406 1 92.06 46 ALA B C 1
ATOM 2630 O O . ALA B 1 46 ? -16.75 -24.797 -32.781 1 92.06 46 ALA B O 1
ATOM 2631 N N . ARG B 1 47 ? -14.984 -23.281 -32.812 1 90.25 47 ARG B N 1
ATOM 2632 C CA . ARG B 1 47 ? -14.07 -24.141 -33.562 1 90.25 47 ARG B CA 1
ATOM 2633 C C . ARG B 1 47 ? -13.406 -25.172 -32.656 1 90.25 47 ARG B C 1
ATOM 2635 O O . ARG B 1 47 ? -12.203 -25.094 -32.406 1 90.25 47 ARG B O 1
ATOM 2642 N N . LEU B 1 48 ? -14.156 -26.125 -32.188 1 96.62 48 LEU B N 1
ATOM 2643 C CA . LEU B 1 48 ? -13.727 -27.234 -31.344 1 96.62 48 LEU B CA 1
ATOM 2644 C C . LEU B 1 48 ? -14.031 -28.578 -32 1 96.62 48 LEU B C 1
ATOM 2646 O O . LEU B 1 48 ? -15 -28.688 -32.75 1 96.62 48 LEU B O 1
ATOM 2650 N N . SER B 1 49 ? -13.133 -29.531 -31.781 1 96.88 49 SER B N 1
ATOM 2651 C CA . SER B 1 49 ? -13.312 -30.891 -32.281 1 96.88 49 SER B CA 1
ATOM 2652 C C . SER B 1 49 ? -12.969 -31.922 -31.188 1 96.88 49 SER B C 1
ATOM 2654 O O . SER B 1 49 ? -12.141 -31.656 -30.312 1 96.88 49 SER B O 1
ATOM 2656 N N . PRO B 1 50 ? -13.672 -33 -31.312 1 97.31 50 PRO B N 1
ATOM 2657 C CA . PRO B 1 50 ? -13.227 -34.094 -30.422 1 97.31 50 PRO B CA 1
ATOM 2658 C C . PRO B 1 50 ? -11.719 -34.312 -30.484 1 97.31 50 PRO B C 1
ATOM 2660 O O . PRO B 1 50 ? -11.141 -34.344 -31.578 1 97.31 50 PRO B O 1
ATOM 2663 N N . GLY B 1 51 ? -11.125 -34.406 -29.359 1 97.81 51 GLY B N 1
ATOM 2664 C CA . GLY B 1 51 ? -9.688 -34.594 -29.312 1 97.81 51 GLY B CA 1
ATOM 2665 C C . GLY B 1 51 ? -8.922 -33.344 -28.922 1 97.81 51 GLY B C 1
ATOM 2666 O O . GLY B 1 51 ? -7.777 -33.438 -28.484 1 97.81 51 GLY B O 1
ATOM 2667 N N . ASP B 1 52 ? -9.578 -32.219 -29.094 1 98.31 52 ASP B N 1
ATOM 2668 C CA . ASP B 1 52 ? -8.938 -30.953 -28.719 1 98.31 52 ASP B CA 1
ATOM 2669 C C . ASP B 1 52 ? -8.719 -30.859 -27.219 1 98.31 52 ASP B C 1
ATOM 2671 O O . ASP B 1 52 ? -9.586 -31.266 -26.438 1 98.31 52 ASP B O 1
ATOM 2675 N N . TRP B 1 53 ? -7.547 -30.375 -26.797 1 98.56 53 TRP B N 1
ATOM 2676 C CA . TRP B 1 53 ? -7.332 -30.062 -25.391 1 98.56 53 TRP B CA 1
ATOM 2677 C C . TRP B 1 53 ? -7.98 -28.734 -25.031 1 98.56 53 TRP B C 1
ATOM 2679 O O . TRP B 1 53 ? -7.871 -27.75 -25.766 1 98.56 53 TRP B O 1
ATOM 2689 N N . VAL B 1 54 ? -8.688 -28.703 -23.953 1 98.25 54 VAL B N 1
ATOM 2690 C CA . VAL B 1 54 ? -9.375 -27.484 -23.516 1 98.25 54 VAL B CA 1
ATOM 2691 C C . VAL B 1 54 ? -9.18 -27.297 -22.016 1 98.25 54 VAL B C 1
ATOM 2693 O O . VAL B 1 54 ? -9.039 -28.266 -21.266 1 98.25 54 VAL B O 1
ATOM 2696 N N . ILE B 1 55 ? -9.133 -26.094 -21.609 1 97.81 55 ILE B N 1
ATOM 2697 C CA . ILE B 1 55 ? -9.133 -25.734 -20.188 1 97.81 55 ILE B CA 1
ATOM 2698 C C . ILE B 1 55 ? -10.281 -24.781 -19.906 1 97.81 55 ILE B C 1
ATOM 2700 O O . ILE B 1 55 ? -10.719 -24.031 -20.781 1 97.81 55 ILE B O 1
ATOM 2704 N N . PRO B 1 56 ? -10.766 -24.828 -18.656 1 95.25 56 PRO B N 1
ATOM 2705 C CA . PRO B 1 56 ? -11.758 -23.828 -18.281 1 95.25 56 PRO B CA 1
ATOM 2706 C C . PRO B 1 56 ? -11.18 -22.406 -18.234 1 95.25 56 PRO B C 1
ATOM 2708 O O . PRO B 1 56 ? -10.188 -22.172 -17.547 1 95.25 56 PRO B O 1
ATOM 2711 N N . SER B 1 57 ? -11.836 -21.484 -18.906 1 91.88 57 SER B N 1
ATOM 2712 C CA . SER B 1 57 ? -11.383 -20.094 -18.891 1 91.88 57 SER B CA 1
ATOM 2713 C C . SER B 1 57 ? -12.516 -19.141 -19.234 1 91.88 57 SER B C 1
ATOM 2715 O O . SER B 1 57 ? -12.992 -19.109 -20.375 1 91.88 57 SER B O 1
ATOM 2717 N N . PRO B 1 58 ? -12.93 -18.328 -18.219 1 88.62 58 PRO B N 1
ATOM 2718 C CA . PRO B 1 58 ? -12.469 -18.344 -16.828 1 88.62 58 PRO B CA 1
ATOM 2719 C C . PRO B 1 58 ? -12.961 -19.562 -16.062 1 88.62 58 PRO B C 1
ATOM 2721 O O . PRO B 1 58 ? -13.984 -20.156 -16.422 1 88.62 58 PRO B O 1
ATOM 2724 N N . PRO B 1 59 ? -12.109 -19.906 -15.055 1 85.56 59 PRO B N 1
ATOM 2725 C CA . PRO B 1 59 ? -12.586 -21.016 -14.227 1 85.56 59 PRO B CA 1
ATOM 2726 C C . PRO B 1 59 ? -13.883 -20.703 -13.484 1 85.56 59 PRO B C 1
ATOM 2728 O O . PRO B 1 59 ? -13.992 -19.641 -12.859 1 85.56 59 PRO B O 1
ATOM 2731 N N . SER B 1 60 ? -14.836 -21.547 -13.633 1 81.94 60 SER B N 1
ATOM 2732 C CA . SER B 1 60 ? -16.125 -21.266 -13.023 1 81.94 60 SER B CA 1
ATOM 2733 C C . SER B 1 60 ? -16.766 -22.516 -12.438 1 81.94 60 SER B C 1
ATOM 2735 O O . SER B 1 60 ? -17.859 -22.453 -11.883 1 81.94 60 SER B O 1
ATOM 2737 N N . PHE B 1 61 ? -16.125 -23.656 -12.617 1 88.06 61 PHE B N 1
ATOM 2738 C CA . PHE B 1 61 ? -16.656 -24.922 -12.117 1 88.06 61 PHE B CA 1
ATOM 2739 C C . PHE B 1 61 ? -15.531 -25.828 -11.633 1 88.06 61 PHE B C 1
ATOM 2741 O O . PHE B 1 61 ? -14.359 -25.609 -11.969 1 88.06 61 PHE B O 1
ATOM 2748 N N . GLY B 1 62 ? -15.938 -26.828 -10.805 1 92.94 62 GLY B N 1
ATOM 2749 C CA . GLY B 1 62 ? -14.969 -27.781 -10.289 1 92.94 62 GLY B CA 1
ATOM 2750 C C . GLY B 1 62 ? -14.453 -28.75 -11.336 1 92.94 62 GLY B C 1
ATOM 2751 O O . GLY B 1 62 ? -15.227 -29.266 -12.148 1 92.94 62 GLY B O 1
ATOM 2752 N N . THR B 1 63 ? -13.18 -29.031 -11.281 1 95.06 63 THR B N 1
ATOM 2753 C CA . THR B 1 63 ? -12.57 -29.812 -12.344 1 95.06 63 THR B CA 1
ATOM 2754 C C . THR B 1 63 ? -12.227 -31.219 -11.852 1 95.06 63 THR B C 1
ATOM 2756 O O . THR B 1 63 ? -11.805 -32.062 -12.641 1 95.06 63 THR B O 1
ATOM 2759 N N . TRP B 1 64 ? -12.398 -31.438 -10.602 1 94.06 64 TRP B N 1
ATOM 2760 C CA . TRP B 1 64 ? -12.117 -32.781 -10.07 1 94.06 64 TRP B CA 1
ATOM 2761 C C . TRP B 1 64 ? -13.25 -33.75 -10.406 1 94.06 64 TRP B C 1
ATOM 2763 O O . TRP B 1 64 ? -13.883 -34.312 -9.508 1 94.06 64 TRP B O 1
ATOM 2773 N N . GLN B 1 65 ? -13.453 -33.938 -11.656 1 92.62 65 GLN B N 1
ATOM 2774 C CA . GLN B 1 65 ? -14.453 -34.844 -12.188 1 92.62 65 GLN B CA 1
ATOM 2775 C C . GLN B 1 65 ? -14.062 -35.344 -13.578 1 92.62 65 GLN B C 1
ATOM 2777 O O . GLN B 1 65 ? -13.352 -34.656 -14.312 1 92.62 65 GLN B O 1
ATOM 2782 N N . THR B 1 66 ? -14.57 -36.438 -13.922 1 93.5 66 THR B N 1
ATOM 2783 C CA . THR B 1 66 ? -14.133 -37.125 -15.133 1 93.5 66 THR B CA 1
ATOM 2784 C C . THR B 1 66 ? -14.703 -36.469 -16.375 1 93.5 66 THR B C 1
ATOM 2786 O O . THR B 1 66 ? -13.992 -36.281 -17.375 1 93.5 66 THR B O 1
ATOM 2789 N N . TYR B 1 67 ? -16.016 -36.188 -16.344 1 95.56 67 TYR B N 1
ATOM 2790 C CA . TYR B 1 67 ? -16.656 -35.531 -17.469 1 95.56 67 TYR B CA 1
ATOM 2791 C C . TYR B 1 67 ? -17.359 -34.25 -17.031 1 95.56 67 TYR B C 1
ATOM 2793 O O . TYR B 1 67 ? -17.953 -34.188 -15.945 1 95.56 67 TYR B O 1
ATOM 2801 N N . ILE B 1 68 ? -17.188 -33.219 -17.828 1 95.56 68 ILE B N 1
ATOM 2802 C CA . ILE B 1 68 ? -17.844 -31.953 -17.578 1 95.56 68 ILE B CA 1
ATOM 2803 C C . ILE B 1 68 ? -18.547 -31.469 -18.844 1 95.56 68 ILE B C 1
ATOM 2805 O O . ILE B 1 68 ? -17.953 -31.484 -19.938 1 95.56 68 ILE B O 1
ATOM 2809 N N . THR B 1 69 ? -19.828 -31.141 -18.766 1 95.62 69 THR B N 1
ATOM 2810 C CA . THR B 1 69 ? -20.562 -30.547 -19.859 1 95.62 69 THR B CA 1
ATOM 2811 C C . THR B 1 69 ? -20.891 -29.078 -19.562 1 95.62 69 THR B C 1
ATOM 2813 O O . THR B 1 69 ? -21.531 -28.781 -18.562 1 95.62 69 THR B O 1
ATOM 2816 N N . LYS B 1 70 ? -20.406 -28.203 -20.391 1 95.44 70 LYS B N 1
ATOM 2817 C CA . LYS B 1 70 ? -20.656 -26.766 -20.234 1 95.44 70 LYS B CA 1
ATOM 2818 C C . LYS B 1 70 ? -20.797 -26.078 -21.578 1 95.44 70 LYS B C 1
ATOM 2820 O O . LYS B 1 70 ? -20.531 -26.688 -22.625 1 95.44 70 LYS B O 1
ATOM 2825 N N . HIS B 1 71 ? -21.266 -24.828 -21.531 1 95.44 71 HIS B N 1
ATOM 2826 C CA . HIS B 1 71 ? -21.359 -24 -22.734 1 95.44 71 HIS B CA 1
ATOM 2827 C C . HIS B 1 71 ? -19.984 -23.781 -23.359 1 95.44 71 HIS B C 1
ATOM 2829 O O . HIS B 1 71 ? -18.984 -23.703 -22.641 1 95.44 71 HIS B O 1
ATOM 2835 N N . GLU B 1 72 ? -19.906 -23.719 -24.672 1 94.88 72 GLU B N 1
ATOM 2836 C CA . GLU B 1 72 ? -18.656 -23.625 -25.406 1 94.88 72 GLU B CA 1
ATOM 2837 C C . GLU B 1 72 ? -17.828 -22.438 -24.953 1 94.88 72 GLU B C 1
ATOM 2839 O O . GLU B 1 72 ? -16.594 -22.469 -25 1 94.88 72 GLU B O 1
ATOM 2844 N N . ASN B 1 73 ? -18.406 -21.391 -24.391 1 92.44 73 ASN B N 1
ATOM 2845 C CA . ASN B 1 73 ? -17.734 -20.141 -24.094 1 92.44 73 ASN B CA 1
ATOM 2846 C C . ASN B 1 73 ? -16.828 -20.25 -22.891 1 92.44 73 ASN B C 1
ATOM 2848 O O . ASN B 1 73 ? -15.961 -19.406 -22.672 1 92.44 73 ASN B O 1
ATOM 2852 N N . VAL B 1 74 ? -16.938 -21.266 -22.172 1 93.38 74 VAL B N 1
ATOM 2853 C CA . VAL B 1 74 ? -16.141 -21.375 -20.953 1 93.38 74 VAL B CA 1
ATOM 2854 C C . VAL B 1 74 ? -14.867 -22.172 -21.234 1 93.38 74 VAL B C 1
ATOM 2856 O O . VAL B 1 74 ? -13.992 -22.281 -20.375 1 93.38 74 VAL B O 1
ATOM 2859 N N . TRP B 1 75 ? -14.828 -22.734 -22.422 1 95.62 75 TRP B N 1
ATOM 2860 C CA . TRP B 1 75 ? -13.695 -23.594 -22.766 1 95.62 75 TRP B CA 1
ATOM 2861 C C . TRP B 1 75 ? -12.695 -22.828 -23.641 1 95.62 75 TRP B C 1
ATOM 2863 O O . TRP B 1 75 ? -13.078 -22.125 -24.562 1 95.62 75 TRP B O 1
ATOM 2873 N N . HIS B 1 76 ? -11.469 -22.969 -23.297 1 97 76 HIS B N 1
ATOM 2874 C CA . HIS B 1 76 ? -10.367 -22.422 -24.078 1 97 76 HIS B CA 1
ATOM 2875 C C . HIS B 1 76 ? -9.508 -23.531 -24.672 1 97 76 HIS B C 1
ATOM 2877 O O . HIS B 1 76 ? -8.922 -24.328 -23.938 1 97 76 HIS B O 1
ATOM 2883 N N . LYS B 1 77 ? -9.523 -23.609 -25.969 1 98.06 77 LYS B N 1
ATOM 2884 C CA . LYS B 1 77 ? -8.672 -24.594 -26.641 1 98.06 77 LYS B CA 1
ATOM 2885 C C . LYS B 1 77 ? -7.195 -24.25 -26.453 1 98.06 77 LYS B C 1
ATOM 2887 O O . LYS B 1 77 ? -6.785 -23.109 -26.641 1 98.06 77 LYS B O 1
ATOM 2892 N N . VAL B 1 78 ? -6.391 -25.234 -26.078 1 98.38 78 VAL B N 1
ATOM 2893 C CA . VAL B 1 78 ? -4.969 -25 -25.844 1 98.38 78 VAL B CA 1
ATOM 2894 C C . VAL B 1 78 ? -4.145 -25.984 -26.688 1 98.38 78 VAL B C 1
ATOM 2896 O O . VAL B 1 78 ? -4.684 -26.953 -27.219 1 98.38 78 VAL B O 1
ATOM 2899 N N . ARG B 1 79 ? -2.863 -25.625 -26.797 1 98.31 79 ARG B N 1
ATOM 2900 C CA . ARG B 1 79 ? -1.951 -26.5 -27.531 1 98.31 79 ARG B CA 1
ATOM 2901 C C . ARG B 1 79 ? -1.783 -27.844 -26.828 1 98.31 79 ARG B C 1
ATOM 2903 O O . ARG B 1 79 ? -1.819 -27.906 -25.594 1 98.31 79 ARG B O 1
ATOM 2910 N N . SER B 1 80 ? -1.513 -28.844 -27.656 1 97.44 80 SER B N 1
ATOM 2911 C CA . SER B 1 80 ? -1.404 -30.188 -27.109 1 97.44 80 SER B CA 1
ATOM 2912 C C . SER B 1 80 ? 0.009 -30.734 -27.266 1 97.44 80 SER B C 1
ATOM 2914 O O . SER B 1 80 ? 0.24 -31.938 -27.094 1 97.44 80 SER B O 1
ATOM 2916 N N . ASP B 1 81 ? 0.964 -29.922 -27.641 1 98.12 81 ASP B N 1
ATOM 2917 C CA . ASP B 1 81 ? 2.348 -30.344 -27.828 1 98.12 81 ASP B CA 1
ATOM 2918 C C . ASP B 1 81 ? 3.199 -30 -26.609 1 98.12 81 ASP B C 1
ATOM 2920 O O . ASP B 1 81 ? 4.379 -29.672 -26.75 1 98.12 81 ASP B O 1
ATOM 2924 N N . VAL B 1 82 ? 2.613 -29.906 -25.438 1 98.12 82 VAL B N 1
ATOM 2925 C CA . VAL B 1 82 ? 3.25 -29.766 -24.141 1 98.12 82 VAL B CA 1
ATOM 2926 C C . VAL B 1 82 ? 2.781 -30.891 -23.203 1 98.12 82 VAL B C 1
ATOM 2928 O O . VAL B 1 82 ? 1.755 -31.516 -23.453 1 98.12 82 VAL B O 1
ATOM 2931 N N . PRO B 1 83 ? 3.568 -31.188 -22.203 1 97.25 83 PRO B N 1
ATOM 2932 C CA . PRO B 1 83 ? 3.047 -32.188 -21.25 1 97.25 83 PRO B CA 1
ATOM 2933 C C . PRO B 1 83 ? 1.709 -31.781 -20.641 1 97.25 83 PRO B C 1
ATOM 2935 O O . PRO B 1 83 ? 1.504 -30.594 -20.328 1 97.25 83 PRO B O 1
ATOM 2938 N N . MET B 1 84 ? 0.828 -32.719 -20.531 1 97 84 MET B N 1
ATOM 2939 C CA . MET B 1 84 ? -0.549 -32.5 -20.109 1 97 84 MET B CA 1
ATOM 2940 C C . MET B 1 84 ? -0.589 -31.797 -18.75 1 97 84 MET B C 1
ATOM 2942 O O . MET B 1 84 ? -1.465 -30.969 -18.5 1 97 84 MET B O 1
ATOM 2946 N N . GLU B 1 85 ? 0.397 -32.156 -17.875 1 97.69 85 GLU B N 1
ATOM 2947 C CA . GLU B 1 85 ? 0.442 -31.609 -16.516 1 97.69 85 GLU B CA 1
ATOM 2948 C C . GLU B 1 85 ? 0.622 -30.094 -16.547 1 97.69 85 GLU B C 1
ATOM 2950 O O . GLU B 1 85 ? 0.087 -29.375 -15.688 1 97.69 85 GLU B O 1
ATOM 2955 N N . TYR B 1 86 ? 1.35 -29.578 -17.547 1 98.25 86 TYR B N 1
ATOM 2956 C CA . TYR B 1 86 ? 1.558 -28.141 -17.656 1 98.25 86 TYR B CA 1
ATOM 2957 C C . TYR B 1 86 ? 0.28 -27.438 -18.109 1 98.25 86 TYR B C 1
ATOM 2959 O O . TYR B 1 86 ? -0.066 -26.375 -17.578 1 98.25 86 TYR B O 1
ATOM 2967 N N . ALA B 1 87 ? -0.411 -28.047 -19.047 1 98.31 87 ALA B N 1
ATOM 2968 C CA . ALA B 1 87 ? -1.693 -27.469 -19.453 1 98.31 87 ALA B CA 1
ATOM 2969 C C . ALA B 1 87 ? -2.676 -27.438 -18.297 1 98.31 87 ALA B C 1
ATOM 2971 O O . ALA B 1 87 ? -3.453 -26.5 -18.156 1 98.31 87 ALA B O 1
ATOM 2972 N N . ALA B 1 88 ? -2.605 -28.469 -17.406 1 98.12 88 ALA B N 1
ATOM 2973 C CA . ALA B 1 88 ? -3.531 -28.609 -16.297 1 98.12 88 ALA B CA 1
ATOM 2974 C C . ALA B 1 88 ? -3.236 -27.594 -15.203 1 98.12 88 ALA B C 1
ATOM 2976 O O . ALA B 1 88 ? -4.082 -27.328 -14.344 1 98.12 88 ALA B O 1
ATOM 2977 N N . THR B 1 89 ? -2.006 -27.047 -15.195 1 98.12 89 THR B N 1
ATOM 2978 C CA . THR B 1 89 ? -1.58 -26.219 -14.062 1 98.12 89 THR B CA 1
ATOM 2979 C C . THR B 1 89 ? -1.266 -24.797 -14.523 1 98.12 89 THR B C 1
ATOM 2981 O O . THR B 1 89 ? -0.702 -24.016 -13.766 1 98.12 89 THR B O 1
ATOM 2984 N N . ILE B 1 90 ? -1.606 -24.406 -15.727 1 98.19 90 ILE B N 1
ATOM 2985 C CA . ILE B 1 90 ? -1.085 -23.203 -16.359 1 98.19 90 ILE B CA 1
ATOM 2986 C C . ILE B 1 90 ? -1.834 -21.984 -15.844 1 98.19 90 ILE B C 1
ATOM 2988 O O . ILE B 1 90 ? -1.284 -20.875 -15.812 1 98.19 90 ILE B O 1
ATOM 2992 N N . THR B 1 91 ? -3.02 -22.141 -15.375 1 97.06 91 THR B N 1
ATOM 2993 C CA . THR B 1 91 ? -3.924 -21.016 -15.156 1 97.06 91 THR B CA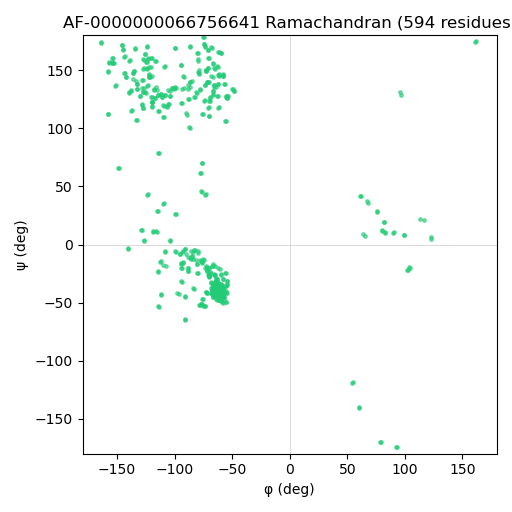 1
ATOM 2994 C C . THR B 1 91 ? -3.646 -20.359 -13.812 1 97.06 91 THR B C 1
ATOM 2996 O O . THR B 1 91 ? -3.639 -19.125 -13.703 1 97.06 91 THR B O 1
ATOM 2999 N N . VAL B 1 92 ? -3.324 -21.109 -12.805 1 96.81 92 VAL B N 1
ATOM 3000 C CA . VAL B 1 92 ? -3.303 -20.547 -11.461 1 96.81 92 VAL B CA 1
ATOM 3001 C C . VAL B 1 92 ? -1.904 -20.016 -11.141 1 96.81 92 VAL B C 1
ATOM 3003 O O . VAL B 1 92 ? -1.683 -18.812 -11.109 1 96.81 92 VAL B O 1
ATOM 3006 N N . ASN B 1 93 ? -0.921 -20.875 -11.07 1 97.88 93 ASN B N 1
ATOM 3007 C CA . ASN B 1 93 ? 0.386 -20.469 -10.562 1 97.88 93 ASN B CA 1
ATOM 3008 C C . ASN B 1 93 ? 1.169 -19.672 -11.602 1 97.88 93 ASN B C 1
ATOM 3010 O O . ASN B 1 93 ? 1.63 -18.562 -11.32 1 97.88 93 ASN B O 1
ATOM 3014 N N . PRO B 1 94 ? 1.303 -20.188 -12.859 1 98.56 94 PRO B N 1
ATOM 3015 C CA . PRO B 1 94 ? 2.062 -19.391 -13.828 1 98.56 94 PRO B CA 1
ATOM 3016 C C . PRO B 1 94 ? 1.395 -18.062 -14.156 1 98.56 94 PRO B C 1
ATOM 3018 O O . PRO B 1 94 ? 2.078 -17.047 -14.312 1 98.56 94 PRO B O 1
ATOM 3021 N N . LEU B 1 95 ? 0.071 -18.109 -14.266 1 97.88 95 LEU B N 1
ATOM 3022 C CA . LEU B 1 95 ? -0.635 -16.875 -14.586 1 97.88 95 LEU B CA 1
ATOM 3023 C C . LEU B 1 95 ? -0.525 -15.867 -13.453 1 97.88 95 LEU B C 1
ATOM 3025 O O . LEU B 1 95 ? -0.406 -14.664 -13.688 1 97.88 95 LEU B O 1
ATOM 3029 N N . THR B 1 96 ? -0.574 -16.312 -12.203 1 98.06 96 THR B N 1
ATOM 3030 C CA . THR B 1 96 ? -0.332 -15.453 -11.047 1 98.06 96 THR B CA 1
ATOM 3031 C C . THR B 1 96 ? 1.024 -14.766 -11.164 1 98.06 96 THR B C 1
ATOM 3033 O O . THR B 1 96 ? 1.122 -13.547 -11.008 1 98.06 96 THR B O 1
ATOM 3036 N N . ALA B 1 97 ? 2.031 -15.523 -11.453 1 98.75 97 ALA B N 1
ATOM 3037 C CA . ALA B 1 97 ? 3.385 -14.992 -11.586 1 98.75 97 ALA B CA 1
ATOM 3038 C C . ALA B 1 97 ? 3.453 -13.93 -12.68 1 98.75 97 ALA B C 1
ATOM 3040 O O . ALA B 1 97 ? 4.016 -12.852 -12.469 1 98.75 97 ALA B O 1
ATOM 3041 N N . LEU B 1 98 ? 2.85 -14.258 -13.797 1 98.62 98 LEU B N 1
ATOM 3042 C CA . LEU B 1 98 ? 2.893 -13.344 -14.938 1 98.62 98 LEU B CA 1
ATOM 3043 C C . LEU B 1 98 ? 2.184 -12.031 -14.609 1 98.62 98 LEU B C 1
ATOM 3045 O O . LEU B 1 98 ? 2.719 -10.953 -14.867 1 98.62 98 LEU B O 1
ATOM 3049 N N . ARG B 1 99 ? 0.997 -12.141 -14.047 1 97.62 99 ARG B N 1
ATOM 3050 C CA . ARG B 1 99 ? 0.216 -10.953 -13.727 1 97.62 99 ARG B CA 1
ATOM 3051 C C . ARG B 1 99 ? 0.934 -10.086 -12.695 1 97.62 99 ARG B C 1
ATOM 3053 O O . ARG B 1 99 ? 0.948 -8.859 -12.812 1 97.62 99 ARG B O 1
ATOM 3060 N N . MET B 1 100 ? 1.541 -10.664 -11.734 1 98.38 100 MET B N 1
ATOM 3061 C CA . MET B 1 100 ? 2.25 -9.906 -10.711 1 98.38 100 MET B CA 1
ATOM 3062 C C . MET B 1 100 ? 3.439 -9.164 -11.305 1 98.38 100 MET B C 1
ATOM 3064 O O . MET B 1 100 ? 3.736 -8.039 -10.898 1 98.38 100 MET B O 1
ATOM 3068 N N . LEU B 1 101 ? 4.082 -9.75 -12.266 1 98.31 101 LEU B N 1
ATOM 3069 C CA . LEU B 1 101 ? 5.246 -9.133 -12.898 1 98.31 101 LEU B CA 1
ATOM 3070 C C . LEU B 1 101 ? 4.832 -7.953 -13.766 1 98.31 101 LEU B C 1
ATOM 3072 O O . LEU B 1 101 ? 5.617 -7.027 -13.977 1 98.31 101 LEU B O 1
ATOM 3076 N N . GLN B 1 102 ? 3.561 -7.91 -14.133 1 96.56 102 GLN B N 1
ATOM 3077 C CA . GLN B 1 102 ? 3.201 -6.969 -15.188 1 96.56 102 GLN B CA 1
ATOM 3078 C C . GLN B 1 102 ? 2.285 -5.871 -14.656 1 96.56 102 GLN B C 1
ATOM 3080 O O . GLN B 1 102 ? 2.203 -4.789 -15.242 1 96.56 102 GLN B O 1
ATOM 3085 N N . ASP B 1 103 ? 1.624 -6.105 -13.641 1 95.94 103 ASP B N 1
ATOM 3086 C CA . ASP B 1 103 ? 0.429 -5.316 -13.359 1 95.94 103 ASP B CA 1
ATOM 3087 C C . ASP B 1 103 ? 0.756 -4.137 -12.445 1 95.94 103 ASP B C 1
ATOM 3089 O O . ASP B 1 103 ? 0.025 -3.145 -12.414 1 95.94 103 ASP B O 1
ATOM 3093 N N . PHE B 1 104 ? 1.831 -4.133 -11.711 1 97.88 104 PHE B N 1
ATOM 3094 C CA . PHE B 1 104 ? 1.944 -3.203 -10.594 1 97.88 104 PHE B CA 1
ATOM 3095 C C . PHE B 1 104 ? 3.01 -2.15 -10.875 1 97.88 104 PHE B C 1
ATOM 3097 O O . PHE B 1 104 ? 2.848 -0.983 -10.508 1 97.88 104 PHE B O 1
ATOM 3104 N N . VAL B 1 105 ? 4.109 -2.58 -11.398 1 98 105 VAL B N 1
ATOM 3105 C CA . VAL B 1 105 ? 5.227 -1.7 -11.727 1 98 105 VAL B CA 1
ATOM 3106 C C . VAL B 1 105 ? 5.727 -2.004 -13.141 1 98 105 VAL B C 1
ATOM 3108 O O . VAL B 1 105 ? 5.855 -3.168 -13.523 1 98 105 VAL B O 1
ATOM 3111 N N . LYS B 1 106 ? 5.941 -0.958 -13.898 1 97.94 106 LYS B N 1
ATOM 3112 C CA . LYS B 1 106 ? 6.59 -1.182 -15.188 1 97.94 106 LYS B CA 1
ATOM 3113 C C . LYS B 1 106 ? 8.055 -1.563 -15.008 1 97.94 106 LYS B C 1
ATOM 3115 O O . LYS B 1 106 ? 8.867 -0.742 -14.578 1 97.94 106 LYS B O 1
ATOM 3120 N N . LEU B 1 107 ? 8.359 -2.74 -15.297 1 98.12 107 LEU B N 1
ATOM 3121 C CA . LEU B 1 107 ? 9.727 -3.244 -15.172 1 98.12 107 LEU B CA 1
ATOM 3122 C C . LEU B 1 107 ? 10.43 -3.246 -16.531 1 98.12 107 LEU B C 1
ATOM 3124 O O . LEU B 1 107 ? 9.836 -3.611 -17.547 1 98.12 107 LEU B O 1
ATOM 3128 N N . ASN B 1 108 ? 11.617 -2.795 -16.516 1 98 108 ASN B N 1
ATOM 3129 C CA . ASN B 1 108 ? 12.477 -2.84 -17.703 1 98 108 ASN B CA 1
ATOM 3130 C C . ASN B 1 108 ? 13.602 -3.857 -17.531 1 98 108 ASN B C 1
ATOM 3132 O O . ASN B 1 108 ? 13.953 -4.219 -16.406 1 98 108 ASN B O 1
ATOM 3136 N N . PRO B 1 109 ? 14.078 -4.398 -18.75 1 98.12 109 PRO B N 1
ATOM 3137 C CA . PRO B 1 109 ? 15.266 -5.238 -18.609 1 98.12 109 PRO B CA 1
ATOM 3138 C C . PRO B 1 109 ? 16.359 -4.578 -17.781 1 98.12 109 PRO B C 1
ATOM 3140 O O . PRO B 1 109 ? 16.625 -3.387 -17.938 1 98.12 109 PRO B O 1
ATOM 3143 N N . GLY B 1 110 ? 16.906 -5.285 -16.891 1 97.81 110 GLY B N 1
ATOM 3144 C CA . GLY B 1 110 ? 17.938 -4.746 -16 1 97.81 110 GLY B CA 1
ATOM 3145 C C . GLY B 1 110 ? 17.422 -4.414 -14.617 1 97.81 110 GLY B C 1
ATOM 3146 O O . GLY B 1 110 ? 18.203 -4.316 -13.672 1 97.81 110 GLY B O 1
ATOM 3147 N N . ASP B 1 111 ? 16.109 -4.199 -14.461 1 98.31 111 ASP B N 1
ATOM 3148 C CA . ASP B 1 111 ? 15.531 -3.963 -13.141 1 98.31 111 ASP B CA 1
ATOM 3149 C C . ASP B 1 111 ? 15.594 -5.223 -12.281 1 98.31 111 ASP B C 1
ATOM 3151 O O . ASP B 1 111 ? 15.93 -6.301 -12.773 1 98.31 111 ASP B O 1
ATOM 3155 N N . ALA B 1 112 ? 15.289 -5.078 -10.992 1 98.44 112 ALA B N 1
ATOM 3156 C CA . ALA B 1 112 ? 15.297 -6.219 -10.078 1 98.44 112 ALA B CA 1
ATOM 3157 C C . ALA B 1 112 ? 13.977 -6.32 -9.328 1 98.44 112 ALA B C 1
ATOM 3159 O O . ALA B 1 112 ? 13.289 -5.316 -9.125 1 98.44 112 ALA B O 1
ATOM 3160 N N . ILE B 1 113 ? 13.68 -7.539 -8.992 1 98.81 113 ILE B N 1
ATOM 3161 C CA . ILE B 1 113 ? 12.57 -7.824 -8.094 1 98.81 113 ILE B CA 1
ATOM 3162 C C . ILE B 1 113 ? 13.055 -8.695 -6.938 1 98.81 113 ILE B C 1
ATOM 3164 O O . ILE B 1 113 ? 14.125 -9.305 -7.02 1 98.81 113 ILE B O 1
ATOM 3168 N N . VAL B 1 114 ? 12.305 -8.68 -5.855 1 98.75 114 VAL B N 1
ATOM 3169 C CA . VAL B 1 114 ? 12.594 -9.539 -4.711 1 98.75 114 VAL B CA 1
ATOM 3170 C C . VAL B 1 114 ? 11.344 -10.328 -4.324 1 98.75 114 VAL B C 1
ATOM 3172 O O . VAL B 1 114 ? 10.227 -9.836 -4.457 1 98.75 114 VAL B O 1
ATOM 3175 N N . GLN B 1 115 ? 11.523 -11.562 -3.953 1 98.81 115 GLN B N 1
ATOM 3176 C CA . GLN B 1 115 ? 10.375 -12.359 -3.529 1 98.81 115 GLN B CA 1
ATOM 3177 C C . GLN B 1 115 ? 10.742 -13.297 -2.383 1 98.81 115 GLN B C 1
ATOM 3179 O O . GLN B 1 115 ? 11.898 -13.688 -2.248 1 98.81 115 GLN B O 1
ATOM 3184 N N . ASN B 1 116 ? 9.773 -13.523 -1.531 1 98.19 116 ASN B N 1
ATOM 3185 C CA . ASN B 1 116 ? 9.852 -14.695 -0.658 1 98.19 116 ASN B CA 1
ATOM 3186 C C . ASN B 1 116 ? 9.008 -15.852 -1.188 1 98.19 116 ASN B C 1
ATOM 3188 O O . ASN B 1 116 ? 8.359 -15.719 -2.225 1 98.19 116 ASN B O 1
ATOM 3192 N N . GLY B 1 117 ? 9.156 -17.047 -0.631 1 95.88 117 GLY B N 1
ATOM 3193 C CA . GLY B 1 117 ? 8.461 -18.203 -1.175 1 95.88 117 GLY B CA 1
ATOM 3194 C C . GLY B 1 117 ? 8.945 -18.594 -2.555 1 95.88 117 GLY B C 1
ATOM 3195 O O . GLY B 1 117 ? 8.156 -19.031 -3.402 1 95.88 117 GLY B O 1
ATOM 3196 N N . ALA B 1 118 ? 10.219 -18.484 -2.799 1 97.38 118 ALA B N 1
ATOM 3197 C CA . ALA B 1 118 ? 10.781 -18.672 -4.133 1 97.38 118 ALA B CA 1
ATOM 3198 C C . ALA B 1 118 ? 10.688 -20.125 -4.566 1 97.38 118 ALA B C 1
ATOM 3200 O O . ALA B 1 118 ? 10.688 -20.438 -5.766 1 97.38 118 ALA B O 1
ATOM 3201 N N . THR B 1 119 ? 10.609 -21.016 -3.584 1 94.88 119 THR B N 1
ATOM 3202 C CA . THR B 1 119 ? 10.57 -22.438 -3.91 1 94.88 119 THR B CA 1
ATOM 3203 C C . THR B 1 119 ? 9.164 -22.859 -4.324 1 94.88 119 THR B C 1
ATOM 3205 O O . THR B 1 119 ? 8.969 -23.953 -4.859 1 94.88 119 THR B O 1
ATOM 3208 N N . SER B 1 120 ? 8.195 -22.047 -4.016 1 94.44 120 SER B N 1
ATOM 3209 C CA . SER B 1 120 ? 6.84 -22.359 -4.453 1 94.44 120 SER B CA 1
ATOM 3210 C C . SER B 1 120 ? 6.75 -22.391 -5.977 1 94.44 120 SER B C 1
ATOM 3212 O O . SER B 1 120 ? 7.645 -21.906 -6.668 1 94.44 120 SER B O 1
ATOM 3214 N N . ILE B 1 121 ? 5.656 -22.953 -6.484 1 96.75 121 ILE B N 1
ATOM 3215 C CA . ILE B 1 121 ? 5.484 -23 -7.934 1 96.75 121 ILE B CA 1
ATOM 3216 C C . ILE B 1 121 ? 5.379 -21.578 -8.484 1 96.75 121 ILE B C 1
ATOM 3218 O O . ILE B 1 121 ? 5.992 -21.266 -9.508 1 96.75 121 ILE B O 1
ATOM 3222 N N . VAL B 1 122 ? 4.668 -20.703 -7.793 1 98.12 122 VAL B N 1
ATOM 3223 C CA . VAL B 1 122 ? 4.57 -19.312 -8.227 1 98.12 122 VAL B CA 1
ATOM 3224 C C . VAL B 1 122 ? 5.957 -18.672 -8.227 1 98.12 122 VAL B C 1
ATOM 3226 O O . VAL B 1 122 ? 6.352 -18.016 -9.188 1 98.12 122 VAL B O 1
ATOM 3229 N N . GLY B 1 123 ? 6.672 -18.859 -7.16 1 98.38 123 GLY B N 1
ATOM 3230 C CA . GLY B 1 123 ? 8.016 -18.312 -7.055 1 98.38 123 GLY B CA 1
ATOM 3231 C C . GLY B 1 123 ? 8.938 -18.766 -8.164 1 98.38 123 GLY B C 1
ATOM 3232 O O . GLY B 1 123 ? 9.688 -17.969 -8.727 1 98.38 123 GLY B O 1
ATOM 3233 N N . GLN B 1 124 ? 8.891 -20.031 -8.445 1 98.56 124 GLN B N 1
ATOM 3234 C CA . GLN B 1 124 ? 9.711 -20.578 -9.516 1 98.56 124 GLN B CA 1
ATOM 3235 C C . GLN B 1 124 ? 9.305 -20 -10.867 1 98.56 124 GLN B C 1
ATOM 3237 O O . GLN B 1 124 ? 10.164 -19.719 -11.711 1 98.56 124 GLN B O 1
ATOM 3242 N N . CYS B 1 125 ? 8.023 -19.844 -11.062 1 98.81 125 CYS B N 1
ATOM 3243 C CA . CYS B 1 125 ? 7.547 -19.219 -12.289 1 98.81 125 CYS B CA 1
ATOM 3244 C C . CYS B 1 125 ? 8.023 -17.781 -12.391 1 98.81 125 CYS B C 1
ATOM 3246 O O . CYS B 1 125 ? 8.422 -17.328 -13.461 1 98.81 125 CYS B O 1
ATOM 3248 N N . VAL B 1 126 ? 8.023 -17.047 -11.297 1 98.88 126 VAL B N 1
ATOM 3249 C CA . VAL B 1 126 ? 8.484 -15.664 -11.266 1 98.88 126 VAL B CA 1
ATOM 3250 C C . VAL B 1 126 ? 9.938 -15.594 -11.711 1 98.88 126 VAL B C 1
ATOM 3252 O O . VAL B 1 126 ? 10.305 -14.742 -12.531 1 98.88 126 VAL B O 1
ATOM 3255 N N . ILE B 1 127 ? 10.734 -16.484 -11.203 1 98.88 127 ILE B N 1
ATOM 3256 C CA . ILE B 1 127 ? 12.156 -16.516 -11.539 1 98.88 127 ILE B CA 1
ATOM 3257 C C . ILE B 1 127 ? 12.328 -16.688 -13.047 1 98.88 127 ILE B C 1
ATOM 3259 O O . ILE B 1 127 ? 13.055 -15.914 -13.68 1 98.88 127 ILE B O 1
ATOM 3263 N N . GLN B 1 128 ? 11.672 -17.609 -13.586 1 98.94 128 GLN B N 1
ATOM 3264 C CA . GLN B 1 128 ? 11.859 -17.953 -14.992 1 98.94 128 GLN B CA 1
ATOM 3265 C C . GLN B 1 128 ? 11.273 -16.891 -15.906 1 98.94 128 GLN B C 1
ATOM 3267 O O . GLN B 1 128 ? 11.883 -16.531 -16.922 1 98.94 128 GLN B O 1
ATOM 3272 N N . LEU B 1 129 ? 10.102 -16.375 -15.57 1 98.88 129 LEU B N 1
ATOM 3273 C CA . LEU B 1 129 ? 9.492 -15.312 -16.359 1 98.88 129 LEU B CA 1
ATOM 3274 C C . LEU B 1 129 ? 10.328 -14.039 -16.297 1 98.88 129 LEU B C 1
ATOM 3276 O O . LEU B 1 129 ? 10.453 -13.32 -17.281 1 98.88 129 LEU B O 1
ATOM 3280 N N . ALA B 1 130 ? 10.844 -13.727 -15.102 1 98.81 130 ALA B N 1
ATOM 3281 C CA . ALA B 1 130 ? 11.75 -12.586 -14.977 1 98.81 130 ALA B CA 1
ATOM 3282 C C . ALA B 1 130 ? 12.961 -12.75 -15.883 1 98.81 130 ALA B C 1
ATOM 3284 O O . ALA B 1 130 ? 13.375 -11.797 -16.562 1 98.81 130 ALA B O 1
ATOM 3285 N N . LYS B 1 131 ? 13.492 -13.945 -15.898 1 98.62 131 LYS B N 1
ATOM 3286 C CA . LYS B 1 131 ? 14.648 -14.219 -16.75 1 98.62 131 LYS B CA 1
ATOM 3287 C C . LYS B 1 131 ? 14.312 -13.969 -18.219 1 98.62 131 LYS B C 1
ATOM 3289 O O . LYS B 1 131 ? 15.078 -13.328 -18.938 1 98.62 131 LYS B O 1
ATOM 3294 N N . VAL B 1 132 ? 13.148 -14.453 -18.625 1 98.31 132 VAL B N 1
ATOM 3295 C CA . VAL B 1 132 ? 12.688 -14.273 -20 1 98.31 132 VAL B CA 1
ATOM 3296 C C . VAL B 1 132 ? 12.617 -12.781 -20.328 1 98.31 132 VAL B C 1
ATOM 3298 O O . VAL B 1 132 ? 12.898 -12.383 -21.453 1 98.31 132 VAL B O 1
ATOM 3301 N N . HIS B 1 133 ? 12.375 -11.938 -19.359 1 97.81 133 HIS B N 1
ATOM 3302 C CA . HIS B 1 133 ? 12.156 -10.516 -19.594 1 97.81 133 HIS B CA 1
ATOM 3303 C C . HIS B 1 133 ? 13.383 -9.695 -19.219 1 97.81 133 HIS B C 1
ATOM 3305 O O . HIS B 1 133 ? 13.344 -8.469 -19.234 1 97.81 133 HIS B O 1
ATOM 3311 N N . GLY B 1 134 ? 14.43 -10.328 -18.812 1 98.31 134 GLY B N 1
ATOM 3312 C CA . GLY B 1 134 ? 15.68 -9.656 -18.484 1 98.31 134 GLY B CA 1
ATOM 3313 C C . GLY B 1 134 ? 15.641 -8.938 -17.156 1 98.31 134 GLY B C 1
ATOM 3314 O O . GLY B 1 134 ? 16.297 -7.91 -16.984 1 98.31 134 GLY B O 1
ATOM 3315 N N . ILE B 1 135 ? 14.844 -9.43 -16.25 1 98.62 135 ILE B N 1
ATOM 3316 C CA . ILE B 1 135 ? 14.703 -8.844 -14.914 1 98.62 135 ILE B CA 1
ATOM 3317 C C . ILE B 1 135 ? 15.484 -9.68 -13.906 1 98.62 135 ILE B C 1
ATOM 3319 O O . ILE B 1 135 ? 15.406 -10.906 -13.914 1 98.62 135 ILE B O 1
ATOM 3323 N N . HIS B 1 136 ? 16.234 -9.055 -13.039 1 98.5 136 HIS B N 1
ATOM 3324 C CA . HIS B 1 136 ? 16.984 -9.75 -12 1 98.5 136 HIS B CA 1
ATOM 3325 C C . HIS B 1 136 ? 16.078 -10.148 -10.836 1 98.5 136 HIS B C 1
ATOM 3327 O O . HIS B 1 136 ? 15.117 -9.438 -10.523 1 98.5 136 HIS B O 1
ATOM 3333 N N . THR B 1 137 ? 16.422 -11.266 -10.258 1 98.69 137 THR B N 1
ATOM 3334 C CA . THR B 1 137 ? 15.594 -11.727 -9.156 1 98.69 137 THR B CA 1
ATOM 3335 C C . THR B 1 137 ? 16.422 -11.953 -7.898 1 98.69 137 THR B C 1
ATOM 3337 O O . THR B 1 137 ? 17.531 -12.516 -7.969 1 98.69 137 THR B O 1
ATOM 3340 N N . ILE B 1 138 ? 15.984 -11.414 -6.828 1 98.25 138 ILE B N 1
ATOM 3341 C CA . ILE B 1 138 ? 16.469 -11.711 -5.484 1 98.25 138 ILE B CA 1
ATOM 3342 C C . ILE B 1 138 ? 15.445 -12.586 -4.754 1 98.25 138 ILE B C 1
ATOM 3344 O O . ILE B 1 138 ? 14.297 -12.188 -4.559 1 98.25 138 ILE B O 1
ATOM 3348 N N . ASN B 1 139 ? 15.914 -13.734 -4.352 1 98.44 139 ASN B N 1
ATOM 3349 C CA . ASN B 1 139 ? 14.992 -14.75 -3.846 1 98.44 139 ASN B CA 1
ATOM 3350 C C . ASN B 1 139 ? 15.32 -15.133 -2.406 1 98.44 139 ASN B C 1
ATOM 3352 O O . ASN B 1 139 ? 16.469 -15.461 -2.094 1 98.44 139 ASN B O 1
ATOM 3356 N N . ILE B 1 140 ? 14.297 -15.047 -1.612 1 97 140 ILE B N 1
ATOM 3357 C CA . ILE B 1 140 ? 14.445 -15.375 -0.2 1 97 140 ILE B CA 1
ATOM 3358 C C . ILE B 1 140 ? 13.828 -16.75 0.077 1 97 140 ILE B C 1
ATOM 3360 O O . ILE B 1 140 ? 12.68 -17 -0.3 1 97 140 ILE B O 1
ATOM 3364 N N . ILE B 1 141 ? 14.562 -17.625 0.681 1 95.88 141 ILE B N 1
ATOM 3365 C CA . ILE B 1 141 ? 14.055 -18.938 1.053 1 95.88 141 ILE B CA 1
ATOM 3366 C C . ILE B 1 141 ? 14.227 -19.141 2.557 1 95.88 141 ILE B C 1
ATOM 3368 O O . ILE B 1 141 ? 15 -18.438 3.205 1 95.88 141 ILE B O 1
ATOM 3372 N N . ARG B 1 142 ? 13.5 -20.047 3.064 1 90.44 142 ARG B N 1
ATOM 3373 C CA . ARG B 1 142 ? 13.578 -20.391 4.484 1 90.44 142 ARG B CA 1
ATOM 3374 C C . ARG B 1 142 ? 14.867 -21.141 4.797 1 90.44 142 ARG B C 1
ATOM 3376 O O . ARG B 1 142 ? 15.398 -21.859 3.943 1 90.44 142 ARG B O 1
ATOM 3383 N N . ASP B 1 143 ? 15.234 -20.906 5.992 1 88.44 143 ASP B N 1
ATOM 3384 C CA . ASP B 1 143 ? 16.359 -21.703 6.484 1 88.44 143 ASP B CA 1
ATOM 3385 C C . ASP B 1 143 ? 15.906 -23.125 6.832 1 88.44 143 ASP B C 1
ATOM 3387 O O . ASP B 1 143 ? 15.148 -23.328 7.785 1 88.44 143 ASP B O 1
ATOM 3391 N N . ARG B 1 144 ? 16.344 -24.125 6.098 1 85.06 144 ARG B N 1
ATOM 3392 C CA . ARG B 1 144 ? 16.016 -25.516 6.387 1 85.06 144 ARG B CA 1
ATOM 3393 C C . ARG B 1 144 ? 17.094 -26.453 5.852 1 85.06 144 ARG B C 1
ATOM 3395 O O . ARG B 1 144 ? 17.938 -26.047 5.062 1 85.06 144 ARG B O 1
ATOM 3402 N N . PRO B 1 145 ? 17 -27.625 6.473 1 84.69 145 PRO B N 1
ATOM 3403 C CA . PRO B 1 145 ? 17.875 -28.609 5.828 1 84.69 145 PRO B CA 1
ATOM 3404 C C . PRO B 1 145 ? 17.609 -28.734 4.328 1 84.69 145 PRO B C 1
ATOM 3406 O O . PRO B 1 145 ? 16.453 -28.797 3.902 1 84.69 145 PRO B O 1
ATOM 3409 N N . GLY B 1 146 ? 18.609 -28.594 3.523 1 87.12 146 GLY B N 1
ATOM 3410 C CA . GLY B 1 146 ? 18.469 -28.688 2.08 1 87.12 146 GLY B CA 1
ATOM 3411 C C . GLY B 1 146 ? 18.391 -27.344 1.399 1 87.12 146 GLY B C 1
ATOM 3412 O O . GLY B 1 146 ? 18.109 -27.25 0.205 1 87.12 146 GLY B O 1
ATOM 3413 N N . SER B 1 147 ? 18.625 -26.391 2.184 1 89.94 147 SER B N 1
ATOM 3414 C CA . SER B 1 147 ? 18.562 -25.031 1.641 1 89.94 147 SER B CA 1
ATOM 3415 C C . SER B 1 147 ? 19.562 -24.828 0.516 1 89.94 147 SER B C 1
ATOM 3417 O O . SER B 1 147 ? 19.297 -24.109 -0.45 1 89.94 147 SER B O 1
ATOM 3419 N N . GLU B 1 148 ? 20.656 -25.453 0.618 1 92.31 148 GLU B N 1
ATOM 3420 C CA . GLU B 1 148 ? 21.656 -25.328 -0.439 1 92.31 148 GLU B CA 1
ATOM 3421 C C . GLU B 1 148 ? 21.188 -25.984 -1.734 1 92.31 148 GLU B C 1
ATOM 3423 O O . GLU B 1 148 ? 21.375 -25.422 -2.82 1 92.31 148 GLU B O 1
ATOM 3428 N N . GLU B 1 149 ? 20.594 -27.109 -1.567 1 93.56 149 GLU B N 1
ATOM 3429 C CA . GLU B 1 149 ? 20.031 -27.766 -2.738 1 93.56 149 GLU B CA 1
ATOM 3430 C C . GLU B 1 149 ? 18.922 -26.906 -3.367 1 93.56 149 GLU B C 1
ATOM 3432 O O . GLU B 1 149 ? 18.844 -26.812 -4.594 1 93.56 149 GLU B O 1
ATOM 3437 N N . ALA B 1 150 ? 18.141 -26.375 -2.535 1 94.25 150 ALA B N 1
ATOM 3438 C CA . ALA B 1 150 ? 17.062 -25.516 -3.008 1 94.25 150 ALA B CA 1
ATOM 3439 C C . ALA B 1 150 ? 17.625 -24.297 -3.736 1 94.25 150 ALA B C 1
ATOM 3441 O O . ALA B 1 150 ? 17.125 -23.906 -4.793 1 94.25 150 ALA B O 1
ATOM 3442 N N . LYS B 1 151 ? 18.688 -23.75 -3.215 1 96.12 151 LYS B N 1
ATOM 3443 C CA . LYS B 1 151 ? 19.344 -22.625 -3.84 1 96.12 151 LYS B CA 1
ATOM 3444 C C . LYS B 1 151 ? 19.828 -22.969 -5.242 1 96.12 151 LYS B C 1
ATOM 3446 O O . LYS B 1 151 ? 19.594 -22.219 -6.195 1 96.12 151 LYS B O 1
ATOM 3451 N N . ASN B 1 152 ? 20.469 -24.062 -5.281 1 96.5 152 ASN B N 1
ATOM 3452 C CA . ASN B 1 152 ? 21.016 -24.5 -6.562 1 96.5 152 ASN B CA 1
ATOM 3453 C C . ASN B 1 152 ? 19.906 -24.734 -7.59 1 96.5 152 ASN B C 1
ATOM 3455 O O . ASN B 1 152 ? 20.062 -24.359 -8.758 1 96.5 152 ASN B O 1
ATOM 3459 N N . LYS B 1 153 ? 18.906 -25.328 -7.121 1 96.12 153 LYS B N 1
ATOM 3460 C CA . LYS B 1 153 ? 17.781 -25.578 -8.008 1 96.12 153 LYS B CA 1
ATOM 3461 C C . LYS B 1 153 ? 17.203 -24.266 -8.547 1 96.12 153 LYS B C 1
ATOM 3463 O O . LYS B 1 153 ? 16.922 -24.156 -9.75 1 96.12 153 LYS B O 1
ATOM 3468 N N . LEU B 1 154 ? 17.031 -23.297 -7.738 1 98.19 154 LEU B N 1
ATOM 3469 C CA . LEU B 1 154 ? 16.484 -22.016 -8.156 1 98.19 154 LEU B CA 1
ATOM 3470 C C . LEU B 1 154 ? 17.438 -21.297 -9.102 1 98.19 154 LEU B C 1
ATOM 3472 O O . LEU B 1 154 ? 17 -20.641 -10.055 1 98.19 154 LEU B O 1
ATOM 3476 N N . LYS B 1 155 ? 18.703 -21.438 -8.836 1 98.12 155 LYS B N 1
ATOM 3477 C CA . LYS B 1 155 ? 19.688 -20.844 -9.727 1 98.12 155 LYS B CA 1
ATOM 3478 C C . LYS B 1 155 ? 19.641 -21.469 -11.117 1 98.12 155 LYS B C 1
ATOM 3480 O O . LYS B 1 155 ? 19.781 -20.781 -12.125 1 98.12 155 LYS B O 1
ATOM 3485 N N . GLN B 1 156 ? 19.422 -22.719 -11.094 1 97.69 156 GLN B N 1
ATOM 3486 C CA . GLN B 1 156 ? 19.297 -23.438 -1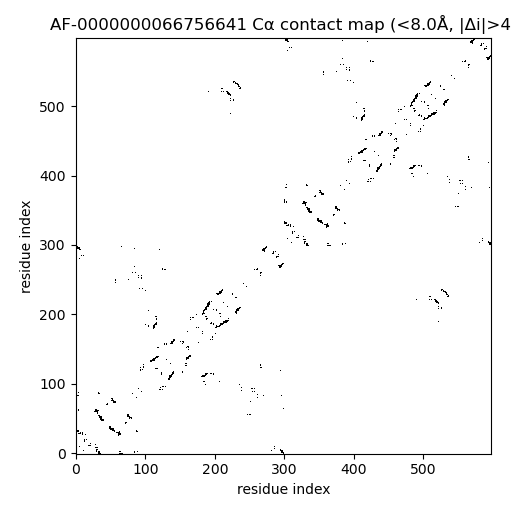2.367 1 97.69 156 GLN B CA 1
ATOM 3487 C C . GLN B 1 156 ? 18.062 -22.969 -13.141 1 97.69 156 GLN B C 1
ATOM 3489 O O . GLN B 1 156 ? 18.047 -22.984 -14.375 1 97.69 156 GLN B O 1
ATOM 3494 N N . LEU B 1 157 ? 17.109 -22.484 -12.406 1 98.19 157 LEU B N 1
ATOM 3495 C CA . LEU B 1 157 ? 15.883 -22 -13.031 1 98.19 157 LEU B CA 1
ATOM 3496 C C . LEU B 1 157 ? 16.062 -20.562 -13.516 1 98.19 157 LEU B C 1
ATOM 3498 O O . LEU B 1 157 ? 15.203 -20.031 -14.219 1 98.19 157 LEU B O 1
ATOM 3502 N N . GLY B 1 158 ? 17.156 -19.938 -13.078 1 98.25 158 GLY B N 1
ATOM 3503 C CA . GLY B 1 158 ? 17.438 -18.609 -13.602 1 98.25 158 GLY B CA 1
ATOM 3504 C C . GLY B 1 158 ? 17.547 -17.547 -12.516 1 98.25 158 GLY B C 1
ATOM 3505 O O . GLY B 1 158 ? 17.703 -16.359 -12.805 1 98.25 158 GLY B O 1
ATOM 3506 N N . ALA B 1 159 ? 17.484 -17.938 -11.289 1 98.44 159 ALA B N 1
ATOM 3507 C CA . ALA B 1 159 ? 17.578 -16.984 -10.195 1 98.44 159 ALA B CA 1
ATOM 3508 C C . ALA B 1 159 ? 18.953 -16.312 -10.18 1 98.44 159 ALA B C 1
ATOM 3510 O O . ALA B 1 159 ? 19.984 -16.969 -10.344 1 98.44 159 ALA B O 1
ATOM 3511 N N . ASP B 1 160 ? 19 -14.992 -9.992 1 97.69 160 ASP B N 1
ATOM 3512 C CA . ASP B 1 160 ? 20.266 -14.281 -9.883 1 97.69 160 ASP B CA 1
ATOM 3513 C C . ASP B 1 160 ? 20.875 -14.445 -8.484 1 97.69 160 ASP B C 1
ATOM 3515 O O . ASP B 1 160 ? 22.047 -14.797 -8.352 1 97.69 160 ASP B O 1
ATOM 3519 N N . GLU B 1 161 ? 20.094 -14.156 -7.453 1 96.75 161 GLU B N 1
ATOM 3520 C CA . GLU B 1 161 ? 20.547 -14.336 -6.078 1 96.75 161 GLU B CA 1
ATOM 3521 C C . GLU B 1 161 ? 19.5 -15.07 -5.25 1 96.75 161 GLU B C 1
ATOM 3523 O O . GLU B 1 161 ? 18.297 -14.852 -5.418 1 96.75 161 GLU B O 1
ATOM 3528 N N . VAL B 1 162 ? 19.969 -15.984 -4.441 1 97.19 162 VAL B N 1
ATOM 3529 C CA . VAL B 1 162 ? 19.125 -16.703 -3.502 1 97.19 162 VAL B 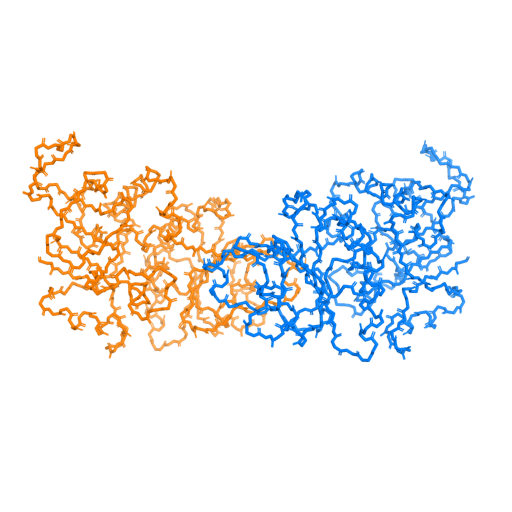CA 1
ATOM 3530 C C . VAL B 1 162 ? 19.734 -16.625 -2.1 1 97.19 162 VAL B C 1
ATOM 3532 O O . VAL B 1 162 ? 20.875 -17.031 -1.886 1 97.19 162 VAL B O 1
ATOM 3535 N N . PHE B 1 163 ? 18.953 -16.062 -1.173 1 95.31 163 PHE B N 1
ATOM 3536 C CA . PHE B 1 163 ? 19.406 -15.914 0.206 1 95.31 163 PHE B CA 1
ATOM 3537 C C . PHE B 1 163 ? 18.438 -16.609 1.167 1 95.31 163 PHE B C 1
ATOM 3539 O O . PHE B 1 163 ? 17.219 -16.609 0.937 1 95.31 163 PHE B O 1
ATOM 3546 N N . THR B 1 164 ? 18.984 -17.141 2.225 1 93.88 164 THR B N 1
ATOM 3547 C CA . THR B 1 164 ? 18.141 -17.562 3.334 1 93.88 164 THR B CA 1
ATOM 3548 C C . THR B 1 164 ? 17.75 -16.375 4.203 1 93.88 164 THR B C 1
ATOM 3550 O O . THR B 1 164 ? 18.391 -15.32 4.156 1 93.88 164 THR B O 1
ATOM 3553 N N . GLU B 1 165 ? 16.719 -16.484 4.922 1 91.81 165 GLU B N 1
ATOM 3554 C CA . GLU B 1 165 ? 16.281 -15.422 5.816 1 91.81 165 GLU B CA 1
ATOM 3555 C C . GLU B 1 165 ? 17.391 -15.016 6.781 1 91.81 165 GLU B C 1
ATOM 3557 O O . GLU B 1 165 ? 17.609 -13.828 7.031 1 91.81 165 GLU B O 1
ATOM 3562 N N . THR B 1 166 ? 18.094 -15.984 7.262 1 89.94 166 THR B N 1
ATOM 3563 C CA . THR B 1 166 ? 19.156 -15.727 8.234 1 89.94 166 THR B CA 1
ATOM 3564 C C . THR B 1 166 ? 20.297 -14.93 7.598 1 89.94 166 THR B C 1
ATOM 3566 O O . THR B 1 166 ? 20.891 -14.07 8.242 1 89.94 166 THR B O 1
ATOM 3569 N N . GLN B 1 167 ? 20.562 -15.234 6.359 1 89 167 GLN B N 1
ATOM 3570 C CA . GLN B 1 167 ? 21.609 -14.516 5.652 1 89 167 GLN B CA 1
ATOM 3571 C C . GLN B 1 167 ? 21.266 -13.039 5.508 1 89 167 GLN B C 1
ATOM 3573 O O . GLN B 1 167 ? 22.156 -12.188 5.496 1 89 167 GLN B O 1
ATOM 3578 N N . LEU B 1 168 ? 19.953 -12.781 5.453 1 88.62 168 LEU B N 1
ATOM 3579 C CA . LEU B 1 168 ? 19.516 -11.406 5.223 1 88.62 168 LEU B CA 1
ATOM 3580 C C . LEU B 1 168 ? 19.281 -10.688 6.543 1 88.62 168 LEU B C 1
ATOM 3582 O O . LEU B 1 168 ? 19.156 -9.461 6.57 1 88.62 168 LEU B O 1
ATOM 3586 N N . ASP B 1 169 ? 19.188 -11.445 7.551 1 79.25 169 ASP B N 1
ATOM 3587 C CA . ASP B 1 169 ? 18.953 -10.836 8.859 1 79.25 169 ASP B CA 1
ATOM 3588 C C . ASP B 1 169 ? 20.25 -10.211 9.398 1 79.25 169 ASP B C 1
ATOM 3590 O O . ASP B 1 169 ? 20.719 -10.578 10.477 1 79.25 169 ASP B O 1
ATOM 3594 N N . MET B 1 170 ? 20.922 -9.531 8.578 1 72.75 170 MET B N 1
ATOM 3595 C CA . MET B 1 170 ? 22.141 -8.812 8.953 1 72.75 170 MET B CA 1
ATOM 3596 C C . MET B 1 170 ? 21.953 -7.312 8.789 1 72.75 170 MET B C 1
ATOM 3598 O O . MET B 1 170 ? 21.016 -6.863 8.125 1 72.75 170 MET B O 1
ATOM 3602 N N . LYS B 1 171 ? 22.703 -6.582 9.445 1 67.5 171 LYS B N 1
ATOM 3603 C CA . LYS B 1 171 ? 22.562 -5.129 9.531 1 67.5 171 LYS B CA 1
ATOM 3604 C C . LYS B 1 171 ? 22.625 -4.488 8.148 1 67.5 171 LYS B C 1
ATOM 3606 O O . LYS B 1 171 ? 21.828 -3.602 7.836 1 67.5 171 LYS B O 1
ATOM 3611 N N . ASN B 1 172 ? 23.562 -4.957 7.25 1 79.19 172 ASN B N 1
ATOM 3612 C CA . ASN B 1 172 ? 23.641 -4.32 5.938 1 79.19 172 ASN B CA 1
ATOM 3613 C C . ASN B 1 172 ? 23.25 -5.281 4.82 1 79.19 172 ASN B C 1
ATOM 3615 O O . ASN B 1 172 ? 24.109 -5.746 4.062 1 79.19 172 ASN B O 1
ATOM 3619 N N . VAL B 1 173 ? 21.906 -5.465 4.668 1 79.56 173 VAL B N 1
ATOM 3620 C CA . VAL B 1 173 ? 21.359 -6.426 3.715 1 79.56 173 VAL B CA 1
ATOM 3621 C C . VAL B 1 173 ? 21.594 -5.93 2.289 1 79.56 173 VAL B C 1
ATOM 3623 O O . VAL B 1 173 ? 21.797 -6.73 1.374 1 79.56 173 VAL B O 1
ATOM 3626 N N . LYS B 1 174 ? 21.688 -4.633 2.133 1 79.38 174 LYS B N 1
ATOM 3627 C CA . LYS B 1 174 ? 21.828 -4.074 0.792 1 79.38 174 LYS B CA 1
ATOM 3628 C C . LYS B 1 174 ? 23.219 -4.367 0.225 1 79.38 174 LYS B C 1
ATOM 3630 O O . LYS B 1 174 ? 23.391 -4.465 -0.992 1 79.38 174 LYS B O 1
ATOM 3635 N N . SER B 1 175 ? 24.125 -4.602 1.153 1 83.69 175 SER B N 1
ATOM 3636 C CA . SER B 1 175 ? 25.469 -4.922 0.7 1 83.69 175 SER B CA 1
ATOM 3637 C C . SER B 1 175 ? 25.531 -6.301 0.05 1 83.69 175 SER B C 1
ATOM 3639 O O . SER B 1 175 ? 26.406 -6.57 -0.777 1 83.69 175 SER B O 1
ATOM 3641 N N . LEU B 1 176 ? 24.578 -7.086 0.353 1 85.69 176 LEU B N 1
ATOM 3642 C CA . LEU B 1 176 ? 24.547 -8.445 -0.175 1 85.69 176 LEU B CA 1
ATOM 3643 C C . LEU B 1 176 ? 24.109 -8.453 -1.636 1 85.69 176 LEU B C 1
ATOM 3645 O O . LEU B 1 176 ? 24.328 -9.43 -2.35 1 85.69 176 LEU B O 1
ATOM 3649 N N . LEU B 1 177 ? 23.547 -7.355 -2.098 1 88.31 177 LEU B N 1
ATOM 3650 C CA . LEU B 1 177 ? 23 -7.305 -3.453 1 88.31 177 LEU B CA 1
ATOM 3651 C C . LEU B 1 177 ? 24.125 -7.145 -4.477 1 88.31 177 LEU B C 1
ATOM 3653 O O . LEU B 1 177 ? 23.922 -7.383 -5.668 1 88.31 177 LEU B O 1
ATOM 3657 N N . GLY B 1 178 ? 25.344 -6.797 -4.023 1 86.81 178 GLY B N 1
ATOM 3658 C CA . GLY B 1 178 ? 26.438 -6.586 -4.953 1 86.81 178 GLY B CA 1
ATOM 3659 C C . GLY B 1 178 ? 26.109 -5.574 -6.039 1 86.81 178 GLY B C 1
ATOM 3660 O O . GLY B 1 178 ? 25.734 -4.438 -5.742 1 86.81 178 GLY B O 1
ATOM 3661 N N . ALA B 1 179 ? 26.156 -6.066 -7.25 1 90.31 179 ALA B N 1
ATOM 3662 C CA . ALA B 1 179 ? 25.969 -5.184 -8.398 1 90.31 179 ALA B CA 1
ATOM 3663 C C . ALA B 1 179 ? 24.5 -5.109 -8.797 1 90.31 179 ALA B C 1
ATOM 3665 O O . ALA B 1 179 ? 24.125 -4.324 -9.672 1 90.31 179 ALA B O 1
ATOM 3666 N N . LEU B 1 180 ? 23.688 -5.875 -8.141 1 94.38 180 LEU B N 1
ATOM 3667 C CA . LEU B 1 180 ? 22.281 -5.871 -8.5 1 94.38 180 LEU B CA 1
ATOM 3668 C C . LEU B 1 180 ? 21.594 -4.582 -8.031 1 94.38 180 LEU B C 1
ATOM 3670 O O . LEU B 1 180 ? 21.891 -4.09 -6.941 1 94.38 180 LEU B O 1
ATOM 3674 N N . PRO B 1 181 ? 20.781 -4.066 -8.891 1 96 181 PRO B N 1
ATOM 3675 C CA . PRO B 1 181 ? 20.016 -2.904 -8.43 1 96 181 PRO B CA 1
ATOM 3676 C C . PRO B 1 181 ? 19.016 -3.256 -7.332 1 96 181 PRO B C 1
ATOM 3678 O O . PRO B 1 181 ? 18.578 -4.406 -7.234 1 96 181 PRO B O 1
ATOM 3681 N N . GLU B 1 182 ? 18.641 -2.25 -6.477 1 96.62 182 GLU B N 1
ATOM 3682 C CA . GLU B 1 182 ? 17.562 -2.453 -5.516 1 96.62 182 GLU B CA 1
ATOM 3683 C C . GLU B 1 182 ? 16.234 -2.744 -6.219 1 96.62 182 GLU B C 1
ATOM 3685 O O . GLU B 1 182 ? 15.914 -2.125 -7.234 1 96.62 182 GLU B O 1
ATOM 3690 N N . PRO B 1 183 ? 15.531 -3.645 -5.699 1 98.19 183 PRO B N 1
ATOM 3691 C CA . PRO B 1 183 ? 14.32 -4.078 -6.387 1 98.19 183 PRO B CA 1
ATOM 3692 C C . PRO B 1 183 ? 13.211 -3.025 -6.352 1 98.19 183 PRO B C 1
ATOM 3694 O O . PRO B 1 183 ? 13.016 -2.369 -5.324 1 98.19 183 PRO B O 1
ATOM 3697 N N . ALA B 1 184 ? 12.555 -2.908 -7.449 1 98.44 184 ALA B N 1
ATOM 3698 C CA . ALA B 1 184 ? 11.43 -1.987 -7.551 1 98.44 184 ALA B CA 1
ATOM 3699 C C . ALA B 1 184 ? 10.125 -2.666 -7.137 1 98.44 184 ALA B C 1
ATOM 3701 O O . ALA B 1 184 ? 9.133 -1.995 -6.84 1 98.44 184 ALA B O 1
ATOM 3702 N N . LEU B 1 185 ? 10.133 -3.963 -7.164 1 98.88 185 LEU B N 1
ATOM 3703 C CA . LEU B 1 185 ? 8.938 -4.766 -6.941 1 98.88 185 LEU B CA 1
ATOM 3704 C C . LEU B 1 185 ? 9.25 -5.992 -6.094 1 98.88 185 LEU B C 1
ATOM 3706 O O . LEU B 1 185 ? 10.273 -6.652 -6.305 1 98.88 185 LEU B O 1
ATOM 3710 N N . GLY B 1 186 ? 8.445 -6.203 -5.062 1 98.88 186 GLY B N 1
ATOM 3711 C CA . GLY B 1 186 ? 8.57 -7.359 -4.191 1 98.88 186 GLY B CA 1
ATOM 3712 C C . GLY B 1 186 ? 7.309 -8.195 -4.125 1 98.88 186 GLY B C 1
ATOM 3713 O O . GLY B 1 186 ? 6.199 -7.66 -4.156 1 98.88 186 GLY B O 1
ATOM 3714 N N . PHE B 1 187 ? 7.48 -9.492 -4.027 1 98.94 187 PHE B N 1
ATOM 3715 C CA . PHE B 1 187 ? 6.359 -10.414 -3.902 1 98.94 187 PHE B CA 1
ATOM 3716 C C . PHE B 1 187 ? 6.41 -11.156 -2.568 1 98.94 187 PHE B C 1
ATOM 3718 O O . PHE B 1 187 ? 7.418 -11.781 -2.236 1 98.94 187 PHE B O 1
ATOM 3725 N N . ASN B 1 188 ? 5.305 -11.062 -1.854 1 98.81 188 ASN B N 1
ATOM 3726 C CA . ASN B 1 188 ? 5.207 -11.695 -0.543 1 98.81 188 ASN B CA 1
ATOM 3727 C C . ASN B 1 188 ? 4.09 -12.734 -0.504 1 98.81 188 ASN B C 1
ATOM 3729 O O . ASN B 1 188 ? 2.941 -12.422 -0.833 1 98.81 188 ASN B O 1
ATOM 3733 N N . CYS B 1 189 ? 4.418 -13.961 -0.171 1 97.69 189 CYS B N 1
ATOM 3734 C CA . CYS B 1 189 ? 3.369 -14.961 0.026 1 97.69 189 CYS B CA 1
ATOM 3735 C C . CYS B 1 189 ? 3.537 -15.672 1.363 1 97.69 189 CYS B C 1
ATOM 3737 O O . CYS B 1 189 ? 2.93 -16.719 1.595 1 97.69 189 CYS B O 1
ATOM 3739 N N . VAL B 1 190 ? 4.398 -15.148 2.23 1 96.44 190 VAL B N 1
ATOM 3740 C CA . VAL B 1 190 ? 4.695 -15.805 3.498 1 96.44 190 VAL B CA 1
ATOM 3741 C C . VAL B 1 190 ? 4.18 -14.953 4.656 1 96.44 190 VAL B C 1
ATOM 3743 O O . VAL B 1 190 ? 3.387 -15.422 5.477 1 96.44 190 VAL B O 1
ATOM 3746 N N . GLY B 1 191 ? 4.531 -13.703 4.773 1 96.88 191 GLY B N 1
ATOM 3747 C CA . GLY B 1 191 ? 4.234 -12.82 5.891 1 96.88 191 GLY B CA 1
ATOM 3748 C C . GLY B 1 191 ? 5.332 -12.789 6.934 1 96.88 191 GLY B C 1
ATOM 3749 O O . GLY B 1 191 ? 6.457 -13.227 6.676 1 96.88 191 GLY B O 1
ATOM 3750 N N . GLY B 1 192 ? 5.09 -12.109 8.023 1 95.94 192 GLY B N 1
ATOM 3751 C CA . GLY B 1 192 ? 6.027 -12.094 9.141 1 95.94 192 GLY B CA 1
ATOM 3752 C C . GLY B 1 192 ? 7.391 -11.539 8.758 1 95.94 192 GLY B C 1
ATOM 3753 O O . GLY B 1 192 ? 7.488 -10.594 7.98 1 95.94 192 GLY B O 1
ATOM 3754 N N . ASN B 1 193 ? 8.43 -12.141 9.258 1 93.69 193 ASN B N 1
ATOM 3755 C CA . ASN B 1 193 ? 9.797 -11.664 9.055 1 93.69 193 ASN B CA 1
ATOM 3756 C C . ASN B 1 193 ? 10.195 -11.703 7.586 1 93.69 193 ASN B C 1
ATOM 3758 O O . ASN B 1 193 ? 10.898 -10.82 7.105 1 93.69 193 ASN B O 1
ATOM 3762 N N . ALA B 1 194 ? 9.75 -12.719 6.934 1 95.12 194 ALA B N 1
ATOM 3763 C CA . ALA B 1 194 ? 10.078 -12.844 5.516 1 95.12 194 ALA B CA 1
ATOM 3764 C C . ALA B 1 194 ? 9.578 -11.633 4.734 1 95.12 194 ALA B C 1
ATOM 3766 O O . ALA B 1 194 ? 10.258 -11.141 3.83 1 95.12 194 ALA B O 1
ATOM 3767 N N . ALA B 1 195 ? 8.422 -11.195 5.109 1 97.44 195 ALA B N 1
ATOM 3768 C CA . ALA B 1 195 ? 7.879 -10 4.469 1 97.44 195 ALA B CA 1
ATOM 3769 C C . ALA B 1 195 ? 8.703 -8.766 4.824 1 97.44 195 ALA B C 1
ATOM 3771 O O . ALA B 1 195 ? 8.945 -7.91 3.973 1 97.44 195 ALA B O 1
ATOM 3772 N N . SER B 1 196 ? 9.125 -8.68 6.059 1 96.06 196 SER B N 1
ATOM 3773 C CA . SER B 1 196 ? 9.93 -7.547 6.516 1 96.06 196 SER B CA 1
ATOM 3774 C C . SER B 1 196 ? 11.234 -7.449 5.738 1 96.06 196 SER B C 1
ATOM 3776 O O . SER B 1 196 ? 11.711 -6.352 5.449 1 96.06 196 SER B O 1
ATOM 3778 N N . LEU B 1 197 ? 11.797 -8.578 5.422 1 95.56 197 LEU B N 1
ATOM 3779 C CA . LEU B 1 197 ? 13.047 -8.602 4.668 1 95.56 197 LEU B CA 1
ATOM 3780 C C . LEU B 1 197 ? 12.844 -8.062 3.258 1 95.56 197 LEU B C 1
ATOM 3782 O O . LEU B 1 197 ? 13.703 -7.363 2.723 1 95.56 197 LEU B O 1
ATOM 3786 N N . ILE B 1 198 ? 11.68 -8.375 2.633 1 97.5 198 ILE B N 1
ATOM 3787 C CA . ILE B 1 198 ? 11.352 -7.812 1.328 1 97.5 198 ILE B CA 1
ATOM 3788 C C . ILE B 1 198 ? 11.289 -6.289 1.427 1 97.5 198 ILE B C 1
ATOM 3790 O O . ILE B 1 198 ? 11.898 -5.582 0.618 1 97.5 198 ILE B O 1
ATOM 3794 N N . LEU B 1 199 ? 10.609 -5.793 2.418 1 97.38 199 LEU B N 1
ATOM 3795 C CA . LEU B 1 199 ? 10.453 -4.355 2.609 1 97.38 199 LEU B CA 1
ATOM 3796 C C . LEU B 1 199 ? 11.812 -3.676 2.738 1 97.38 199 LEU B C 1
ATOM 3798 O O . LEU B 1 199 ? 12.023 -2.598 2.18 1 97.38 199 LEU B O 1
ATOM 3802 N N . LYS B 1 200 ? 12.641 -4.312 3.438 1 95.75 200 LYS B N 1
ATOM 3803 C CA . LYS B 1 200 ? 13.977 -3.777 3.68 1 95.75 200 LYS B CA 1
ATOM 3804 C C . LYS B 1 200 ? 14.766 -3.662 2.381 1 95.75 200 LYS B C 1
ATOM 3806 O O . LYS B 1 200 ? 15.516 -2.703 2.188 1 95.75 200 LYS B O 1
ATOM 3811 N N . LEU B 1 201 ? 14.562 -4.543 1.464 1 96.81 201 LEU B N 1
ATOM 3812 C CA . LEU B 1 201 ? 15.383 -4.645 0.262 1 96.81 201 LEU B CA 1
ATOM 3813 C C . LEU B 1 201 ? 14.844 -3.742 -0.843 1 96.81 201 LEU B C 1
ATOM 3815 O O . LEU B 1 201 ? 15.562 -3.404 -1.783 1 96.81 201 LEU B O 1
ATOM 3819 N N . LEU B 1 202 ? 13.57 -3.4 -0.761 1 97.5 202 LEU B N 1
ATOM 3820 C CA . LEU B 1 202 ? 12.953 -2.605 -1.817 1 97.5 202 LEU B CA 1
ATOM 3821 C C . LEU B 1 202 ? 13.625 -1.24 -1.933 1 97.5 202 LEU B C 1
ATOM 3823 O O . LEU B 1 202 ? 14.062 -0.675 -0.93 1 97.5 202 LEU B O 1
ATOM 3827 N N . LYS B 1 203 ? 13.688 -0.759 -3.104 1 97.31 203 LYS B N 1
ATOM 3828 C CA . LYS B 1 203 ? 14.242 0.577 -3.32 1 97.31 203 LYS B CA 1
ATOM 3829 C C . LYS B 1 203 ? 13.258 1.654 -2.873 1 97.31 203 LYS B C 1
ATOM 3831 O O . LYS B 1 203 ? 12.109 1.352 -2.523 1 97.31 203 LYS B O 1
ATOM 3836 N N . GLN B 1 204 ? 13.734 2.887 -2.891 1 96.62 204 GLN B N 1
ATOM 3837 C CA . GLN B 1 204 ? 12.836 4.02 -2.686 1 96.62 204 GLN B CA 1
ATOM 3838 C C . GLN B 1 204 ? 11.688 4 -3.684 1 96.62 204 GLN B C 1
ATOM 3840 O O . GLN B 1 204 ? 11.898 3.836 -4.887 1 96.62 204 GLN B O 1
ATOM 3845 N N . GLY B 1 205 ? 10.492 4.078 -3.133 1 97.56 205 GLY B N 1
ATOM 3846 C CA . GLY B 1 205 ? 9.328 4.074 -4.004 1 97.56 205 GLY B CA 1
ATOM 3847 C C . GLY B 1 205 ? 8.938 2.686 -4.473 1 97.56 205 GLY B C 1
ATOM 3848 O O . GLY B 1 205 ? 8.133 2.539 -5.395 1 97.56 205 GLY B O 1
ATOM 3849 N N . GLY B 1 206 ? 9.508 1.665 -3.885 1 98.5 206 GLY B N 1
ATOM 3850 C CA . GLY B 1 206 ? 9.227 0.294 -4.281 1 98.5 206 GLY B CA 1
ATOM 3851 C C . GLY B 1 206 ? 7.828 -0.162 -3.893 1 98.5 206 GLY B C 1
ATOM 3852 O O . GLY B 1 206 ? 7.156 0.493 -3.096 1 98.5 206 GLY B O 1
ATOM 3853 N N . THR B 1 207 ? 7.402 -1.296 -4.43 1 98.88 207 THR B N 1
ATOM 3854 C CA . THR B 1 207 ? 6.082 -1.86 -4.195 1 98.88 207 THR B CA 1
ATOM 3855 C C . THR B 1 207 ? 6.184 -3.312 -3.738 1 98.88 207 THR B C 1
ATOM 3857 O O . THR B 1 207 ? 6.98 -4.082 -4.281 1 98.88 207 THR B O 1
ATOM 3860 N N . MET B 1 208 ? 5.5 -3.635 -2.709 1 98.94 208 MET B N 1
ATOM 3861 C CA . MET B 1 208 ? 5.359 -5.039 -2.336 1 98.94 208 MET B CA 1
ATOM 3862 C C . MET B 1 208 ? 3.943 -5.535 -2.607 1 98.94 208 MET B C 1
ATOM 3864 O O . MET B 1 208 ? 2.969 -4.895 -2.215 1 98.94 208 MET B O 1
ATOM 3868 N N . VAL B 1 209 ? 3.848 -6.609 -3.287 1 98.88 209 VAL B N 1
ATOM 3869 C CA . VAL B 1 209 ? 2.574 -7.258 -3.592 1 98.88 209 VAL B CA 1
ATOM 3870 C C . VAL B 1 209 ? 2.424 -8.523 -2.756 1 98.88 209 VAL B C 1
ATOM 3872 O O . VAL B 1 209 ? 3.266 -9.422 -2.826 1 98.88 209 VAL B O 1
ATOM 3875 N N . THR B 1 210 ? 1.395 -8.555 -1.92 1 98.81 210 THR B N 1
ATOM 3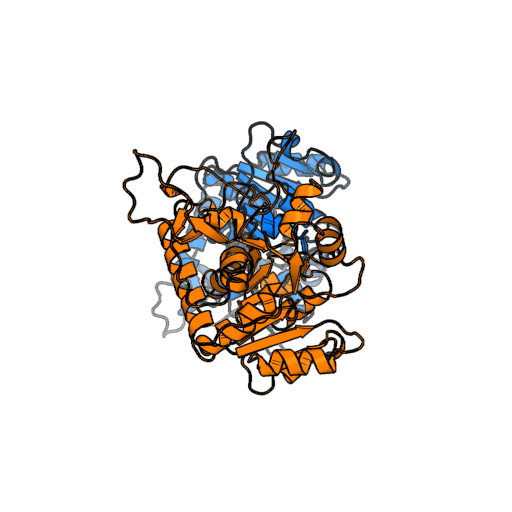876 C CA . THR B 1 210 ? 1.081 -9.742 -1.133 1 98.81 210 THR B CA 1
ATOM 3877 C C . THR B 1 210 ? 0.048 -10.609 -1.848 1 98.81 210 THR B C 1
ATOM 3879 O O . THR B 1 210 ? -1.056 -10.148 -2.146 1 98.81 210 THR B O 1
ATOM 3882 N N . TYR B 1 211 ? 0.409 -11.844 -2.113 1 97.81 211 TYR B N 1
ATOM 3883 C CA . TYR B 1 211 ? -0.496 -12.703 -2.867 1 97.81 211 TYR B CA 1
ATOM 3884 C C . TYR B 1 211 ? -0.752 -14.008 -2.125 1 97.81 211 TYR B C 1
ATOM 3886 O O . TYR B 1 211 ? -1.445 -14.898 -2.633 1 97.81 211 TYR B O 1
ATOM 3894 N N . GLY B 1 212 ? -0.183 -14.094 -0.933 1 95.31 212 GLY B N 1
ATOM 3895 C CA . GLY B 1 212 ? -0.364 -15.242 -0.065 1 95.31 212 GLY B CA 1
ATOM 3896 C C . GLY B 1 212 ? 0.044 -14.977 1.372 1 95.31 212 GLY B C 1
ATOM 3897 O O . GLY B 1 212 ? 0.521 -13.891 1.696 1 95.31 212 GLY B O 1
ATOM 3898 N N . GLY B 1 213 ? -0.185 -15.883 2.252 1 93 213 GLY B N 1
ATOM 3899 C CA . GLY B 1 213 ? 0.122 -15.797 3.67 1 93 213 GLY B CA 1
ATOM 3900 C C . GLY B 1 213 ? 0.446 -17.141 4.293 1 93 213 GLY B C 1
ATOM 3901 O O . GLY B 1 213 ? -0.196 -17.562 5.258 1 93 213 GLY B O 1
ATOM 3902 N N . MET B 1 214 ? 1.5 -17.688 3.871 1 88.19 214 MET B N 1
ATOM 3903 C CA . MET B 1 214 ? 1.791 -19.078 4.199 1 88.19 214 MET B CA 1
ATOM 3904 C C . MET B 1 214 ? 2.141 -19.219 5.676 1 88.19 214 MET B C 1
ATOM 3906 O O . MET B 1 214 ? 1.941 -20.297 6.262 1 88.19 214 MET B O 1
ATOM 3910 N N . SER B 1 215 ? 2.672 -18.234 6.312 1 90.56 215 SER B N 1
ATOM 3911 C CA . SER B 1 215 ? 3.049 -18.297 7.723 1 90.56 215 SER B CA 1
ATOM 3912 C C . SER B 1 215 ? 1.866 -17.969 8.625 1 90.56 215 SER B C 1
ATOM 3914 O O . SER B 1 215 ? 1.941 -18.141 9.844 1 90.56 215 SER B O 1
ATOM 3916 N N . LYS B 1 216 ? 0.832 -17.453 7.973 1 90.5 216 LYS B N 1
ATOM 3917 C CA . LYS B 1 216 ? -0.354 -17 8.695 1 90.5 216 LYS B CA 1
ATOM 3918 C C . LYS B 1 216 ? -0.026 -15.805 9.594 1 90.5 216 LYS B C 1
ATOM 3920 O O . LYS B 1 216 ? -0.791 -15.477 10.508 1 90.5 216 LYS B O 1
ATOM 3925 N N . ARG B 1 217 ? 1.129 -15.273 9.5 1 95.19 217 ARG B N 1
ATOM 3926 C CA . ARG B 1 217 ? 1.508 -14.055 10.203 1 95.19 217 ARG B CA 1
ATOM 3927 C C . ARG B 1 217 ? 1.247 -12.82 9.344 1 95.19 217 ARG B C 1
ATOM 3929 O O . ARG B 1 217 ? 1.447 -12.852 8.125 1 95.19 217 ARG B O 1
ATOM 3936 N N . PRO B 1 218 ? 0.859 -11.781 9.953 1 97.75 218 PRO B N 1
ATOM 3937 C CA . PRO B 1 218 ? 0.571 -10.57 9.188 1 97.75 218 PRO B CA 1
ATOM 3938 C C . PRO B 1 218 ? 1.834 -9.875 8.68 1 97.75 218 PRO B C 1
ATOM 3940 O O . PRO B 1 218 ? 2.947 -10.297 9 1 97.75 218 PRO B O 1
ATOM 3943 N N . VAL B 1 219 ? 1.647 -8.906 7.832 1 98.12 219 VAL B N 1
ATOM 3944 C CA . VAL B 1 219 ? 2.719 -8.016 7.395 1 98.12 219 VAL B CA 1
ATOM 3945 C C . VAL B 1 219 ? 2.84 -6.84 8.359 1 98.12 219 VAL B C 1
ATOM 3947 O O . VAL B 1 219 ? 1.846 -6.184 8.68 1 98.12 219 VAL B O 1
ATOM 3950 N N . THR B 1 220 ? 4 -6.625 8.883 1 98.25 220 THR B N 1
ATOM 3951 C CA . THR B 1 220 ? 4.285 -5.5 9.766 1 98.25 220 THR B CA 1
ATOM 3952 C C . THR B 1 220 ? 5.207 -4.496 9.086 1 98.25 220 THR B C 1
ATOM 3954 O O . THR B 1 220 ? 6.289 -4.855 8.617 1 98.25 220 THR B O 1
ATOM 3957 N N . VAL B 1 221 ? 4.836 -3.256 9.039 1 98.12 221 VAL B N 1
ATOM 3958 C CA . VAL B 1 221 ? 5.582 -2.256 8.289 1 98.12 221 VAL B CA 1
ATOM 3959 C C . VAL B 1 221 ? 5.902 -1.062 9.18 1 98.12 221 VAL B C 1
ATOM 3961 O O . VAL B 1 221 ? 4.996 -0.391 9.68 1 98.12 221 VAL B O 1
ATOM 3964 N N . PRO B 1 222 ? 7.176 -0.796 9.398 1 97.19 222 PRO B N 1
ATOM 3965 C CA . PRO B 1 222 ? 7.531 0.441 10.094 1 97.19 222 PRO B CA 1
ATOM 3966 C C . PRO B 1 222 ? 7.008 1.689 9.391 1 97.19 222 PRO B C 1
ATOM 3968 O O . PRO B 1 222 ? 6.992 1.743 8.156 1 97.19 222 PRO B O 1
ATOM 3971 N N . THR B 1 223 ? 6.66 2.668 10.156 1 95.81 223 THR B N 1
ATOM 3972 C CA . THR B 1 223 ? 6.121 3.924 9.648 1 95.81 223 THR B CA 1
ATOM 3973 C C . THR B 1 223 ? 7.105 4.582 8.68 1 95.81 223 THR B C 1
ATOM 3975 O O . THR B 1 223 ? 6.699 5.137 7.656 1 95.81 223 THR B O 1
ATOM 3978 N N . SER B 1 224 ? 8.367 4.484 8.961 1 95.5 224 SER B N 1
ATOM 3979 C CA . SER B 1 224 ? 9.398 5.148 8.172 1 95.5 224 SER B CA 1
ATOM 3980 C C . SER B 1 224 ? 9.43 4.613 6.746 1 95.5 224 SER B C 1
ATOM 3982 O O . SER B 1 224 ? 9.773 5.34 5.812 1 95.5 224 SER B O 1
ATOM 3984 N N . TYR B 1 225 ? 9.055 3.336 6.551 1 97.44 225 TYR B N 1
ATOM 3985 C CA . TYR B 1 225 ? 9.047 2.764 5.207 1 97.44 225 TYR B CA 1
ATOM 3986 C C . TYR B 1 225 ? 7.961 3.4 4.352 1 97.44 225 TYR B C 1
ATOM 3988 O O .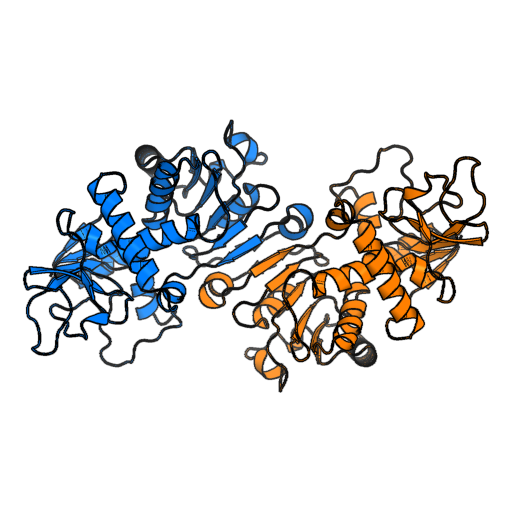 TYR B 1 225 ? 8.125 3.545 3.139 1 97.44 225 TYR B O 1
ATOM 3996 N N . PHE B 1 226 ? 6.848 3.775 4.98 1 97.75 226 PHE B N 1
ATOM 3997 C CA . PHE B 1 226 ? 5.793 4.477 4.258 1 97.75 226 PHE B CA 1
ATOM 3998 C C . PHE B 1 226 ? 6.199 5.914 3.969 1 97.75 226 PHE B C 1
ATOM 4000 O O . PHE B 1 226 ? 6.156 6.359 2.818 1 97.75 226 PHE B O 1
ATOM 4007 N N . ILE B 1 227 ? 6.59 6.582 5.004 1 95.75 227 ILE B N 1
ATOM 4008 C CA . ILE B 1 227 ? 6.781 8.023 4.898 1 95.75 227 ILE B CA 1
ATOM 4009 C C . ILE B 1 227 ? 8.094 8.32 4.168 1 95.75 227 ILE B C 1
ATOM 4011 O O . ILE B 1 227 ? 8.086 8.938 3.104 1 95.75 227 ILE B O 1
ATOM 4015 N N . PHE B 1 228 ? 9.234 7.734 4.57 1 93.81 228 PHE B N 1
ATOM 4016 C CA . PHE B 1 228 ? 10.539 8.18 4.082 1 93.81 228 PHE B CA 1
ATOM 4017 C C . PHE B 1 228 ? 10.984 7.344 2.889 1 93.81 228 PHE B C 1
ATOM 4019 O O . PHE B 1 228 ? 11.656 7.848 1.989 1 93.81 228 PHE B O 1
ATOM 4026 N N . LYS B 1 229 ? 10.594 6.113 2.871 1 95.94 229 LYS B N 1
ATOM 4027 C CA . LYS B 1 229 ? 10.992 5.25 1.763 1 95.94 229 LYS B CA 1
ATOM 4028 C C . LYS B 1 229 ? 9.922 5.223 0.675 1 95.94 229 LYS B C 1
ATOM 4030 O O . LYS B 1 229 ? 10.172 4.734 -0.431 1 95.94 229 LYS B O 1
ATOM 4035 N N . ASP B 1 230 ? 8.695 5.672 1.032 1 97.38 230 ASP B N 1
ATOM 4036 C CA . ASP B 1 230 ? 7.594 5.824 0.092 1 97.38 230 ASP B CA 1
ATOM 4037 C C . ASP B 1 230 ? 7.215 4.48 -0.529 1 97.38 230 ASP B C 1
ATOM 4039 O O . ASP B 1 230 ? 7.031 4.383 -1.744 1 97.38 230 ASP B O 1
ATOM 4043 N N . LEU B 1 231 ? 7.184 3.445 0.281 1 98.56 231 LEU B N 1
ATOM 4044 C CA . LEU B 1 231 ? 6.77 2.135 -0.208 1 98.56 231 LEU B CA 1
ATOM 4045 C C . LEU B 1 231 ? 5.266 2.092 -0.449 1 98.56 231 LEU B C 1
ATOM 4047 O O . LEU B 1 231 ? 4.504 2.787 0.229 1 98.56 231 LEU B O 1
ATOM 4051 N N . SER B 1 232 ? 4.879 1.3 -1.4 1 98.75 232 SER B N 1
ATOM 4052 C CA . SER B 1 232 ? 3.488 0.95 -1.664 1 98.75 232 SER B CA 1
ATOM 4053 C C . SER B 1 232 ? 3.232 -0.531 -1.405 1 98.75 232 SER B C 1
ATOM 4055 O O . SER B 1 232 ? 3.994 -1.387 -1.858 1 98.75 232 SER B O 1
ATOM 4057 N N . LEU B 1 233 ? 2.219 -0.83 -0.629 1 98.88 233 LEU B N 1
ATOM 4058 C CA . LEU B 1 233 ? 1.826 -2.217 -0.408 1 98.88 233 LEU B CA 1
ATOM 4059 C C . LEU B 1 233 ? 0.468 -2.504 -1.041 1 98.88 233 LEU B C 1
ATOM 4061 O O . LEU B 1 233 ? -0.484 -1.744 -0.849 1 98.88 233 LEU B O 1
ATOM 4065 N N . ARG B 1 234 ? 0.429 -3.564 -1.803 1 98.62 234 ARG B N 1
ATOM 4066 C CA . ARG B 1 234 ? -0.753 -3.98 -2.551 1 98.62 234 ARG B CA 1
ATOM 4067 C C . ARG B 1 234 ? -1.003 -5.477 -2.395 1 98.62 234 ARG B C 1
ATOM 4069 O O . ARG B 1 234 ? -0.197 -6.184 -1.786 1 98.62 234 ARG B O 1
ATOM 4076 N N . GLY B 1 235 ? -2.184 -5.859 -2.848 1 98.31 235 GLY B N 1
ATOM 4077 C CA . GLY B 1 235 ? -2.533 -7.27 -2.895 1 98.31 235 GLY B CA 1
ATOM 4078 C C . GLY B 1 235 ? -2.844 -7.762 -4.297 1 98.31 235 GLY B C 1
ATOM 4079 O O . GLY B 1 235 ? -3.057 -6.957 -5.207 1 98.31 235 GLY B O 1
ATOM 4080 N N . PHE B 1 236 ? -2.771 -9.008 -4.434 1 97.94 236 PHE B N 1
ATOM 4081 C CA . PHE B 1 236 ? -3.176 -9.617 -5.695 1 97.94 236 PHE B CA 1
ATOM 4082 C C . PHE B 1 236 ? -3.98 -10.891 -5.445 1 97.94 236 PHE B C 1
ATOM 4084 O O . PHE B 1 236 ? -3.6 -11.719 -4.621 1 97.94 236 PHE B O 1
ATOM 4091 N N . TRP B 1 237 ? -5.043 -10.945 -6.133 1 95.12 237 TRP B N 1
ATOM 4092 C CA . TRP B 1 237 ? -5.926 -12.109 -6.078 1 95.12 237 TRP B CA 1
ATOM 4093 C C . TRP B 1 237 ? -6.332 -12.547 -7.48 1 95.12 237 TRP B C 1
ATOM 4095 O O . TRP B 1 237 ? -7.172 -11.906 -8.117 1 95.12 237 TRP B O 1
ATOM 4105 N N . LEU B 1 238 ? -5.789 -13.641 -7.918 1 94.31 238 LEU B N 1
ATOM 4106 C CA . LEU B 1 238 ? -5.988 -14.102 -9.289 1 94.31 238 LEU B CA 1
ATOM 4107 C C . LEU B 1 238 ? -7.469 -14.297 -9.586 1 94.31 238 LEU B C 1
ATOM 4109 O O . LEU B 1 238 ? -7.941 -13.938 -10.664 1 94.31 238 LEU B O 1
ATOM 4113 N N . GLN B 1 239 ? -8.172 -14.891 -8.641 1 89.5 239 GLN B N 1
ATOM 4114 C CA . GLN B 1 239 ? -9.586 -15.172 -8.875 1 89.5 239 GLN B CA 1
ATOM 4115 C C . GLN B 1 239 ? -10.359 -13.898 -9.188 1 89.5 239 GLN B C 1
ATOM 4117 O O . GLN B 1 239 ? -11.258 -13.906 -10.031 1 89.5 239 GLN B O 1
ATOM 4122 N N . LYS B 1 240 ? -10.055 -12.914 -8.469 1 89.12 240 LYS B N 1
ATOM 4123 C CA . LYS B 1 240 ? -10.688 -11.633 -8.75 1 89.12 240 LYS B CA 1
ATOM 4124 C C . LYS B 1 240 ? -10.375 -11.156 -10.164 1 89.12 240 LYS B C 1
ATOM 4126 O O . LYS B 1 240 ? -11.258 -10.656 -10.867 1 89.12 240 LYS B O 1
ATOM 4131 N N . TRP B 1 241 ? -9.211 -11.305 -10.523 1 87.56 241 TRP B N 1
ATOM 4132 C CA . TRP B 1 241 ? -8.773 -10.914 -11.859 1 87.56 241 TRP B CA 1
ATOM 4133 C C . TRP B 1 241 ? -9.469 -11.742 -12.93 1 87.56 241 TRP B C 1
ATOM 4135 O O . TRP B 1 241 ? -9.914 -11.203 -13.945 1 87.56 241 TRP B O 1
ATOM 4145 N N . LEU B 1 242 ? -9.625 -12.992 -12.711 1 89.25 242 LEU B N 1
ATOM 4146 C CA . LEU B 1 242 ? -10.227 -13.898 -13.672 1 89.25 242 LEU B CA 1
ATOM 4147 C C . LEU B 1 242 ? -11.719 -13.633 -13.812 1 89.25 242 LEU B C 1
ATOM 4149 O O . LEU B 1 242 ? -12.32 -13.945 -14.844 1 89.25 242 LEU B O 1
ATOM 4153 N N . ASN B 1 243 ? -12.297 -13.102 -12.805 1 84.5 243 ASN B N 1
ATOM 4154 C CA . ASN B 1 243 ? -13.719 -12.805 -12.828 1 84.5 243 ASN B CA 1
ATOM 4155 C C . ASN B 1 243 ? -14 -11.469 -13.508 1 84.5 243 ASN B C 1
ATOM 4157 O O . ASN B 1 243 ? -15.156 -11.109 -13.734 1 84.5 243 ASN B O 1
ATOM 4161 N N . SER B 1 244 ? -13.008 -10.859 -13.828 1 79.56 244 SER B N 1
ATOM 4162 C CA . SER B 1 244 ? -13.18 -9.578 -14.508 1 79.56 244 SER B CA 1
ATOM 4163 C C . SER B 1 244 ? -13.484 -9.773 -15.992 1 79.56 244 SER B C 1
ATOM 4165 O O . SER B 1 244 ? -13.469 -10.898 -16.484 1 79.56 244 SER B O 1
ATOM 4167 N N . ASP B 1 245 ? -13.953 -8.758 -16.688 1 76.81 245 ASP B N 1
ATOM 4168 C CA . ASP B 1 245 ? -14.352 -8.805 -18.094 1 76.81 245 ASP B CA 1
ATOM 4169 C C . ASP B 1 245 ? -13.133 -8.883 -19.016 1 76.81 245 ASP B C 1
ATOM 4171 O O . ASP B 1 245 ? -13.148 -8.359 -20.125 1 76.81 245 ASP B O 1
ATOM 4175 N N . LYS B 1 246 ? -12.133 -9.773 -18.547 1 82.44 246 LYS B N 1
ATOM 4176 C CA . LYS B 1 246 ? -10.898 -9.812 -19.312 1 82.44 246 LYS B CA 1
ATOM 4177 C C . LYS B 1 246 ? -10.602 -11.227 -19.797 1 82.44 246 LYS B C 1
ATOM 4179 O O . LYS B 1 246 ? -9.453 -11.68 -19.75 1 82.44 246 LYS B O 1
ATOM 4184 N N . THR B 1 247 ? -11.57 -11.867 -20.266 1 87.75 247 THR B N 1
ATOM 4185 C CA . THR B 1 247 ? -11.453 -13.273 -20.641 1 87.75 247 THR B CA 1
ATOM 4186 C C . THR B 1 247 ? -10.461 -13.453 -21.781 1 87.75 247 THR B C 1
ATOM 4188 O O . THR B 1 247 ? -9.586 -14.32 -21.734 1 87.75 247 THR B O 1
ATOM 4191 N N . GLU B 1 248 ? -10.57 -12.594 -22.781 1 91 248 GLU B N 1
ATOM 4192 C CA . GLU B 1 248 ? -9.695 -12.734 -23.938 1 91 248 GLU B CA 1
ATOM 4193 C C . GLU B 1 248 ? -8.234 -12.484 -23.562 1 91 248 GLU B C 1
ATOM 4195 O O . GLU B 1 248 ? -7.34 -13.172 -24.062 1 91 248 GLU B O 1
ATOM 4200 N N . ASP B 1 249 ? -8.023 -11.523 -22.703 1 92.31 249 ASP B N 1
ATOM 4201 C CA . ASP B 1 249 ? -6.672 -11.25 -22.234 1 92.31 249 ASP B CA 1
ATOM 4202 C C . ASP B 1 249 ? -6.105 -12.453 -21.484 1 92.31 249 ASP B C 1
ATOM 4204 O O . ASP B 1 249 ? -4.945 -12.828 -21.672 1 92.31 249 ASP B O 1
ATOM 4208 N N . CYS B 1 250 ? -6.926 -13.016 -20.719 1 93.56 250 CYS B N 1
ATOM 4209 C CA . CYS B 1 250 ? -6.527 -14.188 -19.938 1 93.56 250 CYS B CA 1
ATOM 4210 C C . CYS B 1 250 ? -6.113 -15.328 -20.859 1 93.56 250 CYS B C 1
ATOM 4212 O O . CYS B 1 250 ? -5.055 -15.93 -20.672 1 93.56 250 CYS B O 1
ATOM 4214 N N . ARG B 1 251 ? -6.891 -15.602 -21.859 1 96 251 ARG B N 1
ATOM 4215 C CA . ARG B 1 251 ? -6.637 -16.703 -22.781 1 96 251 ARG B CA 1
ATOM 4216 C C . ARG B 1 251 ? -5.352 -16.469 -23.578 1 96 251 ARG B C 1
ATOM 4218 O O . ARG B 1 251 ? -4.566 -17.391 -23.781 1 96 251 ARG B O 1
ATOM 4225 N N . ARG B 1 252 ? -5.121 -15.195 -23.922 1 96.88 252 ARG B N 1
ATOM 4226 C CA . ARG B 1 252 ? -3.883 -14.867 -24.609 1 96.88 252 ARG B CA 1
ATOM 4227 C C . ARG B 1 252 ? -2.672 -15.109 -23.719 1 96.88 252 ARG B C 1
ATOM 4229 O O . ARG B 1 252 ? -1.642 -15.602 -24.172 1 96.88 252 ARG B O 1
ATOM 4236 N N . MET B 1 253 ? -2.811 -14.789 -22.5 1 97.69 253 MET B N 1
ATOM 4237 C CA . MET B 1 253 ? -1.721 -14.977 -21.547 1 97.69 253 MET B CA 1
ATOM 4238 C C . MET B 1 253 ? -1.454 -16.469 -21.328 1 97.69 253 MET B C 1
ATOM 4240 O O . MET B 1 253 ? -0.3 -16.875 -21.219 1 97.69 253 MET B O 1
ATOM 4244 N N . ILE B 1 254 ? -2.484 -17.188 -21.281 1 97.75 254 ILE B N 1
ATOM 4245 C CA . ILE B 1 254 ? -2.365 -18.641 -21.109 1 97.75 254 ILE B CA 1
ATOM 4246 C C . ILE B 1 254 ? -1.624 -19.234 -22.297 1 97.75 254 ILE B C 1
ATOM 4248 O O . ILE B 1 254 ? -0.714 -20.047 -22.125 1 97.75 254 ILE B O 1
ATOM 4252 N N . ASP B 1 255 ? -1.984 -18.797 -23.453 1 98.5 255 ASP B N 1
ATOM 4253 C CA . ASP B 1 255 ? -1.312 -19.281 -24.656 1 98.5 255 ASP B CA 1
ATOM 4254 C C . ASP B 1 255 ? 0.163 -18.891 -24.656 1 98.5 255 ASP B C 1
ATOM 4256 O O . ASP B 1 255 ? 1.022 -19.672 -25.047 1 98.5 255 ASP B O 1
ATOM 4260 N N . TYR B 1 256 ? 0.394 -17.688 -24.266 1 98.69 256 TYR B N 1
ATOM 4261 C CA . TYR B 1 256 ? 1.77 -17.203 -24.141 1 98.69 256 TYR B CA 1
ATOM 4262 C C . TYR B 1 256 ? 2.566 -18.094 -23.188 1 98.69 256 TYR B C 1
ATOM 4264 O O . TYR B 1 256 ? 3.668 -18.531 -23.516 1 98.69 256 TYR B O 1
ATOM 4272 N N . LEU B 1 257 ? 2.014 -18.406 -22.078 1 98.81 257 LEU B N 1
ATOM 4273 C CA . LEU B 1 257 ? 2.682 -19.219 -21.062 1 98.81 257 LEU B CA 1
ATOM 4274 C C . LEU B 1 257 ? 2.908 -20.641 -21.562 1 98.81 257 LEU B C 1
ATOM 4276 O O . LEU B 1 257 ? 3.982 -21.203 -21.344 1 98.81 257 LEU B O 1
ATOM 4280 N N . LEU B 1 258 ? 1.925 -21.172 -22.188 1 98.81 258 LEU B N 1
ATOM 4281 C CA . LEU B 1 258 ? 2.092 -22.516 -22.75 1 98.81 258 LEU B CA 1
ATOM 4282 C C . LEU B 1 258 ? 3.139 -22.516 -23.859 1 98.81 258 LEU B C 1
ATOM 4284 O O . LEU B 1 258 ? 3.838 -23.516 -24.062 1 98.81 258 LEU B O 1
ATOM 4288 N N . GLY B 1 259 ? 3.184 -21.375 -24.547 1 98.81 259 GLY B N 1
ATOM 4289 C CA . GLY B 1 259 ? 4.27 -21.219 -25.5 1 98.81 259 GLY B CA 1
ATOM 4290 C C . GLY B 1 259 ? 5.645 -21.312 -24.859 1 98.81 259 GLY B C 1
ATOM 4291 O O . GLY B 1 259 ? 6.547 -21.953 -25.391 1 98.81 259 GLY B O 1
ATOM 4292 N N . LEU B 1 260 ? 5.82 -20.688 -23.766 1 98.88 260 LEU B N 1
ATOM 4293 C CA . LEU B 1 260 ? 7.086 -20.734 -23.047 1 98.88 260 LEU B CA 1
ATOM 4294 C C . LEU B 1 260 ? 7.395 -22.141 -22.562 1 98.88 260 LEU B C 1
ATOM 4296 O O . LEU B 1 260 ? 8.555 -22.562 -22.578 1 98.88 260 LEU B O 1
ATOM 4300 N N . VAL B 1 261 ? 6.375 -22.828 -22.141 1 98.75 261 VAL B N 1
ATOM 4301 C CA . VAL B 1 261 ? 6.551 -24.219 -21.75 1 98.75 261 VAL B CA 1
ATOM 4302 C C . VAL B 1 261 ? 7.062 -25.016 -22.953 1 98.75 261 VAL B C 1
ATOM 4304 O O . VAL B 1 261 ? 8.008 -25.797 -22.828 1 98.75 261 VAL B O 1
ATOM 4307 N N . HIS B 1 262 ? 6.441 -24.781 -24.047 1 98.69 262 HIS B N 1
ATOM 4308 C CA . HIS B 1 262 ? 6.809 -25.484 -25.266 1 98.69 262 HIS B CA 1
ATOM 4309 C C . HIS B 1 262 ? 8.266 -25.219 -25.641 1 98.69 262 HIS B C 1
ATOM 4311 O O . HIS B 1 262 ? 8.969 -26.125 -26.094 1 98.69 262 HIS B O 1
ATOM 4317 N N . GLU B 1 263 ? 8.703 -24.047 -25.375 1 98.5 263 GLU B N 1
ATOM 4318 C CA . GLU B 1 263 ? 10.062 -23.625 -25.719 1 98.5 263 GLU B CA 1
ATOM 4319 C C . GLU B 1 263 ? 11.062 -24.047 -24.656 1 98.5 263 GLU B C 1
ATOM 4321 O O . GLU B 1 263 ? 12.266 -23.844 -24.797 1 98.5 263 GLU B O 1
ATOM 4326 N N . GLY B 1 264 ? 10.602 -24.578 -23.562 1 97.88 264 GLY B N 1
ATOM 4327 C CA . GLY B 1 264 ? 11.469 -25 -22.484 1 97.88 264 GLY B CA 1
ATOM 4328 C C . GLY B 1 264 ? 11.898 -23.859 -21.578 1 97.88 264 GLY B C 1
ATOM 4329 O O . GLY B 1 264 ? 12.859 -24 -20.812 1 97.88 264 GLY B O 1
ATOM 4330 N N . LYS B 1 265 ? 11.164 -22.797 -21.625 1 98.56 265 LYS B N 1
ATOM 4331 C CA . LYS B 1 265 ? 11.555 -21.594 -20.875 1 98.56 265 LYS B CA 1
ATOM 4332 C C . LYS B 1 265 ? 10.773 -21.484 -19.578 1 98.56 265 LYS B C 1
ATOM 4334 O O . LYS B 1 265 ? 11.055 -20.625 -18.75 1 98.56 265 LYS B O 1
ATOM 4339 N N . LEU B 1 266 ? 9.844 -22.375 -19.406 1 98.69 266 LEU B N 1
ATOM 4340 C CA . LEU B 1 266 ? 9.062 -22.453 -18.188 1 98.69 266 LEU B CA 1
ATOM 4341 C C . LEU B 1 266 ? 8.875 -23.906 -17.75 1 98.69 266 LEU B C 1
ATOM 4343 O O . LEU B 1 266 ? 8.258 -24.688 -18.469 1 98.69 266 LEU B O 1
ATOM 4347 N N . LYS B 1 267 ? 9.461 -24.188 -16.609 1 97.81 267 LYS B N 1
ATOM 4348 C CA . LYS B 1 267 ? 9.438 -25.562 -16.125 1 97.81 267 LYS B CA 1
ATOM 4349 C C . LYS B 1 267 ? 9.266 -25.609 -14.609 1 97.81 267 LYS B C 1
ATOM 4351 O O . LYS B 1 267 ? 9.734 -24.703 -13.898 1 97.81 267 LYS B O 1
ATOM 4356 N N . TYR B 1 268 ? 8.609 -26.5 -14.141 1 96.5 268 TYR B N 1
ATOM 4357 C CA . TYR B 1 268 ? 8.492 -26.781 -12.719 1 96.5 268 TYR B CA 1
ATOM 4358 C C . TYR B 1 268 ? 8.086 -28.234 -12.477 1 96.5 268 TYR B C 1
ATOM 4360 O O . TYR B 1 268 ? 7.547 -28.891 -13.375 1 96.5 268 TYR B O 1
ATOM 4368 N N . GLU B 1 269 ? 8.391 -28.75 -11.32 1 95 269 GLU B N 1
ATOM 4369 C CA . GLU B 1 269 ? 8.188 -30.156 -11 1 95 269 GLU B CA 1
ATOM 4370 C C . GLU B 1 269 ? 6.781 -30.406 -10.469 1 95 269 GLU B C 1
ATOM 4372 O O . GLU B 1 269 ? 6.25 -29.594 -9.711 1 95 269 GLU B O 1
ATOM 4377 N N . MET B 1 270 ? 6.238 -31.484 -10.898 1 96.88 270 MET B N 1
ATOM 4378 C CA . MET B 1 270 ? 4.926 -31.953 -10.453 1 96.88 270 MET B CA 1
ATOM 4379 C C . MET B 1 270 ? 4.922 -33.469 -10.234 1 96.88 270 MET B C 1
ATOM 4381 O O . MET B 1 270 ? 5.863 -34.156 -10.641 1 96.88 270 MET B O 1
ATOM 4385 N N . GLU B 1 271 ? 4 -33.875 -9.461 1 96.81 271 GLU B N 1
ATOM 4386 C CA . GLU B 1 271 ? 3.771 -35.281 -9.258 1 96.81 271 GLU B CA 1
ATOM 4387 C C . GLU B 1 271 ? 2.365 -35.688 -9.695 1 96.81 271 GLU B C 1
ATOM 4389 O O . GLU B 1 271 ? 1.378 -35.156 -9.203 1 96.81 271 GLU B O 1
ATOM 4394 N N . SER B 1 272 ? 2.369 -36.656 -10.625 1 96.62 272 SER B N 1
ATOM 4395 C CA . SER B 1 272 ? 1.084 -37.156 -11.094 1 96.62 272 SER B CA 1
ATOM 4396 C C . SER B 1 272 ? 0.587 -38.312 -10.219 1 96.62 272 SER B C 1
ATOM 4398 O O . SER B 1 272 ? 1.37 -39.156 -9.805 1 96.62 272 SER B O 1
ATOM 4400 N N . ILE B 1 273 ? -0.63 -38.219 -9.891 1 96.5 273 ILE B N 1
ATOM 4401 C CA . ILE B 1 273 ? -1.266 -39.25 -9.094 1 96.5 273 ILE B CA 1
ATOM 4402 C C . ILE B 1 273 ? -2.619 -39.625 -9.695 1 96.5 273 ILE B C 1
ATOM 4404 O O . ILE B 1 273 ? -3.342 -38.75 -10.188 1 96.5 273 ILE B O 1
ATOM 4408 N N . SER B 1 274 ? -2.969 -40.969 -9.672 1 95.62 274 SER B N 1
ATOM 4409 C CA . SER B 1 274 ? -4.234 -41.406 -10.242 1 95.62 274 SER B CA 1
ATOM 4410 C C . SER B 1 274 ? -5.422 -40.875 -9.438 1 95.62 274 SER B C 1
ATOM 4412 O O . SER B 1 274 ? -5.348 -40.781 -8.211 1 95.62 274 SER B O 1
ATOM 4414 N N . PHE B 1 275 ? -6.477 -40.562 -10.133 1 93.25 275 PHE B N 1
ATOM 4415 C CA . PHE B 1 275 ? -7.695 -40.094 -9.484 1 93.25 275 PHE B CA 1
ATOM 4416 C C . PHE B 1 275 ? -8.164 -41.094 -8.43 1 93.25 275 PHE B C 1
ATOM 4418 O O . PHE B 1 275 ? -8.75 -40.719 -7.418 1 93.25 275 PHE B O 1
ATOM 4425 N N . GLY B 1 276 ? -7.898 -42.375 -8.648 1 92.5 276 GLY B N 1
ATOM 4426 C CA . GLY B 1 276 ? -8.242 -43.406 -7.684 1 92.5 276 GLY B CA 1
ATOM 4427 C C . GLY B 1 276 ? -7.555 -43.219 -6.344 1 92.5 276 GLY B C 1
ATOM 4428 O O . GLY B 1 276 ? -8 -43.75 -5.332 1 92.5 276 GLY B O 1
ATOM 4429 N N . GLU B 1 277 ? -6.508 -42.5 -6.328 1 95.06 277 GLU B N 1
ATOM 4430 C CA . GLU B 1 277 ? -5.746 -42.25 -5.117 1 95.06 277 GLU B CA 1
ATOM 4431 C C . GLU B 1 277 ? -5.906 -40.781 -4.676 1 95.06 277 GLU B C 1
ATOM 4433 O O . GLU B 1 277 ? -4.953 -40.156 -4.211 1 95.06 277 GLU B O 1
ATOM 4438 N N . PHE B 1 278 ? -7.07 -40.312 -4.914 1 92.19 278 PHE B N 1
ATOM 4439 C CA . PHE B 1 278 ? -7.363 -38.938 -4.645 1 92.19 278 PHE B CA 1
ATOM 4440 C C . PHE B 1 278 ? -7.043 -38.562 -3.199 1 92.19 278 PHE B C 1
ATOM 4442 O O . PHE B 1 278 ? -6.484 -37.5 -2.924 1 92.19 278 PHE B O 1
ATOM 4449 N N . SER B 1 279 ? -7.359 -39.406 -2.293 1 93.12 279 SER B N 1
ATOM 4450 C CA . SER B 1 279 ? -7.121 -39.156 -0.877 1 93.12 279 SER B CA 1
ATOM 4451 C C . SER B 1 279 ? -5.637 -38.969 -0.592 1 93.12 279 SER B C 1
ATOM 4453 O O . SER B 1 279 ? -5.25 -38.062 0.174 1 93.12 279 SER B O 1
ATOM 4455 N N . LEU B 1 280 ? -4.887 -39.781 -1.221 1 94.62 280 LEU B N 1
ATOM 4456 C CA . LEU B 1 280 ? -3.439 -39.656 -1.067 1 94.62 280 LEU B CA 1
ATOM 4457 C C . LEU B 1 280 ? -2.934 -38.344 -1.659 1 94.62 280 LEU B C 1
ATOM 4459 O O . LEU B 1 280 ? -2.098 -37.688 -1.057 1 94.62 280 LEU B O 1
ATOM 4463 N N . ALA B 1 281 ? -3.434 -38 -2.814 1 94 281 ALA B N 1
ATOM 4464 C CA . ALA B 1 281 ? -3.059 -36.75 -3.465 1 94 281 ALA B CA 1
ATOM 4465 C C . ALA B 1 281 ? -3.371 -35.531 -2.572 1 94 281 ALA B C 1
ATOM 4467 O O . ALA B 1 281 ? -2.561 -34.625 -2.449 1 94 281 ALA B O 1
ATOM 4468 N N . LEU B 1 282 ? -4.512 -35.625 -1.974 1 92.31 282 LEU B N 1
ATOM 4469 C CA . LEU B 1 282 ? -4.953 -34.531 -1.087 1 92.31 282 LEU B CA 1
ATOM 4470 C C . LEU B 1 282 ? -4.059 -34.469 0.145 1 92.31 282 LEU B C 1
ATOM 4472 O O . LEU B 1 282 ? -3.682 -33.375 0.568 1 92.31 282 LEU B O 1
ATOM 4476 N N . GLU B 1 283 ? -3.709 -35.562 0.717 1 93.19 283 GLU B N 1
ATOM 4477 C CA . GLU B 1 283 ? -2.834 -35.594 1.886 1 93.19 283 GLU B CA 1
ATOM 4478 C C . GLU B 1 283 ? -1.462 -35.031 1.564 1 93.19 283 GLU B C 1
ATOM 4480 O O . GLU B 1 283 ? -0.906 -34.25 2.357 1 93.19 283 GLU B O 1
ATOM 4485 N N . LYS B 1 284 ? -0.989 -35.406 0.435 1 92.31 284 LYS B N 1
ATOM 4486 C CA . LYS B 1 284 ? 0.302 -34.875 0.001 1 92.31 284 LYS B CA 1
ATOM 4487 C C . LYS B 1 284 ? 0.24 -33.375 -0.205 1 92.31 284 LYS B C 1
ATOM 4489 O O . LYS B 1 284 ? 1.136 -32.656 0.225 1 92.31 284 LYS B O 1
ATOM 4494 N N . ALA B 1 285 ? -0.831 -32.938 -0.815 1 90.69 285 ALA B N 1
ATOM 4495 C CA . ALA B 1 285 ? -1.002 -31.5 -1.081 1 90.69 285 ALA B CA 1
ATOM 4496 C C . ALA B 1 285 ? -1.143 -30.719 0.219 1 90.69 285 ALA B C 1
ATOM 4498 O O . ALA B 1 285 ? -0.756 -29.547 0.289 1 90.69 285 ALA B O 1
ATOM 4499 N N . LEU B 1 286 ? -1.599 -31.344 1.259 1 87.88 286 LEU B N 1
ATOM 4500 C CA . LEU B 1 286 ? -1.806 -30.734 2.564 1 87.88 286 LEU B CA 1
ATOM 4501 C C . LEU B 1 286 ? -0.516 -30.734 3.377 1 87.88 286 LEU B C 1
ATOM 4503 O O . LEU B 1 286 ? -0.453 -30.125 4.449 1 87.88 286 LEU B O 1
ATOM 4507 N N . GLY B 1 287 ? 0.459 -31.438 2.869 1 85.56 287 GLY B N 1
ATOM 4508 C CA . GLY B 1 287 ? 1.754 -31.453 3.531 1 85.56 287 GLY B CA 1
ATOM 4509 C C . GLY B 1 287 ? 1.884 -32.562 4.559 1 85.56 287 GLY B C 1
ATOM 4510 O O . GLY B 1 287 ? 2.84 -32.594 5.336 1 85.56 287 GLY B O 1
ATOM 4511 N N . LYS B 1 288 ? 0.974 -33.438 4.598 1 87.88 288 LYS B N 1
ATOM 4512 C CA . LYS B 1 288 ? 0.995 -34.531 5.59 1 87.88 288 LYS B CA 1
ATOM 4513 C C . LYS B 1 288 ? 2.158 -35.469 5.344 1 87.88 288 LYS B C 1
ATOM 4515 O O . LYS B 1 288 ? 2.533 -36.25 6.227 1 87.88 288 LYS B O 1
ATOM 4520 N N . HIS B 1 289 ? 2.701 -35.438 4.199 1 89.25 289 HIS B N 1
ATOM 4521 C CA . HIS B 1 289 ? 3.83 -36.312 3.848 1 89.25 289 HIS B CA 1
ATOM 4522 C C . HIS B 1 289 ? 5.082 -35.469 3.574 1 89.25 289 HIS B C 1
ATOM 4524 O O . HIS B 1 289 ? 5.887 -35.812 2.709 1 89.25 289 HIS B O 1
ATOM 4530 N N . GLY B 1 290 ? 5.16 -34.281 4.242 1 81.19 290 GLY B N 1
ATOM 4531 C CA . GLY B 1 290 ? 6.293 -33.406 3.99 1 81.19 290 GLY B CA 1
ATOM 4532 C C . GLY B 1 290 ? 6.16 -32.594 2.699 1 81.19 290 GLY B C 1
ATOM 4533 O O . GLY B 1 290 ? 5.082 -32.562 2.109 1 81.19 290 GLY B O 1
ATOM 4534 N N . SER B 1 291 ? 7.227 -31.969 2.344 1 81.06 291 SER B N 1
ATOM 4535 C CA . SER B 1 291 ? 7.238 -31.172 1.117 1 81.06 291 SER B CA 1
ATOM 4536 C C . SER B 1 291 ? 7.195 -32.062 -0.118 1 81.06 291 SER B C 1
ATOM 4538 O O . SER B 1 291 ? 7.996 -33 -0.249 1 81.06 291 SER B O 1
ATOM 4540 N N . GLN B 1 292 ? 6.156 -31.891 -0.841 1 87.5 292 GLN B N 1
ATOM 4541 C CA . GLN B 1 292 ? 5.957 -32.625 -2.082 1 87.5 292 GLN B CA 1
ATOM 4542 C C . GLN B 1 292 ? 5.82 -31.688 -3.271 1 87.5 292 GLN B C 1
ATOM 4544 O O . GLN B 1 292 ? 5.422 -30.531 -3.113 1 87.5 292 GLN B O 1
ATOM 4549 N N . PRO B 1 293 ? 6.195 -32.156 -4.48 1 92 293 PRO B N 1
ATOM 4550 C CA . PRO B 1 293 ? 5.859 -31.375 -5.668 1 92 293 PRO B CA 1
ATOM 4551 C C . PRO B 1 293 ? 4.355 -31.172 -5.828 1 92 293 PRO B C 1
ATOM 4553 O O . PRO B 1 293 ? 3.561 -31.797 -5.133 1 92 293 PRO B O 1
ATOM 4556 N N . LYS B 1 294 ? 3.988 -30.297 -6.617 1 94.75 294 LYS B N 1
ATOM 4557 C CA . LYS B 1 294 ? 2.578 -30.062 -6.914 1 94.75 294 LYS B CA 1
ATOM 4558 C C . LYS B 1 294 ? 1.894 -31.344 -7.367 1 94.75 294 LYS B C 1
ATOM 4560 O O . LYS B 1 294 ? 2.4 -32.062 -8.242 1 94.75 294 LYS B O 1
ATOM 4565 N N . GLN B 1 295 ? 0.774 -31.641 -6.699 1 96.31 295 GLN B N 1
ATOM 4566 C CA . GLN B 1 295 ? 0.017 -32.844 -7.035 1 96.31 295 GLN B CA 1
ATOM 4567 C C . GLN B 1 295 ? -0.91 -32.594 -8.219 1 96.31 295 GLN B C 1
ATOM 4569 O O . GLN B 1 295 ? -1.67 -31.625 -8.227 1 96.31 295 GLN B O 1
ATOM 4574 N N . VAL B 1 296 ? -0.8 -33.438 -9.219 1 97.94 296 VAL B N 1
ATOM 4575 C CA . VAL B 1 296 ? -1.678 -33.406 -10.383 1 97.94 296 VAL B CA 1
ATOM 4576 C C . VAL B 1 296 ? -2.43 -34.719 -10.508 1 97.94 296 VAL B C 1
ATOM 4578 O O . VAL B 1 296 ? -1.816 -35.781 -10.688 1 97.94 296 VAL B O 1
ATOM 4581 N N . ILE B 1 297 ? -3.711 -34.625 -10.43 1 97.44 297 ILE B N 1
ATOM 4582 C CA . ILE B 1 297 ? -4.566 -35.781 -10.547 1 97.44 297 ILE B CA 1
ATOM 4583 C C . ILE B 1 297 ? -4.758 -36.156 -12.023 1 97.44 297 ILE B C 1
ATOM 4585 O O . ILE B 1 297 ? -5.117 -35.281 -12.828 1 97.44 297 ILE B O 1
ATOM 4589 N N . LYS B 1 298 ? -4.555 -37.375 -12.305 1 97.38 298 LYS B N 1
ATOM 4590 C CA . LYS B 1 298 ? -4.809 -37.906 -13.648 1 97.38 298 LYS B CA 1
ATOM 4591 C C . LYS B 1 298 ? -6.086 -38.719 -13.688 1 97.38 298 LYS B C 1
ATOM 4593 O O . LYS B 1 298 ? -6.305 -39.594 -12.828 1 97.38 298 LYS B O 1
ATOM 4598 N N . PHE B 1 299 ? -6.84 -38.406 -14.672 1 96.19 299 PHE B N 1
ATOM 4599 C CA . PHE B 1 299 ? -8.125 -39.094 -14.789 1 96.19 299 PHE B CA 1
ATOM 4600 C C . PHE B 1 299 ? -8.055 -40.219 -15.812 1 96.19 299 PHE B C 1
ATOM 4602 O O . PHE B 1 299 ? -7.301 -40.125 -16.781 1 96.19 299 PHE B O 1
#

InterPro domains:
  IPR011032 GroES-like superfamily [SSF50129] (2-128)
  IPR013149 Alcohol dehydrogenase-like, C-terminal [PF00107] (122-254)
  IPR013154 Alcohol dehydrogenase-like, N-terminal [PF08240] (2-55)
  IPR020843 Enoylreductase domain [SM00829] (1-297)
  IPR036291 NAD(P)-binding domain superfamily [SSF51735] (83-265)
  IPR051034 Mitochondrial Enoyl-ACP Reductase [PTHR43981] (1-299)

Secondary structure (DSSP, 8-state):
--EEE--HHHHHHHHT-SS----SSS----S--BEE-----TT--SS--TT-EEEESS--S---SS-----GGGEEEE-SSS-HHHHHHTTTHHHHHHHHHHHSS---TT-EEEES-TTSHHHHHHHHHHHHTT-EEEEEE---TTHHHHHHHHHHTT-SEEEEHHHH-STTGGGGGTTSPPPSEEEESS-HHHHHHHHHHSPTT-EEEE---TT-PPEEE-HHHHHTS--EEEE--HHHHHTSS-HHHHHHHHHHHHHHHHTTS----EEEEEGGGHHHHHHHHTTBTBS-PEEEEE-/--EEE--HHHHHHHHT-SS----SSS----S--BEE-----TT--SS--TT-EEEESS--S---SS-----GGGEEEE-SSS-HHHHHTSTTHHHHHHHHHHHSS---TT-EEEES-TTSHHHHHHHHHHHHTT-EEEEEE---TTHHHHHHHHHHTT-SEEEEHHHH-STTGGGGGTTSPPPSEEEESS-HHHHHHHHHHSPTT-EEEE---TT-PPEEE-HHHHHTS--EEEE--HHHHHTSS-HHHHHHHHHHHHHHHHTTS----EEEEEGGGHHHHHHHHTTBTBS-PEEEEE-

Organism: Zea mays (NCBI:txid4577)

Solvent-accessible surface area (backbone atoms only — not comparable to full-atom values): 32008 Å² total; per-residue (Å²): 52,45,29,23,40,61,51,73,66,45,51,37,39,73,70,62,77,37,90,72,71,69,66,78,86,80,60,53,51,31,65,44,21,23,25,52,38,78,75,79,62,90,81,62,78,67,101,74,50,70,69,39,34,30,28,62,42,51,60,82,59,45,37,69,45,63,75,82,90,73,68,70,77,37,49,36,79,50,84,75,82,50,64,64,68,54,62,12,46,39,69,60,39,46,42,45,27,52,47,62,62,59,71,77,51,93,75,50,66,68,39,24,31,32,30,38,50,34,84,39,71,35,30,42,38,36,32,20,53,30,44,75,55,42,29,42,36,37,32,31,38,71,82,50,95,60,38,67,59,51,41,51,53,44,42,74,53,48,36,70,40,70,40,36,53,72,73,48,71,44,94,64,49,72,68,74,47,67,87,52,60,59,14,51,38,27,39,30,32,33,23,36,68,61,33,40,52,45,62,69,51,36,30,79,58,9,34,37,36,29,63,42,41,75,69,73,34,40,40,58,42,55,48,58,46,21,32,77,32,37,30,35,40,36,36,42,42,62,68,62,57,53,69,39,102,44,53,69,60,50,52,52,50,48,50,52,51,51,47,34,37,59,71,67,58,47,81,80,73,66,37,81,39,53,51,91,43,43,68,58,43,51,38,38,63,71,40,77,70,45,92,61,59,49,31,29,33,35,95,54,45,29,24,38,61,50,73,66,46,51,37,39,73,70,63,76,38,88,72,70,71,66,79,86,82,62,53,52,32,66,45,21,22,26,52,38,78,76,78,63,92,81,62,77,68,100,73,52,70,69,39,35,30,27,63,43,52,61,82,58,45,37,71,47,62,77,81,89,74,66,68,78,36,51,37,80,49,84,73,83,50,62,64,68,54,62,11,46,41,70,60,39,47,40,44,26,51,48,61,60,60,72,78,51,93,75,51,66,68,38,23,31,31,29,36,52,34,85,40,69,35,30,41,36,36,32,20,53,28,43,77,56,43,29,43,36,38,30,30,38,69,80,48,95,59,40,66,58,52,43,51,53,43,40,73,51,46,37,70,40,71,40,36,52,70,71,49,70,46,94,64,47,71,66,73,46,66,88,54,60,60,14,50,37,26,40,30,33,32,24,36,68,63,34,40,54,45,61,68,49,36,31,80,60,11,35,38,36,30,62,43,42,73,69,72,35,40,41,60,42,54,47,58,45,21,32,76,33,37,30,35,40,34,35,43,43,64,67,63,57,53,69,38,100,44,52,68,61,50,53,51,50,48,51,50,51,51,47,34,38,57,72,68,58,47,82,82,74,66,37,80,39,52,51,90,43,44,69,58,43,51,38,39,64,71,40,77,70,43,92,60,60,48,33,29,33,35,95

Radius of gyration: 28.83 Å; Cα contacts (8 Å, |Δi|>4): 1233; chains: 2; bounding box: 53×90×64 Å